Protein AF-A0A1Y4DYJ0-F1 (afdb_monomer_lite)

Secondary structure (DSSP, 8-state):
-----GGGS-HHHHHHHHHHHSTT-EEEEEEE---HHHHTT--TT-EEE-SS-EEEBS---B-SSSEEEEEEES-PEE-TTSTTPPTT-EEE--BTTB--EEEEEEEEEETTEEEEEEEEPPSSGGGGGGGT---THHHHHHHHHHHHHHHHHTSPBPGGGGSHHHHHHT-S-SSB-TTSPBPPSS--HHHH-EEGGGS-GGGTBTSEEEES-HHHHHT--GGG--TTS-EEEEEEEEETTTEEEEEEEEEEEE-TT--EEEE-SSTT--EEEEHHHHTT-EEEEE--THHHHTHHHHHHHHTSS---HHHHHHHH-GGGGGGB-SS-TTEEEEEEEETT-SS-EEEEEEEEEE-TT--EEEEE-S--SS--S--TT-EEEEEEEE-SS-EEEEEEEPP--

Structure (mmCIF, N/CA/C/O backbone):
data_AF-A0A1Y4DYJ0-F1
#
_entry.id   AF-A0A1Y4DYJ0-F1
#
loop_
_atom_site.group_PDB
_atom_site.id
_atom_site.type_symbol
_atom_site.label_atom_id
_atom_site.label_alt_id
_atom_site.label_comp_id
_atom_site.label_asym_id
_atom_site.label_entity_id
_atom_site.label_seq_id
_atom_site.pdbx_PDB_ins_code
_atom_site.Cartn_x
_atom_site.Cartn_y
_atom_site.Cartn_z
_atom_site.occupancy
_atom_site.B_iso_or_equiv
_atom_site.auth_seq_id
_atom_site.auth_comp_id
_atom_site.auth_asym_id
_atom_site.auth_atom_id
_atom_site.pdbx_PDB_model_num
ATOM 1 N N . MET A 1 1 ? -17.009 -19.584 8.423 1.00 29.88 1 MET A N 1
ATOM 2 C CA . MET A 1 1 ? -16.063 -18.969 7.475 1.00 29.88 1 MET A CA 1
ATOM 3 C C . MET A 1 1 ? -14.788 -19.781 7.558 1.00 29.88 1 MET A C 1
ATOM 5 O O . MET A 1 1 ? -14.375 -20.014 8.690 1.00 29.88 1 MET A O 1
ATOM 9 N N . PRO A 1 2 ? -14.218 -20.278 6.451 1.00 31.70 2 PRO A N 1
ATOM 10 C CA . PRO A 1 2 ? -12.838 -20.741 6.479 1.00 31.70 2 PRO A CA 1
ATOM 11 C C . PRO A 1 2 ? -11.995 -19.528 6.876 1.00 31.70 2 PRO A C 1
ATOM 13 O O . PRO A 1 2 ? -12.016 -18.500 6.205 1.00 31.70 2 PRO A O 1
ATOM 16 N N . THR A 1 3 ? -11.393 -19.586 8.055 1.00 44.50 3 THR A N 1
ATOM 17 C CA . THR A 1 3 ? -10.440 -18.589 8.534 1.00 44.50 3 THR A CA 1
ATOM 18 C C . THR A 1 3 ? -9.181 -18.757 7.708 1.00 44.50 3 THR A C 1
ATOM 20 O O . THR A 1 3 ? -8.526 -19.789 7.820 1.00 44.50 3 THR A O 1
ATOM 23 N N . PHE A 1 4 ? -8.892 -17.772 6.862 1.00 54.84 4 PHE A N 1
ATOM 24 C CA . PHE A 1 4 ? -7.607 -17.659 6.193 1.00 54.84 4 PHE A CA 1
ATOM 25 C C . PHE A 1 4 ? -6.484 -17.774 7.232 1.00 54.84 4 PHE A C 1
ATOM 27 O O . PHE A 1 4 ? -6.484 -17.024 8.214 1.00 54.84 4 PHE A O 1
ATOM 34 N N . ASP A 1 5 ? -5.574 -18.732 7.055 1.00 61.62 5 ASP A N 1
ATOM 35 C CA . ASP A 1 5 ? -4.459 -18.931 7.973 1.00 61.62 5 ASP A CA 1
ATOM 36 C C . ASP A 1 5 ? -3.280 -18.048 7.561 1.00 61.62 5 ASP A C 1
ATOM 38 O O . ASP A 1 5 ? -2.408 -18.423 6.777 1.00 61.62 5 ASP A O 1
ATOM 42 N N . TYR A 1 6 ? -3.259 -16.843 8.128 1.00 66.06 6 TYR A N 1
ATOM 43 C CA . TYR A 1 6 ? -2.190 -15.868 7.930 1.00 66.06 6 TYR A CA 1
ATOM 44 C C . TYR A 1 6 ? -0.813 -16.383 8.383 1.00 66.06 6 TYR A C 1
ATOM 46 O O . TYR A 1 6 ? 0.191 -15.756 8.047 1.00 66.06 6 TYR A O 1
ATOM 54 N N . THR A 1 7 ? -0.741 -17.505 9.115 1.00 63.72 7 THR A N 1
ATOM 55 C CA . THR A 1 7 ? 0.537 -18.104 9.528 1.00 63.72 7 THR A CA 1
ATOM 56 C C . THR A 1 7 ? 1.299 -18.765 8.378 1.00 63.72 7 THR A C 1
ATOM 58 O O . THR A 1 7 ? 2.508 -18.953 8.497 1.00 63.72 7 THR A O 1
ATOM 61 N N . ASN A 1 8 ? 0.637 -19.043 7.250 1.00 83.25 8 ASN A N 1
ATOM 62 C CA . ASN A 1 8 ? 1.283 -19.599 6.061 1.00 83.25 8 ASN A CA 1
ATOM 63 C C . ASN A 1 8 ? 1.910 -18.532 5.153 1.00 83.25 8 ASN A C 1
ATOM 65 O O . ASN A 1 8 ? 2.546 -18.888 4.170 1.00 83.25 8 ASN A O 1
ATOM 69 N N . LEU A 1 9 ? 1.776 -17.233 5.440 1.00 90.62 9 LEU A N 1
ATOM 70 C CA . LEU A 1 9 ? 2.451 -16.211 4.635 1.00 90.62 9 LEU A CA 1
ATOM 71 C C . LEU A 1 9 ? 3.980 -16.266 4.831 1.00 90.62 9 LEU A C 1
ATOM 73 O O . LEU A 1 9 ? 4.439 -16.439 5.962 1.00 90.62 9 LEU A O 1
ATOM 77 N N . PRO A 1 10 ? 4.788 -16.061 3.771 1.00 92.44 10 PRO A N 1
ATOM 78 C CA . PRO A 1 10 ? 6.242 -16.052 3.902 1.00 92.44 10 PRO A CA 1
ATOM 79 C C . PRO A 1 10 ? 6.731 -14.945 4.839 1.00 92.44 10 PRO A C 1
ATOM 81 O O . PRO A 1 10 ? 6.225 -13.818 4.799 1.00 92.44 10 PRO A O 1
ATOM 84 N N . THR A 1 11 ? 7.772 -15.229 5.627 1.00 90.62 11 THR A N 1
ATOM 85 C CA . THR A 1 11 ? 8.352 -14.269 6.580 1.00 90.62 11 THR A CA 1
ATOM 86 C C . THR A 1 11 ? 8.733 -12.952 5.909 1.00 90.62 11 THR A C 1
ATOM 88 O O . THR A 1 11 ? 8.352 -11.895 6.404 1.00 90.62 11 THR A O 1
ATOM 91 N N . TRP A 1 12 ? 9.387 -12.997 4.743 1.00 90.94 12 TRP A N 1
ATOM 92 C CA . TRP A 1 12 ? 9.795 -11.796 4.005 1.00 90.94 12 TRP A CA 1
ATOM 93 C C . TRP A 1 12 ? 8.601 -10.909 3.613 1.00 90.94 12 TRP A C 1
ATOM 95 O O . TRP A 1 12 ? 8.718 -9.685 3.578 1.00 90.94 12 TRP A O 1
ATOM 105 N N . TYR A 1 13 ? 7.428 -11.498 3.361 1.00 93.19 13 TYR A N 1
ATOM 106 C CA . TYR A 1 13 ? 6.222 -10.761 2.984 1.00 93.19 13 TYR A CA 1
ATOM 107 C C . TYR A 1 13 ? 5.622 -10.025 4.187 1.00 93.19 13 TYR A C 1
ATOM 109 O O . TYR A 1 13 ? 5.229 -8.857 4.096 1.00 93.19 13 TYR A O 1
ATOM 117 N N . ILE A 1 14 ? 5.611 -10.697 5.342 1.00 92.19 14 ILE A N 1
ATOM 118 C CA . ILE A 1 14 ? 5.199 -10.115 6.623 1.00 92.19 14 ILE A CA 1
ATOM 119 C C . ILE A 1 14 ? 6.178 -9.007 7.035 1.00 92.19 14 ILE A C 1
ATOM 121 O O . ILE A 1 14 ? 5.748 -7.915 7.411 1.00 92.19 14 ILE A O 1
ATOM 125 N N . GLU A 1 15 ? 7.484 -9.251 6.917 1.00 91.38 15 GLU A N 1
ATOM 126 C CA . GLU A 1 15 ? 8.537 -8.276 7.209 1.00 91.38 15 GLU A CA 1
ATOM 127 C C . GLU A 1 15 ? 8.430 -7.047 6.308 1.00 91.38 15 GLU A C 1
ATOM 129 O O . GLU A 1 15 ? 8.499 -5.925 6.804 1.00 91.38 15 GLU A O 1
ATOM 134 N N . GLN A 1 16 ? 8.173 -7.216 5.009 1.00 90.00 16 GLN A N 1
ATOM 135 C CA . GLN A 1 16 ? 7.959 -6.092 4.098 1.00 90.00 16 GLN A CA 1
ATOM 136 C C . GLN A 1 16 ? 6.758 -5.235 4.530 1.00 90.00 16 GLN A C 1
ATOM 138 O O . GLN A 1 16 ? 6.840 -4.003 4.527 1.00 90.00 16 GLN A O 1
ATOM 143 N N . ALA A 1 17 ? 5.646 -5.859 4.930 1.00 93.06 17 ALA A N 1
ATOM 144 C CA . ALA A 1 17 ? 4.481 -5.137 5.434 1.00 93.06 17 ALA A CA 1
ATOM 145 C C . ALA A 1 17 ? 4.792 -4.405 6.757 1.00 93.06 17 ALA A C 1
ATOM 147 O O . ALA A 1 17 ? 4.424 -3.236 6.930 1.00 93.06 17 ALA A O 1
ATOM 148 N N . ALA A 1 18 ? 5.510 -5.056 7.675 1.00 93.75 18 ALA A N 1
ATOM 149 C CA . ALA A 1 18 ? 5.919 -4.487 8.957 1.00 93.75 18 ALA A CA 1
ATOM 150 C C . ALA A 1 18 ? 6.903 -3.316 8.788 1.00 93.75 18 ALA A C 1
ATOM 152 O O . ALA A 1 18 ? 6.696 -2.253 9.376 1.00 93.75 18 ALA A O 1
ATOM 153 N N . ASN A 1 19 ? 7.904 -3.455 7.917 1.00 92.38 19 ASN A N 1
ATOM 154 C CA . ASN A 1 19 ? 8.880 -2.415 7.574 1.00 92.38 19 ASN A CA 1
ATOM 155 C C . ASN A 1 19 ? 8.238 -1.212 6.885 1.00 92.38 19 ASN A C 1
ATOM 157 O O . ASN A 1 19 ? 8.750 -0.099 6.957 1.00 92.38 19 ASN A O 1
ATOM 161 N N . GLN A 1 20 ? 7.086 -1.403 6.246 1.00 91.62 20 GLN A N 1
ATOM 162 C CA . GLN A 1 20 ? 6.297 -0.282 5.763 1.00 91.62 20 GLN A CA 1
ATOM 163 C C . GLN A 1 20 ? 5.479 0.364 6.884 1.00 91.62 20 GLN A C 1
ATOM 165 O O . GLN A 1 20 ? 5.243 1.563 6.806 1.00 91.62 20 GLN A O 1
ATOM 170 N N . THR A 1 21 ? 5.059 -0.365 7.917 1.00 94.50 21 THR A N 1
ATOM 171 C CA . THR A 1 21 ? 4.102 0.110 8.937 1.00 94.50 21 THR A CA 1
ATOM 172 C C . THR A 1 21 ? 4.764 0.758 10.159 1.00 94.50 21 THR A C 1
ATOM 174 O O . THR A 1 21 ? 4.286 1.788 10.627 1.00 94.50 21 THR A O 1
ATOM 177 N N . TYR A 1 22 ? 5.859 0.188 10.673 1.00 95.38 22 TYR A N 1
ATOM 178 C CA . TYR A 1 22 ? 6.444 0.568 11.970 1.00 95.38 22 TYR A CA 1
ATOM 179 C C . TYR A 1 22 ? 7.583 1.606 11.931 1.00 95.38 22 TYR A C 1
ATOM 181 O O . TYR A 1 22 ? 7.630 2.472 12.811 1.00 95.38 22 TYR A O 1
ATOM 189 N N . PRO A 1 23 ? 8.528 1.573 10.977 1.00 94.25 23 PRO A N 1
ATOM 190 C CA . PRO A 1 23 ? 9.600 2.564 10.929 1.00 94.25 23 PRO A CA 1
ATOM 191 C C . PRO A 1 23 ? 9.067 3.993 10.758 1.00 94.25 23 PRO A C 1
ATOM 193 O O . PRO A 1 23 ? 8.199 4.253 9.925 1.00 94.25 23 PRO A O 1
ATOM 196 N N . GLY A 1 24 ? 9.592 4.935 11.547 1.00 93.06 24 GLY A N 1
ATOM 197 C CA . GLY A 1 24 ? 9.218 6.352 11.462 1.00 93.06 24 GLY A CA 1
ATOM 198 C C . GLY A 1 24 ? 7.836 6.701 12.029 1.00 93.06 24 GLY A C 1
ATOM 199 O O . GLY A 1 24 ? 7.328 7.784 11.735 1.00 93.06 24 GLY A O 1
ATOM 200 N N . LEU A 1 25 ? 7.214 5.817 12.821 1.00 94.88 25 LEU A N 1
ATOM 201 C CA . LEU A 1 25 ? 5.946 6.113 13.493 1.00 94.88 25 LEU A CA 1
ATOM 202 C C . LEU A 1 25 ? 6.044 7.385 14.346 1.00 94.88 25 LEU A C 1
ATOM 204 O O . LEU A 1 25 ? 6.921 7.531 15.196 1.00 94.88 25 LEU A O 1
ATOM 208 N N . GLN A 1 26 ? 5.074 8.273 14.161 1.00 94.12 26 GLN A N 1
ATOM 209 C CA . GLN A 1 26 ? 4.840 9.436 15.007 1.00 94.12 26 GLN A CA 1
ATOM 210 C C . GLN A 1 26 ? 3.478 9.308 15.690 1.00 94.12 26 GLN A C 1
ATOM 212 O O . GLN A 1 26 ? 2.578 8.621 15.201 1.00 94.12 26 GLN A O 1
ATOM 217 N N . THR A 1 27 ? 3.322 9.967 16.841 1.00 95.06 27 THR A N 1
ATOM 218 C CA . THR A 1 27 ? 2.045 10.008 17.564 1.00 95.06 27 THR A CA 1
ATOM 219 C C . THR A 1 27 ? 1.256 11.249 17.175 1.00 95.06 27 THR A C 1
ATOM 221 O O . THR A 1 27 ? 1.705 12.373 17.390 1.00 95.06 27 THR A O 1
ATOM 224 N N . PHE A 1 28 ? 0.040 11.028 16.696 1.00 94.69 28 PHE A N 1
ATOM 225 C CA . PHE A 1 28 ? -0.960 12.053 16.445 1.00 94.69 28 PHE A CA 1
ATOM 226 C C . PHE A 1 28 ? -2.106 11.882 17.429 1.00 94.69 28 PHE A C 1
ATOM 228 O O . PHE A 1 28 ? -2.477 10.762 17.774 1.00 94.69 28 PHE A O 1
ATOM 235 N N . VAL A 1 29 ? -2.686 12.982 17.893 1.00 94.25 29 VAL A N 1
ATOM 236 C CA . VAL A 1 29 ? -3.804 12.942 18.835 1.00 94.25 29 VAL A CA 1
ATOM 237 C C . VAL A 1 29 ? -5.052 13.581 18.259 1.00 94.25 29 VAL A C 1
ATOM 239 O O . VAL A 1 29 ? -4.999 14.616 17.594 1.00 94.25 29 VAL A O 1
ATOM 242 N N . ARG A 1 30 ? -6.188 12.951 18.548 1.00 93.31 30 ARG A N 1
ATOM 243 C CA . ARG A 1 30 ? -7.529 13.469 18.293 1.00 93.31 30 ARG A CA 1
ATOM 244 C C . ARG A 1 30 ? -8.327 13.387 19.585 1.00 93.31 30 ARG A C 1
ATOM 246 O O . ARG A 1 30 ? -8.700 12.299 20.022 1.00 93.31 30 ARG A O 1
ATOM 253 N N . ASP A 1 31 ? -8.583 14.545 20.175 1.00 94.44 31 ASP A N 1
ATOM 254 C CA . ASP A 1 31 ? -9.368 14.679 21.399 1.00 94.44 31 ASP A CA 1
ATOM 255 C C . ASP A 1 31 ? -10.852 14.795 21.049 1.00 94.44 31 ASP A C 1
ATOM 257 O O . ASP A 1 31 ? -11.241 15.589 20.195 1.00 94.44 31 ASP A O 1
ATOM 261 N N . THR A 1 32 ? -11.684 13.980 21.692 1.00 95.06 32 THR A N 1
ATOM 262 C CA . THR A 1 32 ? -13.134 13.949 21.475 1.00 95.06 32 THR A CA 1
ATOM 263 C C . THR A 1 32 ? -13.886 13.546 22.746 1.00 95.06 32 THR A C 1
ATOM 265 O O . THR A 1 32 ? -13.281 13.176 23.755 1.00 95.06 32 THR A O 1
ATOM 268 N N . ASN A 1 33 ? -15.214 13.622 22.726 1.00 95.31 33 ASN A N 1
ATOM 269 C CA . ASN A 1 33 ? -16.061 13.085 23.787 1.00 95.31 33 ASN A CA 1
ATOM 270 C C . ASN A 1 33 ? -16.864 11.916 23.229 1.00 95.31 33 ASN A C 1
ATOM 272 O O . ASN A 1 33 ? -17.679 12.110 22.335 1.00 95.31 33 ASN A O 1
ATOM 276 N N . LEU A 1 34 ? -16.628 10.724 23.771 1.00 96.00 34 LEU A N 1
ATOM 277 C CA . LEU A 1 34 ? -17.420 9.539 23.475 1.00 96.00 34 LEU A CA 1
ATOM 278 C C . LEU A 1 34 ? -18.363 9.254 24.642 1.00 96.00 34 LEU A C 1
ATOM 280 O O . LEU A 1 34 ? -18.009 9.439 25.811 1.00 96.00 34 LEU A O 1
ATOM 284 N N . THR A 1 35 ? -19.551 8.766 24.317 1.00 94.81 35 THR A N 1
ATOM 285 C CA . THR A 1 35 ? -20.438 8.104 25.276 1.00 94.81 35 THR A CA 1
ATOM 286 C C . THR A 1 35 ? -19.810 6.803 25.779 1.00 94.81 35 THR A C 1
ATOM 288 O O . THR A 1 35 ? -18.869 6.264 25.186 1.00 94.81 35 THR A O 1
ATOM 291 N N . VAL A 1 36 ? -20.336 6.270 26.884 1.00 92.62 36 VAL A N 1
ATOM 292 C CA . VAL A 1 36 ? -19.884 4.978 27.426 1.00 92.62 36 VAL A CA 1
ATOM 293 C C . VAL A 1 36 ? -20.101 3.871 26.392 1.00 92.62 36 VAL A C 1
ATOM 295 O O . VAL A 1 36 ? -19.232 3.019 26.204 1.00 92.62 36 VAL A O 1
ATOM 298 N N . GLU A 1 37 ? -21.224 3.927 25.679 1.00 93.44 37 GLU A N 1
ATOM 299 C CA . GLU A 1 37 ? -21.612 2.984 24.638 1.00 93.44 37 GLU A CA 1
ATOM 300 C C . GLU A 1 37 ? -20.692 3.063 23.420 1.00 93.44 37 GLU A C 1
ATOM 302 O O . GLU A 1 37 ? -20.357 2.029 22.854 1.00 93.44 37 GLU A O 1
ATOM 307 N N . GLU A 1 38 ? -20.262 4.258 23.008 1.00 95.50 38 GLU A N 1
ATOM 308 C CA . GLU A 1 38 ? -19.304 4.428 21.909 1.00 95.50 38 GLU A CA 1
ATOM 309 C C . GLU A 1 38 ? -17.906 3.944 22.288 1.00 95.50 38 GLU A C 1
ATOM 311 O O . GLU A 1 38 ? -17.275 3.225 21.513 1.00 95.50 38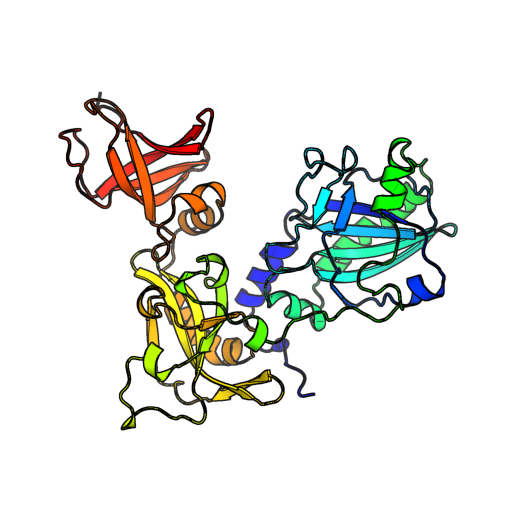 GLU A O 1
ATOM 316 N N . ALA A 1 39 ? -17.427 4.296 23.483 1.00 95.25 39 ALA A N 1
ATOM 317 C CA . ALA A 1 39 ? -16.112 3.882 23.959 1.00 95.25 39 ALA A CA 1
ATOM 318 C C . ALA A 1 39 ? -16.011 2.357 24.143 1.00 95.25 39 ALA A C 1
ATOM 320 O O . ALA A 1 39 ? -14.944 1.782 23.937 1.00 95.25 39 ALA A O 1
ATOM 321 N N . ALA A 1 40 ? -17.116 1.693 24.497 1.00 95.00 40 ALA A N 1
ATOM 322 C CA . ALA A 1 40 ? -17.170 0.244 24.681 1.00 95.00 40 ALA A CA 1
ATOM 323 C C . ALA A 1 40 ? -17.041 -0.565 23.376 1.00 95.00 40 ALA A C 1
ATOM 325 O O . ALA A 1 40 ? -16.793 -1.766 23.447 1.00 95.00 40 ALA A O 1
ATOM 326 N N . ARG A 1 41 ? -17.186 0.065 22.199 1.00 95.75 41 ARG A N 1
ATOM 327 C CA . ARG A 1 41 ? -17.085 -0.614 20.890 1.00 95.75 41 ARG A CA 1
ATOM 328 C C . ARG A 1 41 ? -15.650 -0.919 20.468 1.00 95.75 41 ARG A C 1
ATOM 330 O O . ARG A 1 41 ? -15.436 -1.690 19.537 1.00 95.75 41 ARG A O 1
ATOM 337 N N . TYR A 1 42 ? -14.668 -0.289 21.108 1.00 97.31 42 TYR A N 1
ATOM 338 C CA . TYR A 1 42 ? -13.262 -0.510 20.798 1.00 97.31 42 TYR A CA 1
ATOM 339 C C . TYR A 1 42 ? -12.743 -1.697 21.603 1.00 97.31 42 TYR A C 1
ATOM 341 O O . TYR A 1 42 ? -12.807 -1.709 22.833 1.00 97.31 42 TYR A O 1
ATOM 349 N N . HIS A 1 43 ? -12.183 -2.678 20.901 1.00 95.25 43 HIS A N 1
ATOM 350 C CA . HIS A 1 43 ? -11.595 -3.873 21.497 1.00 95.25 43 HIS A CA 1
ATOM 351 C C . HIS A 1 43 ? -10.136 -3.989 21.071 1.00 95.25 43 HIS A C 1
ATOM 353 O O . HIS A 1 43 ? -9.825 -3.828 19.893 1.00 95.25 43 HIS A O 1
ATOM 359 N N . VAL A 1 44 ? -9.234 -4.262 22.014 1.00 95.69 44 VAL A N 1
ATOM 360 C CA . VAL A 1 44 ? -7.815 -4.481 21.696 1.00 95.69 44 VAL A CA 1
ATOM 361 C C . VAL A 1 44 ? -7.682 -5.641 20.706 1.00 95.69 44 VAL A C 1
ATOM 363 O O . VAL A 1 44 ? -8.385 -6.640 20.832 1.00 95.69 44 VAL A O 1
ATOM 366 N N . GLY A 1 45 ? -6.831 -5.470 19.697 1.00 93.19 45 GLY A N 1
ATOM 367 C CA . GLY A 1 45 ? -6.640 -6.411 18.594 1.00 93.19 45 GLY A CA 1
ATOM 368 C C . GLY A 1 45 ? -7.617 -6.230 17.429 1.00 93.19 45 GLY A C 1
ATOM 369 O O . GLY A 1 45 ? -7.321 -6.674 16.326 1.00 93.19 45 GLY A O 1
ATOM 370 N N . SER A 1 46 ? -8.746 -5.534 17.621 1.00 93.81 46 SER A N 1
ATOM 371 C CA . SER A 1 46 ? -9.697 -5.302 16.527 1.00 93.81 46 SER A CA 1
ATOM 372 C C . SER A 1 46 ? -9.146 -4.335 15.477 1.00 93.81 46 SER A C 1
ATOM 374 O O . SER A 1 46 ? -8.423 -3.387 15.797 1.00 93.81 46 SER A O 1
ATOM 376 N N . VAL A 1 47 ? -9.526 -4.565 14.219 1.00 94.81 47 VAL A N 1
ATOM 377 C CA . VAL A 1 47 ? -9.273 -3.643 13.109 1.00 94.81 47 VAL A CA 1
ATOM 378 C C . VAL A 1 47 ? -10.547 -2.861 12.812 1.00 94.81 47 VAL A C 1
ATOM 380 O O . VAL A 1 47 ? -11.633 -3.432 12.733 1.00 94.81 47 VAL A O 1
ATOM 383 N N . ILE A 1 48 ? -10.410 -1.553 12.622 1.00 95.12 48 ILE A N 1
ATOM 384 C CA . ILE A 1 48 ? -11.488 -0.637 12.247 1.00 95.12 48 ILE A CA 1
ATOM 385 C C . ILE A 1 48 ? -11.105 0.124 10.975 1.00 95.12 48 ILE A C 1
ATOM 387 O O . ILE A 1 48 ? -9.926 0.371 10.727 1.00 95.12 48 ILE A O 1
ATOM 391 N N . ARG A 1 49 ? -12.094 0.528 10.174 1.00 93.25 49 ARG A N 1
ATOM 392 C CA . ARG A 1 49 ? -11.893 1.387 8.996 1.00 93.25 49 ARG A CA 1
ATOM 393 C C . ARG A 1 49 ? -12.656 2.687 9.179 1.00 93.25 49 ARG A C 1
ATOM 395 O O . ARG A 1 49 ? -13.860 2.639 9.398 1.00 93.25 49 ARG A O 1
ATOM 402 N N . ALA A 1 50 ? -11.986 3.829 9.063 1.00 90.56 50 ALA A N 1
ATOM 403 C CA . ALA A 1 50 ? -12.667 5.121 9.078 1.00 90.56 50 ALA A CA 1
ATOM 404 C C . ALA A 1 50 ? -13.581 5.287 7.850 1.00 90.56 50 ALA A C 1
ATOM 406 O O . ALA A 1 50 ? -13.350 4.682 6.803 1.00 90.56 50 ALA A O 1
ATOM 407 N N . ASP A 1 51 ? -14.625 6.107 7.974 1.00 83.19 51 ASP A N 1
ATOM 408 C CA . ASP A 1 51 ? -15.522 6.397 6.845 1.00 83.19 51 ASP A CA 1
ATOM 409 C C . ASP A 1 51 ? -14.856 7.312 5.808 1.00 83.19 51 ASP A C 1
ATOM 411 O O . ASP A 1 51 ? -15.026 7.147 4.602 1.00 83.19 51 ASP A O 1
ATOM 415 N N . ASP A 1 52 ? -14.030 8.235 6.297 1.00 80.88 52 ASP A N 1
ATOM 416 C CA . ASP A 1 52 ? -13.303 9.215 5.501 1.00 80.88 52 ASP A CA 1
ATOM 417 C C . ASP A 1 52 ? -11.905 9.469 6.095 1.00 80.88 52 ASP A C 1
ATOM 419 O O . ASP A 1 52 ? -11.434 8.711 6.952 1.00 80.88 52 ASP A O 1
ATOM 423 N N . TYR A 1 53 ? -11.232 10.530 5.650 1.00 81.25 53 TYR A N 1
ATOM 424 C CA . TYR A 1 53 ? -9.974 10.988 6.239 1.00 81.25 53 TYR A CA 1
ATOM 425 C C . TYR A 1 53 ? -10.098 11.234 7.755 1.00 81.25 53 TYR A C 1
ATOM 427 O O . TYR A 1 53 ? -11.123 11.678 8.276 1.00 81.25 53 TYR A O 1
ATOM 435 N N . VAL A 1 54 ? -9.018 10.951 8.489 1.00 87.56 54 VAL A N 1
ATOM 436 C CA . VAL A 1 54 ? -8.956 11.167 9.942 1.00 87.56 54 VAL A CA 1
ATOM 437 C C . VAL A 1 54 ? -8.076 12.369 10.237 1.00 87.56 54 VAL A C 1
ATOM 439 O O . VAL A 1 54 ? -6.866 12.320 10.027 1.00 87.56 54 VAL A O 1
ATOM 442 N N . VAL A 1 55 ? -8.693 13.425 10.767 1.00 88.12 55 VAL A N 1
ATOM 443 C CA . VAL A 1 55 ? -8.001 14.622 11.259 1.00 88.12 55 VAL A CA 1
ATOM 444 C C . VAL A 1 55 ? -7.451 14.372 12.665 1.00 88.12 55 VAL A C 1
ATOM 446 O O . VAL A 1 55 ? -8.180 13.919 13.555 1.00 88.12 55 VAL A O 1
ATOM 449 N N . ALA A 1 56 ? -6.176 14.693 12.868 1.00 91.75 56 ALA A N 1
ATOM 450 C CA . ALA A 1 56 ? -5.478 14.658 14.152 1.00 91.75 56 ALA A CA 1
ATOM 451 C C . ALA A 1 56 ? -4.347 15.704 14.171 1.00 91.75 56 ALA A C 1
ATOM 453 O O . ALA A 1 56 ? -4.169 16.443 13.211 1.00 91.75 56 ALA A O 1
ATOM 454 N N . THR A 1 57 ? -3.591 15.820 15.263 1.00 90.88 57 THR A N 1
ATOM 455 C CA . THR A 1 57 ? -2.456 16.761 15.377 1.00 90.88 57 THR A CA 1
ATOM 456 C C . THR A 1 57 ? -1.238 16.077 15.995 1.00 90.88 57 THR A C 1
ATOM 458 O O . THR A 1 57 ? -1.409 15.309 16.943 1.00 90.88 57 THR A O 1
ATOM 461 N N . PRO A 1 58 ? -0.004 16.367 15.543 1.00 91.12 58 PRO A N 1
ATOM 462 C CA . PRO A 1 58 ? 1.213 15.889 16.203 1.00 91.12 58 PRO A CA 1
ATOM 463 C C . PRO A 1 58 ? 1.497 16.644 17.516 1.00 91.12 58 PRO A C 1
ATOM 465 O O . PRO A 1 58 ? 2.385 16.279 18.285 1.00 91.12 58 PRO A O 1
ATOM 468 N N . ARG A 1 59 ? 0.751 17.722 17.809 1.00 90.62 59 ARG A N 1
ATOM 469 C CA . ARG A 1 59 ? 0.922 18.537 19.020 1.00 90.62 59 ARG A CA 1
ATOM 470 C C . ARG A 1 59 ? 0.252 17.871 20.223 1.00 90.62 59 ARG A C 1
ATOM 472 O O . ARG A 1 59 ? -0.910 18.135 20.531 1.00 90.62 59 ARG A O 1
ATOM 479 N N . VAL A 1 60 ? 1.000 17.021 20.924 1.00 91.31 60 VAL A N 1
ATOM 480 C CA . VAL A 1 60 ? 0.500 16.263 22.082 1.00 91.31 60 VAL A CA 1
ATOM 481 C C . VAL A 1 60 ? 0.584 17.080 23.381 1.00 91.31 60 VAL A C 1
ATOM 483 O O . VAL A 1 60 ? 1.636 17.176 24.013 1.00 91.31 60 VAL A O 1
ATOM 486 N N . GLY A 1 61 ? -0.549 17.646 23.809 1.00 91.94 61 GLY A N 1
ATOM 487 C CA . GLY A 1 61 ? -0.709 18.331 25.101 1.00 91.94 61 GLY A CA 1
ATOM 488 C C . GLY A 1 61 ? -1.706 17.644 26.038 1.00 91.94 61 GLY A C 1
ATOM 489 O O . GLY A 1 61 ? -2.101 16.496 25.810 1.00 91.94 61 GLY A O 1
ATOM 490 N N . GLY A 1 62 ? -2.145 18.359 27.080 1.00 93.19 62 GLY A N 1
ATOM 491 C CA . GLY A 1 62 ? -3.239 17.898 27.941 1.00 93.19 62 GLY A CA 1
ATOM 492 C C . GLY A 1 62 ? -4.562 17.744 27.193 1.00 93.19 62 GLY A C 1
ATOM 493 O O . GLY A 1 62 ? -4.751 18.344 26.135 1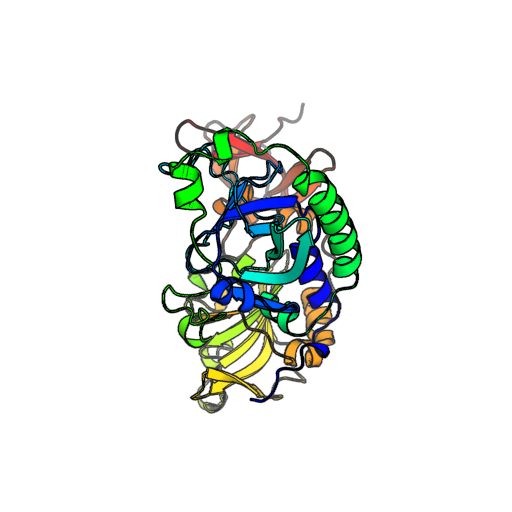.00 93.19 62 GLY A O 1
ATOM 494 N N . MET A 1 63 ? -5.473 16.933 27.730 1.00 92.69 63 MET A N 1
ATOM 495 C CA . MET A 1 63 ? -6.767 16.657 27.097 1.00 92.69 63 MET A CA 1
ATOM 496 C C . MET A 1 63 ? -7.815 17.690 27.499 1.00 92.69 63 MET A C 1
ATOM 498 O O . MET A 1 63 ? -8.062 17.911 28.683 1.00 92.69 63 MET A O 1
ATOM 502 N N . ALA A 1 64 ? -8.449 18.316 26.508 1.00 86.75 64 ALA A N 1
ATOM 503 C CA . ALA A 1 64 ? -9.605 19.187 26.739 1.00 86.75 64 ALA A CA 1
ATOM 504 C C . ALA A 1 64 ? -10.925 18.406 26.888 1.00 86.75 64 ALA A C 1
ATOM 506 O O . ALA A 1 64 ? -11.930 18.967 27.325 1.00 86.75 64 ALA A O 1
ATOM 507 N N . THR A 1 65 ? -10.923 17.128 26.510 1.00 93.19 65 THR A N 1
ATOM 508 C CA . THR A 1 65 ? -12.086 16.238 26.455 1.00 93.19 65 THR A CA 1
ATOM 509 C C . THR A 1 65 ? -11.868 14.976 27.286 1.00 93.19 65 THR A C 1
ATOM 511 O O . THR A 1 65 ? -10.809 14.772 27.873 1.00 93.19 65 THR A O 1
ATOM 514 N N . THR A 1 66 ? -12.880 14.109 27.334 1.00 95.00 66 THR A N 1
ATOM 515 C CA . THR A 1 66 ? -12.836 12.847 28.089 1.00 95.00 66 THR A CA 1
ATOM 516 C C . THR A 1 66 ? -12.082 11.724 27.370 1.00 95.00 66 THR A C 1
ATOM 518 O O . THR A 1 66 ? -11.539 10.837 28.033 1.00 95.00 66 THR A O 1
ATOM 521 N N . HIS A 1 67 ? -12.037 11.745 26.034 1.00 97.50 67 HIS A N 1
ATOM 522 C CA . HIS A 1 67 ? -11.454 10.684 25.213 1.00 97.50 67 HIS A CA 1
ATOM 523 C C . HIS A 1 67 ? -10.402 11.224 24.241 1.00 97.50 67 HIS A C 1
ATOM 525 O O . HIS A 1 67 ? -10.534 12.326 23.711 1.00 97.50 67 HIS A O 1
ATOM 531 N N . ARG A 1 68 ? -9.366 10.425 23.984 1.00 96.75 68 ARG A N 1
ATOM 532 C CA . ARG A 1 68 ? -8.313 10.697 23.001 1.00 96.75 68 ARG A CA 1
ATOM 533 C C . ARG A 1 68 ? -8.097 9.472 22.129 1.00 96.75 68 ARG A C 1
ATOM 535 O O . ARG A 1 68 ? -7.896 8.381 22.655 1.00 96.75 68 ARG A O 1
ATOM 542 N N . PHE A 1 69 ? -8.051 9.653 20.818 1.00 97.62 69 PHE A N 1
ATOM 543 C CA . PHE A 1 69 ? -7.403 8.693 19.932 1.00 97.62 69 PHE A CA 1
ATOM 544 C C . PHE A 1 69 ? -5.930 9.073 19.809 1.00 97.62 69 PHE A C 1
ATOM 546 O O . PHE A 1 69 ? -5.622 10.170 19.347 1.00 97.62 69 PHE A O 1
ATOM 553 N N . ALA A 1 70 ? -5.035 8.191 20.249 1.00 97.38 70 ALA A N 1
ATOM 554 C CA . ALA A 1 70 ? -3.607 8.286 19.971 1.00 97.38 70 ALA A CA 1
ATOM 555 C C . ALA A 1 70 ? -3.314 7.430 18.737 1.00 97.38 70 ALA A C 1
ATOM 557 O O . ALA A 1 70 ? -3.332 6.205 18.811 1.00 97.38 70 ALA A O 1
ATOM 558 N N . ILE A 1 71 ? -3.110 8.086 17.601 1.00 97.38 71 ILE A N 1
ATOM 559 C CA . ILE A 1 71 ? -2.917 7.472 16.292 1.00 97.38 71 ILE A CA 1
ATOM 560 C C . ILE A 1 71 ? -1.420 7.421 16.007 1.00 97.38 71 ILE A C 1
ATOM 562 O O . ILE A 1 71 ? -0.766 8.454 15.881 1.00 97.38 71 ILE A O 1
ATOM 566 N N . LEU A 1 72 ? -0.887 6.215 15.902 1.00 97.31 72 LEU A N 1
ATOM 567 C CA . LEU A 1 72 ? 0.485 5.941 15.514 1.00 97.31 72 LEU A CA 1
ATOM 568 C C . LEU A 1 72 ? 0.527 5.791 13.998 1.00 97.31 72 LEU A C 1
ATOM 570 O O . LEU A 1 72 ? -0.131 4.910 13.447 1.00 97.31 72 LEU A O 1
ATOM 574 N N . SER A 1 73 ? 1.267 6.664 13.321 1.00 95.12 73 SER A N 1
ATOM 575 C CA . SER A 1 73 ? 1.343 6.660 11.861 1.00 95.12 73 SER A CA 1
ATOM 576 C C . SER A 1 73 ? 2.664 7.242 11.369 1.00 95.12 73 SER A C 1
ATOM 578 O O . SER A 1 73 ? 3.186 8.191 11.947 1.00 95.12 73 SER A O 1
ATOM 580 N N . ASN A 1 74 ? 3.177 6.693 10.272 1.00 92.62 74 ASN A N 1
ATOM 581 C CA . ASN A 1 74 ? 4.290 7.233 9.486 1.00 92.62 74 ASN A CA 1
ATOM 582 C C . ASN A 1 74 ? 3.811 7.772 8.117 1.00 92.62 74 ASN A C 1
ATOM 584 O O . ASN A 1 74 ? 4.622 8.019 7.230 1.00 92.62 74 ASN A O 1
ATOM 588 N N . ARG A 1 75 ? 2.488 7.927 7.930 1.00 88.06 75 ARG A N 1
ATOM 589 C CA . ARG A 1 75 ? 1.848 8.333 6.657 1.00 88.06 75 ARG A CA 1
ATOM 590 C C . ARG A 1 75 ? 0.878 9.506 6.774 1.00 88.06 75 ARG A C 1
ATOM 592 O O . ARG A 1 75 ? 0.156 9.791 5.823 1.00 88.06 75 ARG A O 1
ATOM 599 N N . MET A 1 76 ? 0.791 10.149 7.937 1.00 86.38 76 MET A N 1
ATOM 600 C CA . MET A 1 76 ? -0.004 11.374 8.045 1.00 86.38 76 MET A CA 1
ATOM 601 C C . MET A 1 76 ? 0.700 12.472 7.252 1.00 86.38 76 MET A C 1
ATOM 603 O O . MET A 1 76 ? 1.903 12.660 7.424 1.00 86.38 76 MET A O 1
ATOM 607 N N . TYR A 1 77 ? -0.037 13.201 6.422 1.00 82.62 77 TYR A N 1
ATOM 608 C CA . TYR A 1 77 ? 0.492 14.392 5.760 1.00 82.62 77 TYR A CA 1
ATOM 609 C C . TYR A 1 77 ? 0.038 15.648 6.506 1.00 82.62 77 TYR A C 1
ATOM 611 O O . TYR A 1 77 ? -1.007 15.648 7.170 1.00 82.62 77 TYR A O 1
ATOM 619 N N . ASP A 1 78 ? 0.843 16.707 6.420 1.00 81.19 78 ASP A N 1
ATOM 620 C CA . ASP A 1 78 ? 0.462 18.017 6.934 1.00 81.19 78 ASP A CA 1
ATOM 621 C C . ASP A 1 78 ? -0.687 18.563 6.087 1.00 81.19 78 ASP A C 1
ATOM 623 O O . ASP A 1 78 ? -0.574 18.716 4.873 1.00 81.19 78 ASP A O 1
ATOM 627 N N . ALA A 1 79 ? -1.818 18.797 6.739 1.00 76.62 79 ALA A N 1
ATOM 628 C CA . ALA A 1 79 ? -3.029 19.264 6.099 1.00 76.62 79 ALA A CA 1
ATOM 629 C C . ALA A 1 79 ? -3.261 20.753 6.362 1.00 76.62 79 ALA A C 1
ATOM 631 O O . ALA A 1 79 ? -4.338 21.234 6.038 1.00 76.62 79 ALA A O 1
ATOM 632 N N . THR A 1 80 ? -2.304 21.477 6.952 1.00 69.50 80 THR A N 1
ATOM 633 C CA . THR A 1 80 ? -2.459 22.883 7.364 1.00 69.50 80 THR A CA 1
ATOM 634 C C . THR A 1 80 ? -2.826 23.818 6.208 1.00 69.50 80 THR A C 1
ATOM 636 O O . THR A 1 80 ? -3.549 24.785 6.434 1.00 69.50 80 THR A O 1
ATOM 639 N N . ASP A 1 81 ? -2.395 23.502 4.984 1.00 59.44 81 ASP A N 1
ATOM 640 C CA . ASP A 1 81 ? -2.638 24.327 3.793 1.00 59.44 81 ASP A CA 1
ATOM 641 C C . ASP A 1 81 ? -3.906 23.938 3.010 1.00 59.44 81 ASP A C 1
ATOM 643 O O . ASP A 1 81 ? -4.240 24.569 2.005 1.00 59.44 81 ASP A O 1
ATOM 647 N N . LEU A 1 82 ? -4.640 22.906 3.445 1.00 60.72 82 LEU A N 1
ATOM 648 C CA . LEU A 1 82 ? -5.905 22.540 2.812 1.00 60.72 82 LEU A CA 1
ATOM 649 C C . LEU A 1 82 ? -7.011 23.524 3.216 1.00 60.72 82 LEU A C 1
ATOM 651 O O . LEU A 1 82 ? -7.192 23.853 4.386 1.00 60.72 82 LEU A O 1
ATOM 655 N N . ALA A 1 83 ? -7.795 23.983 2.237 1.00 46.16 83 ALA A N 1
ATOM 656 C CA . ALA A 1 83 ? -8.999 24.752 2.523 1.00 46.16 83 ALA A CA 1
ATOM 657 C C . ALA A 1 83 ? -9.918 23.921 3.442 1.00 46.16 83 ALA A C 1
ATOM 659 O O . ALA A 1 83 ? -10.128 22.736 3.198 1.00 46.16 83 ALA A O 1
ATOM 660 N N . ASP A 1 84 ? -10.430 24.541 4.507 1.00 56.94 84 ASP A N 1
ATOM 661 C CA . ASP A 1 84 ? -11.310 23.955 5.533 1.00 56.94 84 ASP A CA 1
ATOM 662 C C . ASP A 1 84 ? -10.658 23.089 6.633 1.00 56.94 84 ASP A C 1
ATOM 664 O O . ASP A 1 84 ? -11.366 22.611 7.527 1.00 56.94 84 ASP A O 1
ATOM 668 N N . THR A 1 85 ? -9.330 22.933 6.668 1.00 57.00 85 THR A N 1
ATOM 669 C CA . THR A 1 85 ? -8.640 22.293 7.804 1.00 57.00 85 THR A CA 1
ATOM 670 C C . THR A 1 85 ? -8.150 23.319 8.827 1.00 57.00 85 THR A C 1
ATOM 672 O O . THR A 1 85 ? -7.834 24.473 8.541 1.00 57.00 85 THR A O 1
ATOM 675 N N . VAL A 1 86 ? -8.133 22.912 10.095 1.00 61.75 86 VAL A N 1
ATOM 676 C CA . VAL A 1 86 ? -7.660 23.768 11.189 1.00 61.75 86 VAL A CA 1
ATOM 677 C C . VAL A 1 86 ? -6.132 23.785 11.200 1.00 61.75 86 VAL A C 1
ATOM 679 O O . VAL A 1 86 ? -5.498 22.746 11.041 1.00 61.75 86 VAL A O 1
ATOM 682 N N . GLN A 1 87 ? -5.536 24.947 11.467 1.00 58.75 87 GLN A N 1
ATOM 683 C CA . GLN A 1 87 ? -4.084 25.113 11.542 1.00 58.75 87 GLN A CA 1
ATOM 684 C C . GLN A 1 87 ? -3.409 24.079 12.468 1.00 58.75 87 GLN A C 1
ATOM 686 O O . GLN A 1 87 ? -3.754 23.958 13.653 1.00 58.75 87 GLN A O 1
ATOM 691 N N . GLY A 1 88 ? -2.410 23.363 11.940 1.00 57.75 88 GLY A N 1
ATOM 692 C CA . GLY A 1 88 ? -1.703 22.287 12.639 1.00 57.75 88 GLY A CA 1
ATOM 693 C C . GLY A 1 88 ? -2.435 20.941 12.629 1.00 57.75 88 GLY A C 1
ATOM 694 O O . GLY A 1 88 ? -2.174 20.112 13.505 1.00 57.75 88 GLY A O 1
ATOM 695 N N . ALA A 1 89 ? -3.373 20.747 11.699 1.00 67.00 89 ALA A N 1
ATOM 696 C CA . ALA A 1 89 ? -3.986 19.461 11.404 1.00 67.00 89 ALA A CA 1
ATOM 697 C C . ALA A 1 89 ? -3.055 18.601 10.544 1.00 67.00 89 ALA A C 1
ATOM 699 O O . ALA A 1 89 ? -2.477 19.056 9.563 1.00 67.00 89 ALA A O 1
ATOM 700 N N . SER A 1 90 ? -2.995 17.319 10.864 1.00 72.06 90 SER A N 1
ATOM 701 C CA . SER A 1 90 ? -2.500 16.279 9.975 1.00 72.06 90 SER A CA 1
ATOM 702 C C . SER A 1 90 ? -3.645 15.336 9.649 1.00 72.06 90 SER A C 1
ATOM 704 O O . SER A 1 90 ? -4.508 15.079 10.496 1.00 72.06 90 SER A O 1
ATOM 706 N N . CYS A 1 91 ? -3.649 14.808 8.431 1.00 70.38 91 CYS A N 1
ATOM 707 C CA . CYS A 1 91 ? -4.691 13.897 7.982 1.00 70.38 91 CYS A CA 1
ATOM 708 C C . CYS A 1 91 ? -4.101 12.548 7.589 1.00 70.38 91 CYS A C 1
ATOM 710 O O . CYS A 1 91 ? -3.067 12.475 6.925 1.00 70.38 91 CYS A O 1
ATOM 712 N N . ALA A 1 92 ? -4.786 11.475 7.981 1.00 66.00 92 ALA A N 1
ATOM 713 C CA . ALA A 1 92 ? -4.603 10.188 7.328 1.00 66.00 92 ALA A CA 1
ATOM 714 C C . ALA A 1 92 ? -5.265 10.313 5.949 1.00 66.00 92 ALA A C 1
ATOM 716 O O . ALA A 1 92 ? -6.483 10.535 5.906 1.00 66.00 92 ALA A O 1
ATOM 717 N N . PRO A 1 93 ? -4.498 10.261 4.844 1.00 58.66 93 PRO A N 1
ATOM 718 C CA . PRO A 1 93 ? -5.057 10.489 3.526 1.00 58.66 93 PRO A CA 1
ATOM 719 C C . PRO A 1 93 ? -6.065 9.402 3.212 1.00 58.66 93 PRO A C 1
ATOM 721 O O . PRO A 1 93 ? -5.791 8.212 3.336 1.00 58.66 93 PRO A O 1
ATOM 724 N N . ARG A 1 94 ? -7.227 9.827 2.729 1.00 52.19 94 ARG A N 1
ATOM 725 C CA . ARG A 1 94 ? -8.008 8.973 1.856 1.00 52.19 94 ARG A CA 1
ATOM 726 C C . ARG A 1 94 ? -7.269 8.949 0.525 1.00 52.19 94 ARG A C 1
ATOM 728 O O . ARG A 1 94 ? -7.239 9.953 -0.184 1.00 52.19 94 ARG A O 1
ATOM 735 N N . THR A 1 95 ? -6.647 7.824 0.184 1.00 57.19 95 THR A N 1
ATOM 736 C CA . THR A 1 95 ? -6.232 7.629 -1.211 1.00 57.19 95 THR A CA 1
ATOM 737 C C . THR A 1 95 ? -7.496 7.607 -2.070 1.00 57.19 95 THR A C 1
ATOM 739 O O . THR A 1 95 ? -8.580 7.307 -1.564 1.00 57.19 95 THR A O 1
ATOM 742 N N . THR A 1 96 ? -7.393 7.919 -3.364 1.00 47.06 96 THR A N 1
ATOM 743 C CA . THR A 1 96 ? -8.542 8.077 -4.285 1.00 47.06 96 THR A CA 1
ATOM 744 C C . THR A 1 96 ? -9.564 6.931 -4.249 1.00 47.06 96 THR A C 1
ATOM 746 O O . THR A 1 96 ? -10.687 7.110 -4.719 1.00 47.06 96 THR A O 1
ATOM 749 N N . ARG A 1 97 ? -9.219 5.768 -3.674 1.00 53.00 97 ARG A N 1
ATOM 750 C CA . ARG A 1 97 ? -10.114 4.617 -3.522 1.00 53.00 97 ARG A CA 1
ATOM 751 C C . ARG A 1 97 ? -10.185 3.977 -2.130 1.00 53.00 97 ARG A C 1
ATOM 753 O O . ARG A 1 97 ? -10.968 3.049 -1.991 1.00 53.00 97 ARG A O 1
ATOM 760 N N . ARG A 1 98 ? -9.410 4.385 -1.111 1.00 69.31 98 ARG A N 1
ATOM 761 C CA . ARG A 1 98 ? -9.352 3.627 0.162 1.00 69.31 98 ARG A CA 1
ATOM 762 C C . ARG A 1 98 ? -9.303 4.522 1.398 1.00 69.31 98 ARG A C 1
ATOM 764 O O . ARG A 1 98 ? -8.493 5.441 1.479 1.00 69.31 98 ARG A O 1
ATOM 771 N N . ALA A 1 99 ? -10.193 4.237 2.348 1.00 81.38 99 ALA A N 1
ATOM 772 C CA . ALA A 1 99 ? -10.252 4.914 3.639 1.00 81.38 99 ALA A CA 1
ATOM 773 C C . ALA A 1 99 ? -9.281 4.263 4.645 1.00 81.38 99 ALA A C 1
ATOM 775 O O . ALA A 1 99 ? -9.075 3.044 4.575 1.00 81.38 99 ALA A O 1
ATOM 776 N N . PRO A 1 100 ? -8.717 5.036 5.589 1.00 89.94 100 PRO A N 1
ATOM 777 C CA . PRO A 1 100 ? -7.662 4.549 6.466 1.00 89.94 100 PRO A CA 1
ATOM 778 C C . PRO A 1 100 ? -8.172 3.481 7.437 1.00 89.94 100 PRO A C 1
ATOM 780 O O . PRO A 1 100 ? -9.304 3.533 7.939 1.00 89.94 100 PRO A O 1
ATOM 783 N N . ARG A 1 101 ? -7.305 2.506 7.716 1.00 93.50 101 ARG A N 1
ATOM 784 C CA . ARG A 1 101 ? -7.564 1.396 8.639 1.00 93.50 101 ARG A CA 1
ATOM 785 C C . ARG A 1 101 ? -6.668 1.486 9.854 1.00 93.50 101 ARG A C 1
ATOM 787 O O . ARG A 1 101 ? -5.515 1.898 9.756 1.00 93.50 101 ARG A O 1
ATOM 794 N N . PHE A 1 102 ? -7.192 1.051 10.990 1.00 95.88 102 PHE A N 1
ATOM 795 C CA . PHE A 1 102 ? -6.470 1.088 12.248 1.00 95.88 102 PHE A CA 1
ATOM 796 C C . PHE A 1 102 ? -6.623 -0.216 13.017 1.00 95.88 102 PHE A C 1
ATOM 798 O O . PHE A 1 102 ? -7.741 -0.710 13.155 1.00 95.88 102 PHE A O 1
ATOM 805 N N . LYS A 1 103 ? -5.526 -0.735 13.577 1.00 96.75 103 LYS A N 1
ATOM 806 C CA . LYS A 1 103 ? -5.576 -1.754 14.636 1.00 96.75 103 LYS A CA 1
ATOM 807 C C . LYS A 1 103 ? -5.659 -1.055 15.989 1.00 96.75 103 LYS A C 1
ATOM 809 O O . LYS A 1 103 ? -4.870 -0.153 16.271 1.00 96.75 103 LYS A O 1
ATOM 814 N N . VAL A 1 104 ? -6.587 -1.471 16.842 1.00 97.31 104 VAL A N 1
ATOM 815 C CA . VAL A 1 104 ? -6.662 -1.001 18.230 1.00 97.31 104 VAL A CA 1
ATOM 816 C C . VAL A 1 104 ? -5.583 -1.720 19.041 1.00 97.31 104 VAL A C 1
ATOM 818 O O . VAL A 1 104 ? -5.743 -2.889 19.387 1.00 97.31 104 VAL A O 1
ATOM 821 N N . LEU A 1 105 ? -4.481 -1.037 19.357 1.00 97.00 105 LEU A N 1
ATOM 822 C CA . LEU A 1 105 ? -3.378 -1.623 20.133 1.00 97.00 105 LEU A CA 1
ATOM 823 C C . LEU A 1 105 ? -3.647 -1.630 21.638 1.00 97.00 105 LEU A C 1
ATOM 825 O O . LEU A 1 105 ? -3.159 -2.491 22.364 1.00 97.00 105 LEU A O 1
ATOM 829 N N . GLY A 1 106 ? -4.417 -0.664 22.137 1.00 96.81 106 GLY A N 1
ATOM 830 C CA . GLY A 1 106 ? -4.621 -0.540 23.571 1.00 96.81 106 GLY A CA 1
ATOM 831 C C . GLY A 1 106 ? -5.661 0.489 23.965 1.00 96.81 106 GLY A C 1
ATOM 832 O O . GLY A 1 106 ? -5.982 1.407 23.213 1.00 96.81 106 GLY A O 1
ATOM 833 N N . ILE A 1 107 ? -6.172 0.340 25.184 1.00 97.88 107 ILE A N 1
ATOM 834 C CA . ILE A 1 107 ? -7.087 1.292 25.814 1.00 97.88 107 ILE A CA 1
ATOM 835 C C . ILE A 1 107 ? -6.523 1.622 27.193 1.00 97.88 107 ILE A C 1
ATOM 837 O O . ILE A 1 107 ? -6.375 0.750 28.049 1.00 97.88 107 ILE A O 1
ATOM 841 N N . LEU A 1 108 ? -6.178 2.888 27.398 1.00 97.19 108 LEU A N 1
ATOM 842 C CA . LEU A 1 108 ? -5.555 3.405 28.611 1.00 97.19 108 LEU A CA 1
ATOM 843 C C . LEU A 1 108 ? -6.539 4.302 29.357 1.00 97.19 108 LEU A C 1
ATOM 845 O O . LEU A 1 108 ? -7.336 5.008 28.740 1.00 97.19 108 LEU A O 1
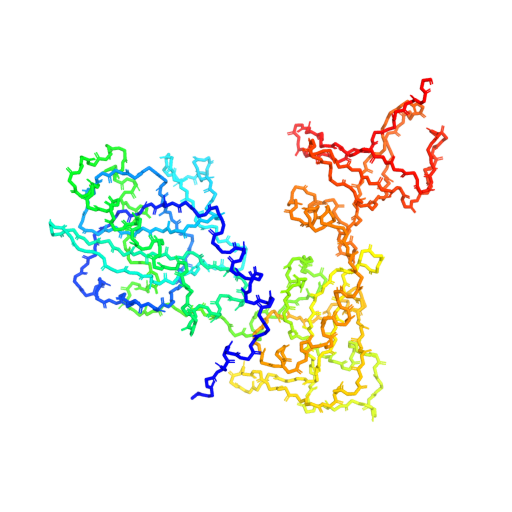ATOM 849 N N . ARG A 1 109 ? -6.486 4.292 30.691 1.00 95.19 109 ARG A N 1
ATOM 850 C CA . ARG A 1 109 ? -7.358 5.109 31.543 1.00 95.19 109 ARG A CA 1
ATOM 851 C C . ARG A 1 109 ? -6.561 5.740 32.677 1.00 95.19 109 ARG A C 1
ATOM 853 O O . ARG A 1 109 ? -5.800 5.048 33.347 1.00 95.19 109 ARG A O 1
ATOM 860 N N . ALA A 1 110 ? -6.746 7.039 32.897 1.00 91.38 110 ALA A N 1
ATOM 861 C CA . ALA A 1 110 ? -6.116 7.780 33.990 1.00 91.38 110 ALA A CA 1
ATOM 862 C C . ALA A 1 110 ? -6.951 9.018 34.342 1.00 91.38 110 ALA A C 1
ATOM 864 O O . ALA A 1 110 ? -7.321 9.780 33.457 1.00 91.38 110 ALA A O 1
ATOM 865 N N . GLY A 1 111 ? -7.263 9.226 35.626 1.00 86.12 111 GLY A N 1
ATOM 866 C CA . GLY A 1 111 ? -7.925 10.456 36.089 1.00 86.12 111 GLY A CA 1
ATOM 867 C C . GLY A 1 111 ? -9.283 10.760 35.436 1.00 86.12 111 GLY A C 1
ATOM 868 O O . GLY A 1 111 ? -9.611 11.923 35.240 1.00 86.12 111 GLY A O 1
ATOM 869 N N . GLY A 1 112 ? -10.055 9.735 35.056 1.00 90.31 112 GLY A N 1
ATOM 870 C CA . GLY A 1 112 ? -11.328 9.899 34.334 1.00 90.31 112 GLY A CA 1
ATOM 871 C C . GLY A 1 112 ? -11.188 10.127 32.822 1.00 90.31 112 GLY A C 1
ATOM 872 O O . GLY A 1 112 ? -12.197 10.181 32.125 1.00 90.31 112 GLY A O 1
ATOM 873 N N . LEU A 1 113 ? -9.959 10.205 32.307 1.00 95.75 113 LEU A N 1
ATOM 874 C CA . LEU A 1 113 ? -9.651 10.293 30.883 1.00 95.75 113 LEU A CA 1
ATOM 875 C C . LEU A 1 113 ? -9.418 8.899 30.297 1.00 95.75 113 LEU A C 1
ATOM 877 O O . LEU A 1 113 ? -8.895 8.008 30.976 1.00 95.75 113 LEU A O 1
ATOM 881 N N . THR A 1 114 ? -9.770 8.724 29.024 1.00 97.44 114 THR A N 1
ATOM 882 C CA . THR A 1 114 ? -9.553 7.481 28.272 1.00 97.44 114 THR A CA 1
ATOM 883 C C . THR A 1 114 ? -8.763 7.761 26.996 1.00 97.44 114 THR A C 1
ATOM 885 O O . THR A 1 114 ? -9.137 8.635 26.221 1.00 97.44 114 THR A O 1
ATOM 888 N N . GLN A 1 115 ? -7.699 7.000 26.743 1.00 97.94 115 GLN A N 1
ATOM 889 C CA . GLN A 1 115 ? -6.955 7.038 25.484 1.00 97.94 115 GLN A CA 1
ATOM 890 C C . GLN A 1 115 ? -7.080 5.700 24.752 1.00 97.94 115 GLN A C 1
ATOM 892 O O . GLN A 1 115 ? -6.719 4.660 25.295 1.00 97.94 115 GLN A O 1
ATOM 897 N N . ILE A 1 116 ? -7.570 5.735 23.516 1.00 98.44 116 ILE A N 1
ATOM 898 C CA . ILE A 1 116 ? -7.643 4.596 22.597 1.00 98.44 116 ILE A CA 1
ATOM 899 C C . ILE A 1 116 ? -6.450 4.707 21.646 1.00 98.44 116 ILE A C 1
ATOM 901 O O . ILE A 1 116 ? -6.303 5.710 20.948 1.00 98.44 116 ILE A O 1
ATOM 905 N N . VAL A 1 117 ? -5.576 3.706 21.650 1.00 98.44 117 VAL A N 1
ATOM 906 C CA . VAL A 1 117 ? -4.348 3.680 20.849 1.00 98.44 117 VAL A CA 1
ATOM 907 C C . VAL A 1 117 ? -4.614 2.938 19.546 1.00 98.44 117 VAL A C 1
ATOM 909 O O . VAL A 1 117 ? -5.043 1.783 19.564 1.00 98.44 117 VAL A O 1
ATOM 912 N N . LEU A 1 118 ? -4.365 3.609 18.427 1.00 98.12 118 LEU A N 1
ATOM 913 C CA . LEU A 1 118 ? -4.630 3.141 17.074 1.00 98.12 118 LEU A CA 1
ATOM 914 C C . LEU A 1 118 ? -3.317 3.064 16.291 1.00 98.12 118 LEU A C 1
ATOM 916 O O . LEU A 1 118 ? -2.607 4.059 16.205 1.00 98.12 118 LEU A O 1
ATOM 920 N N . LEU A 1 119 ? -3.012 1.919 15.687 1.00 97.62 119 LEU A N 1
ATOM 921 C CA . LEU A 1 119 ? -1.932 1.774 14.708 1.00 97.62 119 LEU A CA 1
ATOM 922 C C . LEU A 1 119 ? -2.502 1.942 13.304 1.00 97.62 119 LEU A C 1
ATOM 924 O O . LEU A 1 119 ? -3.373 1.165 12.919 1.00 97.62 119 LEU A O 1
ATOM 928 N N . HIS A 1 120 ? -2.028 2.934 12.554 1.00 95.88 120 HIS A N 1
ATOM 929 C CA . HIS A 1 120 ? -2.414 3.143 11.161 1.00 95.88 120 HIS A CA 1
ATOM 930 C C . HIS A 1 120 ? -1.829 2.036 10.274 1.00 95.88 120 HIS A C 1
ATOM 932 O O . HIS A 1 120 ? -0.616 1.837 10.254 1.00 95.88 120 HIS A O 1
ATOM 938 N N . LEU A 1 121 ? -2.698 1.306 9.574 1.00 94.44 121 LEU A N 1
ATOM 939 C CA . LEU A 1 121 ? -2.336 0.153 8.747 1.00 94.44 121 LEU A CA 1
ATOM 940 C C . LEU A 1 121 ? -2.127 0.543 7.278 1.00 94.44 121 LEU A C 1
ATOM 942 O O . LEU A 1 121 ? -2.446 1.653 6.861 1.00 94.44 121 LEU A O 1
ATOM 946 N N . LEU A 1 122 ? -1.608 -0.402 6.492 1.00 91.25 122 LEU A N 1
ATOM 947 C CA . LEU A 1 122 ? -1.425 -0.255 5.048 1.00 91.25 122 LEU A CA 1
ATOM 948 C C . LEU A 1 122 ? -2.762 -0.060 4.312 1.00 91.25 122 LEU A C 1
ATOM 950 O O . LEU A 1 122 ? -3.799 -0.604 4.696 1.00 91.25 122 LEU A O 1
ATOM 954 N N . ASP A 1 123 ? -2.723 0.688 3.210 1.00 87.00 123 ASP A N 1
ATOM 955 C CA . ASP A 1 123 ? -3.915 0.945 2.395 1.00 87.00 123 ASP A CA 1
ATOM 956 C C . ASP A 1 123 ? -4.294 -0.261 1.516 1.00 87.00 123 ASP A C 1
ATOM 958 O O . ASP A 1 123 ? -5.468 -0.456 1.192 1.00 87.00 123 ASP A O 1
ATOM 962 N N . ASP A 1 124 ? -3.327 -1.101 1.146 1.00 89.50 124 ASP A N 1
ATOM 963 C CA . ASP A 1 124 ? -3.538 -2.333 0.376 1.00 89.50 124 ASP A CA 1
ATOM 964 C C . ASP A 1 124 ? -3.936 -3.532 1.253 1.00 89.50 124 ASP A C 1
ATOM 966 O O . ASP A 1 124 ? -3.919 -3.447 2.477 1.00 89.50 124 ASP A O 1
ATOM 970 N N . GLU A 1 125 ? -4.301 -4.660 0.633 1.00 90.50 125 GLU A N 1
ATOM 971 C CA . GLU A 1 125 ? -4.855 -5.830 1.336 1.00 90.50 125 GLU A CA 1
ATOM 972 C C . GLU A 1 125 ? -3.943 -6.442 2.410 1.00 90.50 125 GLU A C 1
ATOM 974 O O . GLU A 1 125 ? -4.442 -7.169 3.266 1.00 90.50 125 GLU A O 1
ATOM 979 N N . ARG A 1 126 ? -2.648 -6.101 2.458 1.00 92.38 126 ARG A N 1
ATOM 980 C CA . ARG A 1 126 ? -1.742 -6.556 3.525 1.00 92.38 126 ARG A CA 1
ATOM 981 C C . ARG A 1 126 ? -2.153 -6.053 4.908 1.00 92.38 126 ARG A C 1
ATOM 983 O O . ARG A 1 126 ? -1.701 -6.616 5.901 1.00 92.38 126 ARG A O 1
ATOM 990 N N . TRP A 1 127 ? -3.060 -5.073 5.013 1.00 91.81 127 TRP A N 1
ATOM 991 C CA . TRP A 1 127 ? -3.702 -4.710 6.286 1.00 91.81 127 TRP A CA 1
ATOM 992 C C . TRP A 1 127 ? -4.297 -5.929 7.013 1.00 91.81 127 TRP A C 1
ATOM 994 O O . TRP A 1 127 ? -4.327 -5.952 8.244 1.00 91.81 127 TRP A O 1
ATOM 1004 N N . GLN A 1 128 ? -4.739 -6.949 6.265 1.00 91.31 128 GLN A N 1
ATOM 1005 C CA . GLN A 1 128 ? -5.357 -8.161 6.803 1.00 91.31 128 GLN A CA 1
ATOM 1006 C C . GLN A 1 128 ? -4.403 -8.974 7.694 1.00 91.31 128 GLN A C 1
ATOM 1008 O O . GLN A 1 128 ? -4.865 -9.631 8.624 1.00 91.31 128 GLN A O 1
ATOM 1013 N N . ILE A 1 129 ? -3.081 -8.843 7.508 1.00 91.62 129 ILE A N 1
ATOM 1014 C CA . ILE A 1 129 ? -2.056 -9.473 8.362 1.00 91.62 129 ILE A CA 1
ATOM 1015 C C . ILE A 1 129 ? -2.272 -9.095 9.840 1.00 91.62 129 ILE A C 1
ATOM 1017 O O . ILE A 1 129 ? -2.169 -9.931 10.734 1.00 91.62 129 ILE A O 1
ATOM 1021 N N . TRP A 1 130 ? -2.665 -7.850 10.119 1.00 91.56 130 TRP A N 1
ATOM 1022 C CA . TRP A 1 130 ? -2.880 -7.361 11.486 1.00 91.56 130 TRP A CA 1
ATOM 1023 C C . TRP A 1 130 ? -4.170 -7.858 12.146 1.00 91.56 130 TRP A C 1
ATOM 1025 O O . TRP A 1 130 ? -4.354 -7.599 13.337 1.00 91.56 130 TRP A O 1
ATOM 1035 N N . GLN A 1 131 ? -5.053 -8.562 11.424 1.00 86.69 131 GLN A N 1
ATOM 1036 C CA . GLN A 1 131 ? -6.243 -9.166 12.031 1.00 86.69 131 GLN A CA 1
ATOM 1037 C C . GLN A 1 131 ? -5.900 -10.354 12.934 1.00 86.69 131 GLN A C 1
ATOM 1039 O O . GLN A 1 131 ? -6.624 -10.596 13.896 1.00 86.69 131 GLN A O 1
ATOM 1044 N N . ASN A 1 132 ? -4.825 -11.087 12.627 1.00 76.19 132 ASN A N 1
ATOM 1045 C CA . ASN A 1 132 ? -4.495 -12.346 13.304 1.00 76.19 132 ASN A CA 1
ATOM 1046 C C . ASN A 1 132 ? -3.034 -12.433 13.769 1.00 76.19 132 ASN A C 1
ATOM 1048 O O . ASN A 1 132 ? -2.654 -13.432 14.374 1.00 76.19 132 ASN A O 1
ATOM 1052 N N . THR A 1 133 ? -2.236 -11.386 13.538 1.00 81.12 133 THR A N 1
ATOM 1053 C CA . THR A 1 133 ? -0.829 -11.329 13.948 1.00 81.12 133 THR A CA 1
ATOM 1054 C C . THR A 1 133 ? -0.609 -10.280 15.036 1.00 81.12 133 THR A C 1
ATOM 1056 O O . THR A 1 133 ? -1.031 -9.120 14.925 1.00 81.12 133 THR A O 1
ATOM 1059 N N . GLU A 1 134 ? 0.088 -10.685 16.094 1.00 81.88 134 GLU A N 1
ATOM 1060 C CA . GLU A 1 134 ? 0.673 -9.794 17.095 1.00 81.88 134 GLU A CA 1
ATOM 1061 C C . GLU A 1 134 ? 2.162 -9.628 16.802 1.00 81.88 134 GLU A C 1
ATOM 1063 O O . GLU A 1 134 ? 2.876 -10.612 16.608 1.00 81.88 134 GLU A O 1
ATOM 1068 N N . PHE A 1 135 ? 2.628 -8.382 16.756 1.00 87.50 135 PHE A N 1
ATOM 1069 C CA . PHE A 1 135 ? 4.036 -8.089 16.528 1.00 87.50 135 PHE A CA 1
ATOM 1070 C C . PHE A 1 135 ? 4.691 -7.754 17.861 1.00 87.50 135 PHE A C 1
ATOM 1072 O O . PHE A 1 135 ? 4.139 -6.990 18.649 1.00 87.50 135 PHE A O 1
ATOM 1079 N N . SER A 1 136 ? 5.891 -8.280 18.109 1.00 87.69 136 SER A N 1
ATOM 1080 C CA . SER A 1 136 ? 6.629 -8.008 19.351 1.00 87.69 136 SER A CA 1
ATOM 1081 C C . SER A 1 136 ? 6.852 -6.511 19.584 1.00 87.69 136 SER A C 1
ATOM 1083 O O . SER A 1 136 ? 6.747 -6.047 20.710 1.00 87.69 136 SER A O 1
ATOM 1085 N N . VAL A 1 137 ? 7.060 -5.733 18.519 1.00 89.81 137 VAL A N 1
ATOM 1086 C CA . VAL A 1 137 ? 7.217 -4.271 18.595 1.00 89.81 137 VAL A CA 1
ATOM 1087 C C . VAL A 1 137 ? 5.983 -3.553 19.173 1.00 89.81 137 VAL A C 1
ATOM 1089 O O . VAL A 1 137 ? 6.109 -2.446 19.699 1.00 89.81 137 VAL A O 1
ATOM 1092 N N . ASP A 1 138 ? 4.795 -4.175 19.137 1.00 92.00 138 ASP A N 1
ATOM 1093 C CA . ASP A 1 138 ? 3.573 -3.594 19.700 1.00 92.00 138 ASP A CA 1
ATOM 1094 C C . ASP A 1 138 ? 3.720 -3.358 21.219 1.00 92.00 138 ASP A C 1
ATOM 1096 O O . ASP A 1 138 ? 3.203 -2.361 21.730 1.00 92.00 138 ASP A O 1
ATOM 1100 N N . SER A 1 139 ? 4.453 -4.214 21.953 1.00 90.19 139 SER A N 1
ATOM 1101 C CA . SER A 1 139 ? 4.645 -4.042 23.403 1.00 90.19 139 SER A CA 1
ATOM 1102 C C . SER A 1 139 ? 5.486 -2.816 23.742 1.00 90.19 139 SER A C 1
ATOM 1104 O O . SER A 1 139 ? 5.105 -2.032 24.614 1.00 90.19 139 SER A O 1
ATOM 1106 N N . ASP A 1 140 ? 6.584 -2.621 23.017 1.00 91.88 140 ASP A N 1
ATOM 1107 C CA . ASP A 1 140 ? 7.553 -1.548 23.265 1.00 91.88 140 ASP A CA 1
ATOM 1108 C C . ASP A 1 140 ? 6.936 -0.179 22.936 1.00 91.88 140 ASP A C 1
ATOM 1110 O O . ASP A 1 140 ? 7.060 0.806 23.678 1.00 91.88 140 ASP A O 1
ATOM 1114 N N . ILE A 1 141 ? 6.168 -0.140 21.845 1.00 93.69 141 ILE A N 1
ATOM 1115 C CA . ILE A 1 141 ? 5.336 1.002 21.468 1.00 93.69 141 ILE A CA 1
ATOM 1116 C C . ILE A 1 141 ? 4.324 1.311 22.577 1.00 93.69 141 ILE A C 1
ATOM 1118 O O . ILE A 1 141 ? 4.183 2.466 22.995 1.00 93.69 141 ILE A O 1
ATOM 1122 N N . MET A 1 142 ? 3.619 0.296 23.081 1.00 95.44 142 MET A N 1
ATOM 1123 C CA . MET A 1 142 ? 2.585 0.484 24.097 1.00 95.44 142 MET A CA 1
ATOM 1124 C C . MET A 1 142 ? 3.136 0.955 25.446 1.00 95.44 142 MET A C 1
ATOM 1126 O O . MET A 1 142 ? 2.448 1.706 26.144 1.00 95.44 142 MET A O 1
ATOM 1130 N N . GLU A 1 143 ? 4.356 0.568 25.819 1.00 93.94 143 GLU A N 1
ATOM 1131 C CA . GLU A 1 143 ? 5.030 1.087 27.013 1.00 93.94 143 GLU A CA 1
ATOM 1132 C C . GLU A 1 143 ? 5.305 2.591 26.877 1.00 93.94 143 GLU A C 1
ATOM 1134 O O . GLU A 1 143 ? 4.909 3.386 27.739 1.00 93.94 143 GLU A O 1
ATOM 1139 N N . SER A 1 144 ? 5.868 2.995 25.737 1.00 92.94 144 SER A N 1
ATOM 1140 C CA . SER A 1 144 ? 6.182 4.394 25.428 1.00 92.94 144 SER A CA 1
ATOM 1141 C C . SER A 1 144 ? 4.926 5.277 25.403 1.00 92.94 144 SER A C 1
ATOM 1143 O O . SER A 1 144 ? 4.880 6.348 26.018 1.00 92.94 144 SER A O 1
ATOM 1145 N N . VAL A 1 145 ? 3.860 4.809 24.745 1.00 95.19 145 VAL A N 1
ATOM 1146 C CA . VAL A 1 145 ? 2.576 5.524 24.656 1.00 95.19 145 VAL A CA 1
ATOM 1147 C C . VAL A 1 145 ? 1.904 5.646 26.025 1.00 95.19 145 VAL A C 1
ATOM 1149 O O . VAL A 1 145 ? 1.306 6.683 26.329 1.00 95.19 145 VAL A O 1
ATOM 1152 N N . ARG A 1 146 ? 2.013 4.620 26.878 1.00 95.75 146 ARG A N 1
ATOM 1153 C CA . ARG A 1 146 ? 1.455 4.639 28.236 1.00 95.75 146 ARG A CA 1
ATOM 1154 C C . ARG A 1 146 ? 2.144 5.666 29.124 1.00 95.75 146 ARG A C 1
ATOM 1156 O O . ARG A 1 146 ? 1.449 6.420 29.807 1.00 95.75 146 ARG A O 1
ATOM 1163 N N . ALA A 1 147 ? 3.475 5.716 29.102 1.00 92.88 147 ALA A N 1
ATOM 1164 C CA . ALA A 1 147 ? 4.237 6.706 29.859 1.00 92.88 147 ALA A CA 1
ATOM 1165 C C . ALA A 1 147 ? 3.851 8.137 29.442 1.00 92.88 147 ALA A C 1
ATOM 1167 O O . ALA A 1 147 ? 3.515 8.963 30.293 1.00 92.88 147 ALA A O 1
ATOM 1168 N N . ASN A 1 148 ? 3.784 8.389 28.129 1.00 93.12 148 ASN A N 1
ATOM 1169 C CA . ASN A 1 148 ? 3.376 9.682 27.579 1.00 93.12 148 ASN A CA 1
ATOM 1170 C C . ASN A 1 148 ? 1.936 10.048 27.991 1.00 93.12 148 ASN A C 1
ATOM 1172 O O . ASN A 1 148 ? 1.689 11.153 28.468 1.00 93.12 148 ASN A O 1
ATOM 1176 N N . PHE A 1 149 ? 0.985 9.110 27.910 1.00 95.38 149 PHE A N 1
ATOM 1177 C CA . PHE A 1 149 ? -0.398 9.364 28.323 1.00 95.38 149 PHE A CA 1
ATOM 1178 C C . PHE A 1 149 ? -0.509 9.808 29.786 1.00 95.38 149 PHE A C 1
ATOM 1180 O O . PHE A 1 149 ? -1.204 10.783 30.070 1.00 95.38 149 PHE A O 1
ATOM 1187 N N . HIS A 1 150 ? 0.192 9.146 30.711 1.00 91.19 150 HIS A N 1
ATOM 1188 C CA . HIS A 1 150 ? 0.163 9.528 32.125 1.00 91.19 150 HIS A CA 1
ATOM 1189 C C . HIS A 1 150 ? 0.736 10.927 32.371 1.00 91.19 150 HIS A C 1
ATOM 1191 O O . HIS A 1 150 ? 0.154 11.692 33.140 1.00 91.19 150 HIS A O 1
ATOM 1197 N N . GLU A 1 151 ? 1.832 11.282 31.697 1.00 92.06 151 GLU A N 1
ATOM 1198 C CA . GLU A 1 151 ? 2.412 12.624 31.779 1.00 92.06 151 GLU A CA 1
ATOM 1199 C C . GLU A 1 151 ? 1.437 13.683 31.236 1.00 92.06 151 GLU A C 1
ATOM 1201 O O . GLU A 1 151 ? 1.168 14.697 31.887 1.00 92.06 151 GLU A O 1
ATOM 1206 N N . LYS A 1 152 ? 0.858 13.443 30.053 1.00 92.62 152 LYS A N 1
ATOM 1207 C CA . LYS A 1 152 ? -0.006 14.419 29.374 1.00 92.62 152 LYS A CA 1
ATOM 1208 C C . LYS A 1 152 ? -1.393 14.529 29.988 1.00 92.62 152 LYS A C 1
ATOM 1210 O O . LYS A 1 152 ? -1.958 15.617 29.959 1.00 92.62 152 LYS A O 1
ATOM 1215 N N . ALA A 1 153 ? -1.918 13.477 30.609 1.00 88.69 153 ALA A N 1
ATOM 1216 C CA . ALA A 1 153 ? -3.175 13.530 31.358 1.00 88.69 153 ALA A CA 1
ATOM 1217 C C . ALA A 1 153 ? -3.145 14.570 32.497 1.00 88.69 153 ALA A C 1
ATOM 1219 O O . ALA A 1 153 ? -4.186 15.117 32.852 1.00 88.69 153 ALA A O 1
ATOM 1220 N N . ALA A 1 154 ? -1.962 14.875 33.045 1.00 87.06 154 ALA A N 1
ATOM 1221 C CA . ALA A 1 154 ? -1.773 15.897 34.077 1.00 87.06 154 ALA A CA 1
ATOM 1222 C C . ALA A 1 154 ? -1.439 17.298 33.519 1.00 87.06 154 ALA A C 1
ATOM 1224 O O . ALA A 1 154 ? -1.408 18.276 34.270 1.00 87.06 154 ALA A O 1
ATOM 1225 N N . ALA A 1 155 ? -1.167 17.417 32.217 1.00 92.06 155 ALA A N 1
ATOM 1226 C CA . ALA A 1 155 ? -0.777 18.669 31.583 1.00 92.06 155 ALA A CA 1
ATOM 1227 C C . ALA A 1 155 ? -1.989 19.549 31.235 1.00 92.06 155 ALA A C 1
ATOM 1229 O O . ALA A 1 155 ? -3.130 19.096 31.141 1.00 92.06 155 ALA A O 1
ATOM 1230 N N . LYS A 1 156 ? -1.742 20.841 30.989 1.00 92.44 156 LYS A N 1
ATOM 1231 C CA . LYS A 1 156 ? -2.786 21.752 30.499 1.00 92.44 156 LYS A CA 1
ATOM 1232 C C . LYS A 1 156 ? -3.083 21.490 29.014 1.00 92.44 156 LYS A C 1
ATOM 1234 O O . LYS A 1 156 ? -2.143 21.254 28.250 1.00 92.44 156 LYS A O 1
ATOM 1239 N N . PRO A 1 157 ? -4.353 21.583 28.579 1.00 91.00 157 PRO A N 1
ATOM 1240 C CA . PRO A 1 157 ? -4.687 21.493 27.164 1.00 91.00 157 PRO A CA 1
ATOM 1241 C C . PRO A 1 157 ? -4.137 22.667 26.359 1.00 91.00 157 PRO A C 1
ATOM 1243 O O . PRO A 1 157 ? -4.116 23.806 26.837 1.00 91.00 157 PRO A O 1
ATOM 1246 N N . ILE A 1 158 ? -3.752 22.386 25.116 1.00 89.50 158 ILE A N 1
ATOM 1247 C CA . ILE A 1 158 ? -3.280 23.391 24.159 1.00 89.50 158 ILE A CA 1
ATOM 1248 C C . ILE A 1 158 ? -4.464 24.301 23.769 1.00 89.50 158 ILE A C 1
ATOM 1250 O O . ILE A 1 158 ? -5.516 23.778 23.392 1.00 89.50 158 ILE A O 1
ATOM 1254 N N . PRO A 1 159 ? -4.351 25.642 23.884 1.00 88.50 159 PRO A N 1
ATOM 1255 C CA . PRO A 1 159 ? -5.453 26.574 23.629 1.00 88.50 159 PRO A CA 1
ATOM 1256 C C . PRO A 1 159 ? -6.151 26.407 22.276 1.00 88.50 159 PRO A C 1
ATOM 1258 O O . PRO A 1 159 ? -7.380 26.383 22.229 1.00 88.50 159 PRO A O 1
ATOM 1261 N N . GLU A 1 160 ? -5.383 26.241 21.204 1.00 84.94 160 GLU A N 1
ATOM 1262 C CA . GLU A 1 160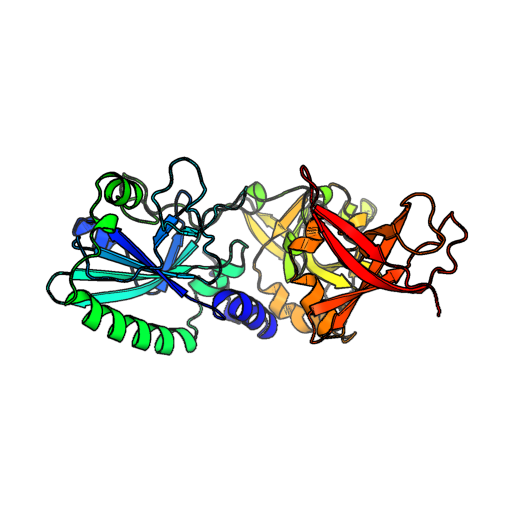 ? -5.858 26.128 19.823 1.00 84.94 160 GLU A CA 1
ATOM 1263 C C . GLU A 1 160 ? -6.687 24.855 19.603 1.00 84.94 160 GLU A C 1
ATOM 1265 O O . GLU A 1 160 ? -7.640 24.856 18.828 1.00 84.94 160 GLU A O 1
ATOM 1270 N N . LEU A 1 161 ? -6.393 23.789 20.355 1.00 84.75 161 LEU A N 1
ATOM 1271 C CA . LEU A 1 161 ? -7.117 22.515 20.293 1.00 84.75 161 LEU A CA 1
ATOM 1272 C C . LEU A 1 161 ? -8.438 22.535 21.082 1.00 84.75 161 LEU A C 1
ATOM 1274 O O . LEU A 1 161 ? -9.116 21.520 21.191 1.00 84.75 161 LEU A O 1
ATOM 1278 N N . LYS A 1 162 ? -8.820 23.687 21.646 1.00 86.69 162 LYS A N 1
ATOM 1279 C CA . LYS A 1 162 ? -10.130 23.904 22.284 1.00 86.69 162 LYS A CA 1
ATOM 1280 C C . LYS A 1 162 ? -11.086 24.713 21.415 1.00 86.69 162 LYS A C 1
ATOM 1282 O O . LYS A 1 162 ? -12.225 24.951 21.818 1.00 86.69 162 LYS A O 1
ATOM 1287 N N . LEU A 1 163 ? -10.627 25.194 20.261 1.00 87.50 163 LEU A N 1
ATOM 1288 C CA . LEU A 1 163 ? -11.454 25.989 19.364 1.00 87.50 163 LEU A CA 1
ATOM 1289 C C . LEU A 1 163 ? -12.614 25.144 18.828 1.00 87.50 163 LEU A C 1
ATOM 1291 O O . LEU A 1 163 ? -12.450 23.962 18.531 1.00 87.50 163 LEU A O 1
ATOM 1295 N N . HIS A 1 164 ? -13.787 25.760 18.666 1.00 87.06 164 HIS A N 1
ATOM 1296 C CA . HIS A 1 164 ? -14.992 25.055 18.216 1.00 87.06 164 HIS A CA 1
ATOM 1297 C C . HIS A 1 164 ? -14.789 24.343 16.870 1.00 87.06 164 HIS A C 1
ATOM 1299 O O . HIS A 1 164 ? -15.217 23.204 16.715 1.00 87.06 164 HIS A O 1
ATOM 1305 N N . ALA A 1 165 ? -14.085 24.979 15.928 1.00 85.19 165 ALA A N 1
ATOM 1306 C CA . ALA A 1 165 ? -13.766 24.383 14.631 1.00 85.19 165 ALA A CA 1
ATOM 1307 C C . ALA A 1 165 ? -12.942 23.088 14.766 1.00 85.19 165 ALA A C 1
ATOM 1309 O O . ALA A 1 165 ? -13.263 22.096 14.119 1.00 85.19 165 ALA A O 1
ATOM 1310 N N . TRP A 1 166 ? -11.942 23.070 15.658 1.00 86.44 166 TRP A N 1
ATOM 1311 C CA . TRP A 1 166 ? -11.140 21.875 15.943 1.00 86.44 166 TRP A CA 1
ATOM 1312 C C . TRP A 1 166 ? -11.988 20.767 16.564 1.00 86.44 166 TRP A C 1
ATOM 1314 O O . TRP A 1 166 ? -12.015 19.642 16.076 1.00 86.44 166 TRP A O 1
ATOM 1324 N N . MET A 1 167 ? -12.738 21.113 17.609 1.00 87.81 167 MET A N 1
ATOM 1325 C CA . MET A 1 167 ? -13.601 20.169 18.315 1.00 87.81 167 MET A CA 1
ATOM 1326 C C . MET A 1 167 ? -14.631 19.524 17.384 1.00 87.81 167 MET A C 1
ATOM 1328 O O . MET A 1 167 ? -14.874 18.326 17.482 1.00 87.81 167 MET A O 1
ATOM 1332 N N . LYS A 1 168 ? -15.189 20.306 16.454 1.00 88.56 168 LYS A N 1
ATOM 1333 C CA . LYS A 1 168 ? -16.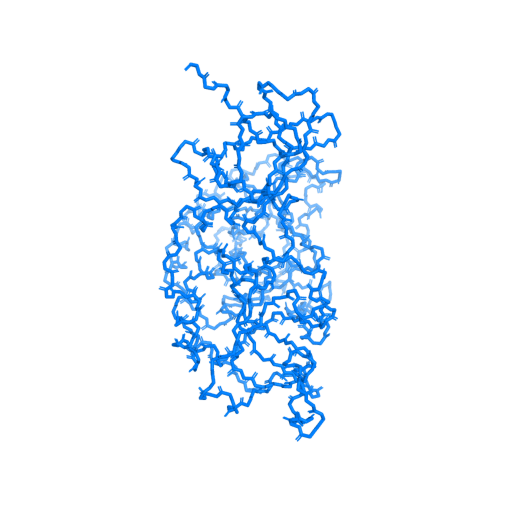117 19.824 15.431 1.00 88.56 168 LYS A CA 1
ATOM 1334 C C . LYS A 1 168 ? -15.433 18.892 14.424 1.00 88.56 168 LYS A C 1
ATOM 1336 O O . LYS A 1 168 ? -15.992 17.857 14.091 1.00 88.56 168 LYS A O 1
ATOM 1341 N N . ALA A 1 169 ? -14.220 19.215 13.971 1.00 84.62 169 ALA A N 1
ATOM 1342 C CA . ALA A 1 169 ? -13.456 18.352 13.061 1.00 84.62 169 ALA A CA 1
ATOM 1343 C C . ALA A 1 169 ? -13.059 17.004 13.703 1.00 84.62 169 ALA A C 1
ATOM 1345 O O . ALA A 1 169 ? -12.914 15.995 13.014 1.00 84.62 169 ALA A O 1
ATOM 1346 N N . CYS A 1 170 ? -12.901 16.976 15.029 1.00 88.44 170 CYS A N 1
ATOM 1347 C CA . CYS A 1 170 ? -12.537 15.785 15.798 1.00 88.44 170 CYS A CA 1
ATOM 1348 C C . CYS A 1 170 ? -13.739 15.028 16.400 1.00 88.44 170 CYS A C 1
ATOM 1350 O O . CYS A 1 170 ? -13.547 14.024 17.097 1.00 88.44 170 CYS A O 1
ATOM 1352 N N . GLU A 1 171 ? -14.969 15.467 16.140 1.00 89.06 171 GLU A N 1
ATOM 1353 C CA . GLU A 1 171 ? -16.179 14.913 16.751 1.00 89.06 171 GLU A CA 1
ATOM 1354 C C . GLU A 1 171 ? -16.455 13.464 16.314 1.00 89.06 171 GLU A C 1
ATOM 1356 O O . GLU A 1 171 ? -16.206 13.079 15.173 1.00 89.06 171 GLU A O 1
ATOM 1361 N N . GLY A 1 172 ? -16.974 12.652 17.237 1.00 89.12 172 GLY A N 1
ATOM 1362 C CA . GLY A 1 172 ? -17.467 11.307 16.944 1.00 89.12 172 GLY A CA 1
ATOM 1363 C C . GLY A 1 172 ? -16.427 10.186 17.009 1.00 89.12 172 GLY A C 1
ATOM 1364 O O . GLY A 1 172 ? -15.217 10.395 17.144 1.00 89.12 172 GLY A O 1
ATOM 1365 N N . ALA A 1 173 ? -16.951 8.963 16.942 1.00 94.00 173 ALA A N 1
ATOM 1366 C CA . ALA A 1 173 ? -16.193 7.720 16.930 1.00 94.00 173 ALA A CA 1
ATOM 1367 C C . ALA A 1 173 ? -15.523 7.470 15.564 1.00 94.00 173 ALA A C 1
ATOM 1369 O O . ALA A 1 173 ? -16.105 7.740 14.517 1.00 94.00 173 ALA A O 1
ATOM 1370 N N . ILE A 1 174 ? -14.318 6.892 15.569 1.00 94.38 174 ILE A N 1
ATOM 1371 C CA . ILE A 1 174 ? -13.650 6.399 14.359 1.00 94.38 174 ILE A CA 1
ATOM 1372 C C . ILE A 1 174 ? -14.085 4.953 14.124 1.00 94.38 174 ILE A C 1
ATOM 1374 O O . ILE A 1 174 ? -14.003 4.124 15.025 1.00 94.38 174 ILE A O 1
ATOM 1378 N N . GLY A 1 175 ? -14.501 4.626 12.901 1.00 93.69 175 GLY A N 1
ATOM 1379 C CA . GLY A 1 175 ? -14.774 3.240 12.511 1.00 93.69 175 GLY A CA 1
ATOM 1380 C C . GLY A 1 175 ? -16.222 2.777 12.639 1.00 93.69 175 GLY A C 1
ATOM 1381 O O . GLY A 1 175 ? -16.519 1.621 12.342 1.00 93.69 175 GLY A O 1
ATOM 1382 N N . PHE A 1 176 ? -17.124 3.668 13.050 1.00 94.00 176 PHE A N 1
ATOM 1383 C CA . PHE A 1 176 ? -18.529 3.351 13.285 1.00 94.00 176 PHE A CA 1
ATOM 1384 C C . PHE A 1 176 ? -19.430 4.371 12.594 1.00 94.00 176 PHE A C 1
ATOM 1386 O O . PHE A 1 176 ? -19.149 5.567 12.606 1.00 94.00 176 PHE A O 1
ATOM 1393 N N . ALA A 1 177 ? -20.536 3.897 12.023 1.00 91.19 177 ALA A N 1
ATOM 1394 C CA . ALA A 1 177 ? -21.597 4.757 11.519 1.00 91.19 177 ALA A CA 1
ATOM 1395 C C . ALA A 1 177 ? -22.273 5.523 12.671 1.00 91.19 177 ALA A C 1
ATOM 1397 O O . ALA A 1 177 ? -22.187 5.123 13.834 1.00 91.19 177 ALA A O 1
ATOM 1398 N N . ALA A 1 178 ? -23.044 6.568 12.352 1.00 86.62 178 ALA A N 1
ATOM 1399 C CA . ALA A 1 178 ? -23.817 7.326 13.346 1.00 86.62 178 ALA A CA 1
ATOM 1400 C C . ALA A 1 178 ? -24.812 6.454 14.145 1.00 86.62 178 ALA A C 1
ATOM 1402 O O . ALA A 1 178 ? -25.129 6.753 15.292 1.00 86.62 178 ALA A O 1
ATOM 1403 N N . THR A 1 179 ? -25.276 5.342 13.564 1.00 88.56 179 THR A N 1
ATOM 1404 C CA . THR A 1 179 ? -26.121 4.339 14.240 1.00 88.56 179 THR A CA 1
ATOM 1405 C C . THR A 1 179 ? -25.357 3.478 15.250 1.00 88.56 179 THR A C 1
ATOM 1407 O O . THR A 1 179 ? -25.964 2.753 16.033 1.00 88.56 179 THR A O 1
ATOM 1410 N N . GLY A 1 180 ? -24.027 3.530 15.217 1.00 87.94 180 GLY A N 1
ATOM 1411 C CA . GLY A 1 180 ? -23.114 2.728 16.016 1.00 87.94 180 GLY A CA 1
ATOM 1412 C C . GLY A 1 180 ? -22.714 1.384 15.418 1.00 87.94 180 GLY A C 1
ATOM 1413 O O . GLY A 1 180 ? -21.916 0.676 16.029 1.00 87.94 180 GLY A O 1
ATOM 1414 N N . ALA A 1 181 ? -23.215 1.045 14.230 1.00 92.50 181 ALA A N 1
ATOM 1415 C CA . ALA A 1 181 ? -22.764 -0.133 13.497 1.00 92.50 181 ALA A CA 1
ATOM 1416 C C . ALA A 1 181 ? -21.299 0.031 13.036 1.00 92.50 181 ALA A C 1
ATOM 1418 O O . ALA A 1 181 ? -20.922 1.134 12.624 1.00 92.50 181 ALA A O 1
ATOM 1419 N N . PRO A 1 182 ? -20.470 -1.030 13.081 1.00 92.31 182 PRO A N 1
ATOM 1420 C CA . PRO A 1 182 ? -19.117 -0.983 12.536 1.00 92.31 182 PRO A CA 1
ATOM 1421 C C . PRO A 1 182 ? -19.157 -0.761 11.023 1.00 92.31 182 PRO A C 1
ATOM 1423 O O . PRO A 1 182 ? -20.013 -1.308 10.323 1.00 92.31 182 PRO A O 1
ATOM 1426 N N . LEU A 1 183 ? -18.221 0.035 10.513 1.00 91.56 183 LEU A N 1
ATOM 1427 C CA . LEU A 1 183 ? -18.065 0.230 9.076 1.00 91.56 183 LEU A CA 1
ATOM 1428 C C . LEU A 1 183 ? -17.423 -1.018 8.440 1.00 91.56 183 LEU A C 1
ATOM 1430 O O . LEU A 1 183 ? -16.541 -1.623 9.057 1.00 91.56 183 LEU A O 1
ATOM 1434 N N . PRO A 1 184 ? -17.817 -1.412 7.211 1.00 89.31 184 PRO A N 1
ATOM 1435 C CA . PRO A 1 184 ? -17.193 -2.538 6.514 1.00 89.31 184 PRO A CA 1
ATOM 1436 C C . PRO A 1 184 ? -15.684 -2.323 6.392 1.00 89.31 184 PRO A C 1
ATOM 1438 O O . PRO A 1 184 ? -15.278 -1.289 5.879 1.00 89.31 184 PRO A O 1
ATOM 1441 N N . ILE A 1 185 ? -14.849 -3.250 6.870 1.00 88.00 185 ILE A N 1
ATOM 1442 C CA . ILE A 1 185 ? -13.389 -3.038 6.939 1.00 88.00 185 ILE A CA 1
ATOM 1443 C C . ILE A 1 185 ? -12.735 -3.185 5.556 1.00 88.00 185 ILE A C 1
ATOM 1445 O O . ILE A 1 185 ? -11.839 -2.419 5.194 1.00 88.00 185 ILE A O 1
ATOM 1449 N N . GLY A 1 186 ? -13.187 -4.162 4.776 1.00 82.88 186 GLY A N 1
ATOM 1450 C CA . GLY A 1 186 ? -12.728 -4.435 3.418 1.00 82.88 186 GLY A CA 1
ATOM 1451 C C . GLY A 1 186 ? -13.849 -4.266 2.401 1.00 82.88 186 GLY A C 1
ATOM 1452 O O . GLY A 1 186 ? -15.023 -4.171 2.759 1.00 82.88 186 GLY A O 1
ATOM 1453 N N . GLU A 1 187 ? -13.461 -4.253 1.133 1.00 82.38 187 GLU A N 1
ATOM 1454 C CA . GLU A 1 187 ? -14.380 -4.351 0.004 1.00 82.38 187 GLU A CA 1
ATOM 1455 C C . GLU A 1 187 ? -14.157 -5.679 -0.711 1.00 82.38 187 GLU A C 1
ATOM 1457 O O . GLU A 1 187 ? -13.041 -6.211 -0.743 1.00 82.38 187 GLU A O 1
ATOM 1462 N N . ASP A 1 188 ? -15.219 -6.174 -1.335 1.00 87.62 188 ASP A N 1
ATOM 1463 C CA . ASP A 1 188 ? -15.166 -7.366 -2.161 1.00 87.62 188 ASP A CA 1
ATOM 1464 C C . ASP A 1 188 ? -14.117 -7.232 -3.274 1.00 87.62 188 ASP A C 1
ATOM 1466 O O . ASP A 1 188 ? -14.063 -6.231 -3.987 1.00 87.62 188 ASP A O 1
ATOM 1470 N N . THR A 1 189 ? -13.298 -8.267 -3.466 1.00 90.12 189 THR A N 1
ATOM 1471 C CA . THR A 1 189 ? -12.335 -8.390 -4.571 1.00 90.12 189 THR A CA 1
ATOM 1472 C C . THR A 1 189 ? -12.960 -8.017 -5.914 1.00 90.12 189 THR A C 1
ATOM 1474 O O . THR A 1 189 ? -12.383 -7.199 -6.627 1.00 90.12 189 THR A O 1
ATOM 1477 N N . LYS A 1 190 ? -14.174 -8.502 -6.224 1.00 90.50 190 LYS A N 1
ATOM 1478 C CA . LYS A 1 190 ? -14.914 -8.123 -7.444 1.00 90.50 190 LYS A CA 1
ATOM 1479 C C . LYS A 1 190 ? -15.150 -6.614 -7.579 1.00 90.50 190 LYS A C 1
ATOM 1481 O O . LYS A 1 190 ? -15.060 -6.088 -8.688 1.00 90.50 190 LYS A O 1
ATOM 1486 N N . ALA A 1 191 ? -15.435 -5.919 -6.477 1.00 89.50 191 ALA A N 1
ATOM 1487 C CA . ALA A 1 191 ? -15.640 -4.469 -6.465 1.00 89.50 191 ALA A CA 1
ATOM 1488 C C . ALA A 1 191 ? -14.323 -3.693 -6.640 1.00 89.50 191 ALA A C 1
ATOM 1490 O O . ALA A 1 191 ? -14.317 -2.602 -7.204 1.00 89.50 191 ALA A O 1
ATOM 1491 N N . ARG A 1 192 ? -13.200 -4.283 -6.212 1.00 90.38 192 ARG A N 1
ATOM 1492 C CA . ARG A 1 192 ? -11.858 -3.683 -6.280 1.00 90.38 192 ARG A CA 1
ATOM 1493 C C . ARG A 1 192 ? -11.136 -3.904 -7.612 1.00 90.38 192 ARG A C 1
ATOM 1495 O O . ARG A 1 192 ? -10.099 -3.283 -7.835 1.00 90.38 192 ARG A O 1
ATOM 1502 N N . LEU A 1 193 ? -11.660 -4.768 -8.481 1.00 93.00 193 LEU A N 1
ATOM 1503 C CA . LEU A 1 193 ? -11.094 -5.061 -9.797 1.00 93.00 193 LEU A CA 1
ATOM 1504 C C . LEU A 1 193 ? -10.992 -3.806 -10.672 1.00 93.00 193 LEU A C 1
ATOM 1506 O O . LEU A 1 193 ? -12.007 -3.239 -11.096 1.00 93.00 193 LEU A O 1
ATOM 1510 N N . ALA A 1 194 ? -9.762 -3.440 -11.016 1.00 93.94 194 ALA A N 1
ATOM 1511 C CA . ALA A 1 194 ? -9.430 -2.314 -11.878 1.00 93.94 194 ALA A CA 1
ATOM 1512 C C . ALA A 1 194 ? -8.623 -2.781 -13.092 1.00 93.94 194 ALA A C 1
ATOM 1514 O O . ALA A 1 194 ? -7.961 -3.812 -13.036 1.00 93.94 194 ALA A O 1
ATOM 1515 N N . SER A 1 195 ? -8.674 -2.018 -14.186 1.00 94.56 195 SER A N 1
ATOM 1516 C CA . SER A 1 195 ? -7.849 -2.300 -15.365 1.00 94.56 195 SER A CA 1
ATOM 1517 C C . SER A 1 195 ? -6.365 -2.220 -15.009 1.00 94.56 195 SER A C 1
ATOM 1519 O O . SER A 1 195 ? -5.944 -1.218 -14.422 1.00 94.56 195 SER A O 1
ATOM 1521 N N . THR A 1 196 ? -5.569 -3.210 -15.416 1.00 92.38 196 THR A N 1
ATOM 1522 C CA . THR A 1 196 ? -4.109 -3.228 -15.250 1.00 92.38 196 THR A CA 1
ATOM 1523 C C . THR A 1 196 ? -3.463 -1.986 -15.853 1.00 92.38 196 THR A C 1
ATOM 1525 O O . THR A 1 196 ? -2.567 -1.409 -15.248 1.00 92.38 196 THR A O 1
ATOM 1528 N N . SER A 1 197 ? -3.985 -1.491 -16.979 1.00 89.56 197 SER A N 1
ATOM 1529 C CA . SER A 1 197 ? -3.511 -0.269 -17.644 1.00 89.56 197 SER A CA 1
ATOM 1530 C C . SER A 1 197 ? -3.748 1.027 -16.855 1.00 89.56 197 SER A C 1
ATOM 1532 O O . SER A 1 197 ? -3.144 2.050 -17.182 1.00 89.56 197 SER A O 1
ATOM 1534 N N . SER A 1 198 ? -4.617 0.992 -15.836 1.00 89.69 198 SER A N 1
ATOM 1535 C CA . SER A 1 198 ? -4.964 2.134 -14.975 1.00 89.69 198 SER A CA 1
ATOM 1536 C C . SER A 1 198 ? -4.269 2.124 -13.611 1.00 89.69 198 SER A C 1
ATOM 1538 O O . SER A 1 198 ? -4.436 3.069 -12.840 1.00 89.69 198 SER A O 1
ATOM 1540 N N . LEU A 1 199 ? -3.547 1.049 -13.290 1.00 89.88 199 LEU A N 1
ATOM 1541 C CA . LEU A 1 199 ? -2.836 0.903 -12.027 1.00 89.88 199 LEU A CA 1
ATOM 1542 C C . LEU A 1 199 ? -1.410 1.438 -12.151 1.00 89.88 199 LEU A C 1
ATOM 1544 O O . LEU A 1 199 ? -0.770 1.307 -13.194 1.00 89.88 199 LEU A O 1
ATOM 1548 N N . ASP A 1 200 ? -0.909 2.021 -11.065 1.00 90.56 200 ASP A N 1
ATOM 1549 C CA . ASP A 1 200 ? 0.519 2.283 -10.932 1.00 90.56 200 ASP A CA 1
ATOM 1550 C C . ASP A 1 200 ? 1.274 0.990 -10.587 1.00 90.56 200 ASP A C 1
ATOM 1552 O O . ASP A 1 200 ? 0.699 -0.009 -10.142 1.00 90.56 200 ASP A O 1
ATOM 1556 N N . PHE A 1 201 ? 2.596 1.007 -10.764 1.00 94.06 201 PHE A N 1
ATOM 1557 C CA . PHE A 1 201 ? 3.415 -0.163 -10.459 1.00 94.06 201 PHE A CA 1
ATOM 1558 C C . PHE A 1 201 ? 3.380 -0.537 -8.971 1.00 94.06 201 PHE A C 1
ATOM 1560 O O . PHE A 1 201 ? 3.588 -1.699 -8.637 1.00 94.06 201 PHE A O 1
ATOM 1567 N N . ARG A 1 202 ? 3.102 0.420 -8.073 1.00 91.44 202 ARG A N 1
ATOM 1568 C CA . ARG A 1 202 ? 3.036 0.209 -6.616 1.00 91.44 202 ARG A CA 1
ATOM 1569 C C . ARG A 1 202 ? 1.782 -0.549 -6.194 1.00 91.44 202 ARG A C 1
ATOM 1571 O O . ARG A 1 202 ? 1.746 -1.060 -5.087 1.00 91.44 202 ARG A O 1
ATOM 1578 N N . SER A 1 203 ? 0.770 -0.602 -7.052 1.00 90.75 203 SER A N 1
ATOM 1579 C CA . SER A 1 203 ? -0.457 -1.372 -6.846 1.00 90.75 203 SER A CA 1
ATOM 1580 C C . SER A 1 203 ? -0.299 -2.848 -7.233 1.00 90.75 203 SER A C 1
ATOM 1582 O O . SER A 1 203 ? -1.205 -3.641 -6.980 1.00 90.75 203 SER A O 1
ATOM 1584 N N . ILE A 1 204 ? 0.816 -3.198 -7.884 1.00 93.94 204 ILE A N 1
ATOM 1585 C CA . ILE A 1 204 ? 1.113 -4.539 -8.401 1.00 93.94 204 ILE A CA 1
ATOM 1586 C C . ILE A 1 204 ? 2.381 -5.097 -7.740 1.00 93.94 204 ILE A C 1
ATOM 1588 O O . ILE A 1 204 ? 2.381 -6.218 -7.241 1.00 93.94 204 ILE A O 1
ATOM 1592 N N . SER A 1 205 ? 3.472 -4.332 -7.747 1.00 94.31 205 SER A N 1
ATOM 1593 C CA . SER A 1 205 ? 4.774 -4.764 -7.244 1.00 94.31 205 SER A CA 1
ATOM 1594 C C . SER A 1 205 ? 4.776 -4.926 -5.728 1.00 94.31 205 SER A C 1
ATOM 1596 O O . SER A 1 205 ? 4.566 -3.961 -4.995 1.00 94.31 205 SER A O 1
ATOM 1598 N N . GLY A 1 206 ? 5.153 -6.115 -5.261 1.00 93.12 206 GLY A N 1
ATOM 1599 C CA . GLY A 1 206 ? 5.124 -6.465 -3.844 1.00 93.12 206 GLY A CA 1
ATOM 1600 C C . GLY A 1 206 ? 3.751 -6.938 -3.367 1.00 93.12 206 GLY A C 1
ATOM 1601 O O . GLY A 1 206 ? 3.527 -7.033 -2.160 1.00 93.12 206 GLY A O 1
ATOM 1602 N N . HIS A 1 207 ? 2.821 -7.214 -4.286 1.00 94.94 207 HIS A N 1
ATOM 1603 C CA . HIS A 1 207 ? 1.463 -7.636 -3.961 1.00 94.94 207 HIS A CA 1
ATOM 1604 C C . HIS A 1 207 ? 1.117 -8.959 -4.626 1.00 94.94 207 HIS A C 1
ATOM 1606 O O . HIS A 1 207 ? 1.465 -9.224 -5.777 1.00 94.94 207 HIS A O 1
ATOM 1612 N N . LEU A 1 208 ? 0.358 -9.767 -3.890 1.00 96.12 208 LEU A N 1
ATOM 1613 C CA . LEU A 1 208 ? -0.403 -10.855 -4.471 1.00 96.12 208 LEU A CA 1
ATOM 1614 C C . LEU A 1 208 ? -1.635 -10.255 -5.157 1.00 96.12 208 LEU A C 1
ATOM 1616 O O . LEU A 1 208 ? -2.362 -9.461 -4.553 1.00 96.12 208 LEU A O 1
ATOM 1620 N N . ILE A 1 209 ? -1.863 -10.605 -6.416 1.00 96.56 209 ILE A N 1
ATOM 1621 C CA . ILE A 1 209 ? -2.957 -10.082 -7.231 1.00 96.56 209 ILE A CA 1
ATOM 1622 C C . ILE A 1 209 ? -3.765 -11.220 -7.848 1.00 96.56 209 ILE A C 1
ATOM 1624 O O . ILE A 1 209 ? -3.219 -12.209 -8.332 1.00 96.56 209 ILE A O 1
ATOM 1628 N N . TYR A 1 210 ? -5.082 -11.047 -7.863 1.00 97.38 210 TYR A N 1
ATOM 1629 C CA . TYR A 1 210 ? -5.990 -11.825 -8.695 1.00 97.38 210 TYR A CA 1
ATOM 1630 C C . TYR A 1 210 ? -6.147 -11.127 -10.046 1.00 97.38 210 TYR A C 1
ATOM 1632 O O . TYR A 1 210 ? -6.411 -9.924 -10.074 1.00 97.38 210 TYR A O 1
ATOM 1640 N N . ILE A 1 211 ? -6.007 -11.867 -11.144 1.00 97.19 211 ILE A N 1
ATOM 1641 C CA . ILE A 1 211 ? -6.145 -11.387 -12.525 1.00 97.19 211 ILE A CA 1
ATOM 1642 C C . ILE A 1 211 ? -7.335 -12.107 -13.171 1.00 97.19 211 ILE A C 1
ATOM 1644 O O . ILE A 1 211 ? -7.394 -13.336 -13.165 1.00 97.19 211 ILE A O 1
ATOM 1648 N N . GLU A 1 212 ? -8.283 -11.354 -13.731 1.00 95.19 212 GLU A N 1
ATOM 1649 C CA . GLU A 1 212 ? -9.388 -11.912 -14.520 1.00 95.19 212 GLU A CA 1
ATOM 1650 C C . GLU A 1 212 ? -8.905 -12.417 -15.885 1.00 95.19 212 GLU A C 1
ATOM 1652 O O . GLU A 1 212 ? -7.995 -11.841 -16.479 1.00 95.19 212 GLU A O 1
ATOM 1657 N N . ASP A 1 213 ? -9.585 -13.440 -16.412 1.00 93.69 213 ASP A N 1
ATOM 1658 C CA . ASP A 1 213 ? -9.362 -13.987 -17.757 1.00 93.69 213 ASP A CA 1
ATOM 1659 C C . ASP A 1 213 ? -7.920 -14.489 -17.963 1.00 93.69 213 ASP A C 1
ATOM 1661 O O . ASP A 1 213 ? -7.129 -13.983 -18.765 1.00 93.69 213 ASP A O 1
ATOM 1665 N N . GLY A 1 214 ? -7.585 -15.536 -17.207 1.00 92.94 214 GLY A N 1
ATOM 1666 C CA . GLY A 1 214 ? -6.302 -16.224 -17.273 1.00 92.94 214 GLY A CA 1
ATOM 1667 C C . GLY A 1 214 ? -5.997 -16.799 -18.657 1.00 92.94 214 GLY A C 1
ATOM 1668 O O . GLY A 1 214 ? -4.837 -16.786 -19.070 1.00 92.94 214 GLY A O 1
ATOM 1669 N N . LYS A 1 215 ? -7.027 -17.186 -19.426 1.00 92.12 215 LYS A N 1
ATOM 1670 C CA . LYS A 1 215 ? -6.885 -17.605 -20.829 1.00 92.12 215 LYS A CA 1
ATOM 1671 C C . LYS A 1 215 ? -6.232 -16.513 -21.658 1.00 92.12 215 LYS A C 1
ATOM 1673 O O . LYS A 1 215 ? -5.241 -16.755 -22.348 1.00 92.12 215 LYS A O 1
ATOM 1678 N N . LYS A 1 216 ? -6.785 -15.300 -21.585 1.00 92.94 216 LYS A N 1
ATOM 1679 C CA . LYS A 1 216 ? -6.264 -14.143 -22.308 1.00 92.94 216 LYS A CA 1
ATOM 1680 C C . LYS A 1 216 ? -4.910 -13.703 -21.762 1.00 92.94 216 LYS A C 1
ATOM 1682 O O . LYS A 1 216 ? -4.039 -13.370 -22.563 1.00 92.94 216 LYS A O 1
ATOM 1687 N N . ALA A 1 217 ? -4.711 -13.750 -20.443 1.00 92.75 217 ALA A N 1
ATOM 1688 C CA . ALA A 1 217 ? -3.428 -13.428 -19.818 1.00 92.75 217 ALA A CA 1
ATOM 1689 C C . ALA A 1 217 ? -2.298 -14.337 -20.334 1.00 92.75 217 ALA A C 1
ATOM 1691 O O . ALA A 1 217 ? -1.240 -13.849 -20.725 1.00 92.75 217 ALA A O 1
ATOM 1692 N N . LEU A 1 218 ? -2.547 -15.648 -20.408 1.00 90.94 218 LEU A N 1
ATOM 1693 C CA . LEU A 1 218 ? -1.582 -16.651 -20.872 1.00 90.94 218 LEU A CA 1
ATOM 1694 C C . LEU A 1 218 ? -1.571 -16.853 -22.393 1.00 90.94 218 LEU A C 1
ATOM 1696 O O . LEU A 1 218 ? -0.742 -17.606 -22.899 1.00 90.94 218 LEU A O 1
ATOM 1700 N N . ARG A 1 219 ? -2.458 -16.170 -23.131 1.00 87.94 219 ARG A N 1
ATOM 1701 C CA . ARG A 1 219 ? -2.616 -16.284 -24.594 1.00 87.94 219 ARG A CA 1
ATOM 1702 C C . ARG A 1 219 ? -2.867 -17.728 -25.060 1.00 87.94 219 ARG A C 1
ATOM 1704 O O . ARG A 1 219 ? -2.341 -18.148 -26.089 1.00 87.94 219 ARG A O 1
ATOM 1711 N N . LEU A 1 220 ? -3.668 -18.471 -24.297 1.00 83.25 220 LEU A N 1
ATOM 1712 C CA . LEU A 1 220 ? -4.029 -19.865 -24.577 1.00 83.25 220 LEU A CA 1
ATOM 1713 C C . LEU A 1 220 ? -5.239 -19.961 -25.519 1.00 83.25 220 LEU A C 1
ATOM 1715 O O . LEU A 1 220 ? -6.077 -19.056 -25.567 1.00 83.25 220 LEU A O 1
ATOM 1719 N N . ASN A 1 221 ? -5.354 -21.071 -26.255 1.00 76.44 221 ASN A N 1
ATOM 1720 C CA . ASN A 1 221 ? -6.529 -21.342 -27.090 1.00 76.44 221 ASN A CA 1
ATOM 1721 C C . ASN A 1 221 ? -7.694 -21.915 -26.258 1.00 76.44 221 ASN A C 1
ATOM 1723 O O . ASN A 1 221 ? -7.498 -22.415 -25.153 1.00 76.44 221 ASN A O 1
ATOM 1727 N N . GLU A 1 222 ? -8.920 -21.902 -26.801 1.00 66.12 222 GLU A N 1
ATOM 1728 C CA . GLU A 1 222 ? -10.126 -22.380 -26.089 1.00 66.12 222 GLU A CA 1
ATOM 1729 C C . GLU A 1 222 ? -10.045 -23.841 -25.623 1.00 66.12 222 GLU A C 1
ATOM 1731 O O . GLU A 1 222 ? -10.606 -24.180 -24.589 1.00 66.12 222 GLU A O 1
ATOM 1736 N N . SER A 1 223 ? -9.335 -24.707 -26.348 1.00 70.25 223 SER A N 1
ATOM 1737 C CA . SER A 1 223 ? -9.186 -26.121 -25.980 1.00 70.25 223 SER A CA 1
ATOM 1738 C C . SER A 1 223 ? -8.205 -26.373 -24.830 1.00 70.25 223 SER A C 1
ATOM 1740 O O . SER A 1 223 ? -8.096 -27.507 -24.374 1.00 70.25 223 SER A O 1
ATOM 1742 N N . GLU A 1 224 ? -7.458 -25.353 -24.405 1.00 73.12 224 GLU A N 1
ATOM 1743 C CA . GLU A 1 224 ? -6.340 -25.459 -23.457 1.00 73.12 224 GLU A CA 1
ATOM 1744 C C . GLU A 1 224 ? -6.649 -24.792 -22.107 1.00 73.12 224 GLU A C 1
ATOM 1746 O O . GLU A 1 224 ? -5.820 -24.839 -21.201 1.00 73.12 224 GLU A O 1
ATOM 1751 N N . TRP A 1 225 ? -7.830 -24.176 -21.958 1.00 83.50 225 TRP A N 1
ATOM 1752 C CA . TRP A 1 225 ? -8.204 -23.414 -20.769 1.00 83.50 225 TRP A CA 1
ATOM 1753 C C . TRP A 1 225 ? -9.359 -24.050 -19.999 1.00 83.50 225 TRP A C 1
ATOM 1755 O O . TRP A 1 225 ? -10.349 -24.488 -20.585 1.00 83.50 225 TRP A O 1
ATOM 1765 N N . ASP A 1 226 ? -9.252 -24.054 -18.671 1.00 79.75 226 ASP A N 1
ATOM 1766 C CA . ASP A 1 226 ? -10.348 -24.474 -17.808 1.00 79.75 226 ASP A CA 1
ATOM 1767 C C . ASP A 1 226 ? -11.221 -23.281 -17.405 1.00 79.75 226 ASP A C 1
ATOM 1769 O O . ASP A 1 226 ? -10.828 -22.421 -16.617 1.00 79.75 226 ASP A O 1
ATOM 1773 N N . GLU A 1 227 ? -12.453 -23.275 -17.900 1.00 85.94 227 GLU A N 1
ATOM 1774 C CA . GLU A 1 227 ? -13.453 -22.248 -17.600 1.00 85.94 227 GLU A CA 1
ATOM 1775 C C . GLU A 1 227 ? -13.957 -22.293 -16.136 1.00 85.94 227 GLU A C 1
ATOM 1777 O O . GLU A 1 227 ? -14.607 -21.354 -15.677 1.00 85.94 227 GLU A O 1
ATOM 1782 N N . VAL A 1 228 ? -13.655 -23.348 -15.363 1.00 90.75 228 VAL A N 1
ATOM 1783 C CA . VAL A 1 228 ? -13.999 -23.446 -13.930 1.00 90.75 228 VAL A CA 1
ATOM 1784 C C . VAL A 1 228 ? -13.161 -22.486 -13.083 1.00 90.75 228 VAL A C 1
ATOM 1786 O O . VAL A 1 228 ? -13.689 -21.926 -12.118 1.00 90.75 228 VAL A O 1
ATOM 1789 N N . TYR A 1 229 ? -11.891 -22.280 -13.444 1.00 93.50 229 TYR A N 1
ATOM 1790 C CA . TYR A 1 229 ? -10.958 -21.360 -12.784 1.00 93.50 229 TYR A CA 1
ATOM 1791 C C . TYR A 1 229 ? -10.496 -20.290 -13.782 1.00 93.50 229 TYR A C 1
ATOM 1793 O O . TYR A 1 229 ? -9.374 -20.349 -14.278 1.00 93.50 229 TYR A O 1
ATOM 1801 N N . PRO A 1 230 ? -11.365 -19.317 -14.116 1.00 93.50 230 PRO A N 1
ATOM 1802 C CA . PRO A 1 230 ? -11.145 -18.418 -15.242 1.00 93.50 230 PRO A CA 1
ATOM 1803 C C . PRO A 1 230 ? -10.106 -17.326 -14.975 1.00 93.50 230 PRO A C 1
ATOM 1805 O O . PRO A 1 230 ? -9.810 -16.557 -15.884 1.00 93.50 230 PRO A O 1
ATOM 1808 N N . GLY A 1 231 ? -9.584 -17.200 -13.756 1.00 95.62 231 GLY A N 1
ATOM 1809 C CA . GLY A 1 231 ? -8.584 -16.207 -13.381 1.00 95.62 231 GLY A CA 1
ATOM 1810 C C . GLY A 1 231 ? -7.255 -16.831 -12.971 1.00 95.62 231 GLY A C 1
ATOM 1811 O O . GLY A 1 231 ? -7.077 -18.047 -12.974 1.00 95.62 231 GLY A O 1
ATOM 1812 N N . LEU A 1 232 ? -6.320 -15.970 -12.589 1.00 96.50 232 LEU A N 1
ATOM 1813 C CA . LEU A 1 232 ? -5.001 -16.347 -12.088 1.00 96.50 232 LEU A CA 1
ATOM 1814 C C . LEU A 1 232 ? -4.732 -15.652 -10.761 1.00 96.50 232 LEU A C 1
ATOM 1816 O O . LEU A 1 232 ? -5.193 -14.532 -10.537 1.00 96.50 232 LEU A O 1
ATOM 1820 N N . ILE A 1 233 ? -3.921 -16.288 -9.925 1.00 96.56 233 ILE A N 1
ATOM 1821 C CA . ILE A 1 233 ? -3.222 -15.619 -8.833 1.00 96.56 233 ILE A CA 1
ATOM 1822 C C . ILE A 1 233 ? -1.761 -15.451 -9.218 1.00 96.56 233 ILE A C 1
ATOM 1824 O O . ILE A 1 233 ? -1.114 -16.389 -9.690 1.00 96.56 233 ILE A O 1
ATOM 1828 N N . ALA A 1 234 ? -1.249 -14.241 -9.023 1.00 96.81 234 ALA A N 1
ATOM 1829 C CA . ALA A 1 234 ? 0.114 -13.882 -9.360 1.00 96.81 234 ALA A CA 1
ATOM 1830 C C . ALA A 1 234 ? 0.749 -12.996 -8.291 1.00 96.81 234 ALA A C 1
ATOM 1832 O O . ALA A 1 234 ? 0.061 -12.233 -7.618 1.00 96.81 234 ALA A O 1
ATOM 1833 N N . TYR A 1 235 ? 2.071 -13.057 -8.176 1.00 97.31 235 TYR A N 1
ATOM 1834 C CA . TYR A 1 235 ? 2.855 -12.116 -7.386 1.00 97.31 235 TYR A CA 1
ATOM 1835 C C . TYR A 1 235 ? 3.510 -11.083 -8.306 1.00 97.31 235 TYR A C 1
ATOM 1837 O O . TYR A 1 235 ? 4.241 -11.443 -9.234 1.00 97.31 235 TYR A O 1
ATOM 1845 N N . GLY A 1 236 ? 3.222 -9.801 -8.084 1.00 96.31 236 GLY A N 1
ATOM 1846 C CA . GLY A 1 236 ? 3.799 -8.713 -8.867 1.00 96.31 236 GLY A CA 1
ATOM 1847 C C . GLY A 1 236 ? 5.177 -8.299 -8.354 1.00 96.31 236 GLY A C 1
ATOM 1848 O O . GLY A 1 236 ? 5.402 -8.204 -7.148 1.00 96.31 236 GLY A O 1
ATOM 1849 N N . TYR A 1 237 ? 6.103 -8.001 -9.261 1.00 95.31 237 TYR A N 1
ATOM 1850 C CA . TYR A 1 237 ? 7.457 -7.547 -8.930 1.00 95.31 237 TYR A CA 1
ATOM 1851 C C . TYR A 1 237 ? 8.063 -6.725 -10.076 1.00 95.31 237 TYR A C 1
ATOM 1853 O O . TYR A 1 237 ? 7.573 -6.771 -11.204 1.00 95.31 237 TYR A O 1
ATOM 1861 N N . VAL A 1 238 ? 9.130 -5.969 -9.809 1.00 94.25 238 VAL A N 1
ATOM 1862 C CA . VAL A 1 238 ? 9.850 -5.204 -10.843 1.00 94.25 238 VAL A CA 1
ATOM 1863 C C . VAL A 1 238 ? 11.186 -5.873 -11.150 1.00 94.25 238 VAL A C 1
ATOM 1865 O O . VAL A 1 238 ? 12.079 -5.909 -10.306 1.00 94.25 238 VAL A O 1
ATOM 1868 N N . ASP A 1 239 ? 11.330 -6.364 -12.380 1.00 93.50 239 ASP A N 1
ATOM 1869 C CA . ASP A 1 239 ? 12.616 -6.746 -12.966 1.00 93.50 239 ASP A CA 1
ATOM 1870 C C . ASP A 1 239 ? 13.261 -5.475 -13.534 1.00 93.50 239 ASP A C 1
ATOM 1872 O O . ASP A 1 239 ? 12.644 -4.760 -14.325 1.00 93.50 239 ASP A O 1
ATOM 1876 N N . HIS A 1 240 ? 14.500 -5.181 -13.140 1.00 92.31 240 HIS A N 1
ATOM 1877 C CA . HIS A 1 240 ? 15.162 -3.929 -13.513 1.00 92.31 240 HIS A CA 1
ATOM 1878 C C . HIS A 1 240 ? 15.315 -3.730 -15.032 1.00 92.31 240 HIS A C 1
ATOM 1880 O O . HIS A 1 240 ? 15.410 -2.608 -15.521 1.00 92.31 240 HIS A O 1
ATOM 1886 N N . VAL A 1 241 ? 15.324 -4.820 -15.807 1.00 89.69 241 VAL A N 1
ATOM 1887 C CA . VAL A 1 241 ? 15.464 -4.774 -17.267 1.00 89.69 241 VAL A CA 1
ATOM 1888 C C . VAL A 1 241 ? 14.128 -4.969 -17.971 1.00 89.69 241 VAL A C 1
ATOM 1890 O O . VAL A 1 241 ? 13.855 -4.288 -18.961 1.00 89.69 241 VAL A O 1
ATOM 1893 N N . ARG A 1 242 ? 13.309 -5.909 -17.489 1.00 92.06 242 ARG A N 1
ATOM 1894 C CA . ARG A 1 242 ? 12.027 -6.274 -18.115 1.00 92.06 242 ARG A CA 1
ATOM 1895 C C . ARG A 1 242 ? 10.853 -5.416 -17.653 1.00 92.06 242 ARG A C 1
ATOM 1897 O O . ARG A 1 242 ? 9.790 -5.501 -18.258 1.00 92.06 242 ARG A O 1
ATOM 1904 N N . GLY A 1 243 ? 11.046 -4.597 -16.626 1.00 94.69 243 GLY A N 1
ATOM 1905 C CA . GLY A 1 243 ? 10.007 -3.763 -16.049 1.00 94.69 243 GLY A CA 1
ATOM 1906 C C . GLY A 1 243 ? 9.082 -4.538 -15.115 1.00 94.69 243 GLY A C 1
ATOM 1907 O O . GLY A 1 243 ? 9.473 -5.503 -14.452 1.00 94.69 243 GLY A O 1
ATOM 1908 N N . LEU A 1 244 ? 7.837 -4.084 -15.034 1.00 95.94 244 LEU A N 1
ATOM 1909 C CA . LEU A 1 244 ? 6.834 -4.654 -14.145 1.00 95.94 244 LEU A CA 1
ATOM 1910 C C . LEU A 1 244 ? 6.401 -6.042 -14.641 1.00 95.94 244 LEU A C 1
ATOM 1912 O O . LEU A 1 244 ? 5.930 -6.196 -15.767 1.00 95.94 244 LEU A O 1
ATOM 1916 N N . CYS A 1 245 ? 6.539 -7.049 -13.787 1.00 95.69 245 CYS A N 1
ATOM 1917 C CA . CYS A 1 245 ? 6.288 -8.456 -14.077 1.00 95.69 245 CYS A CA 1
ATOM 1918 C C . CYS A 1 245 ? 5.318 -9.070 -13.059 1.00 95.69 245 CYS A C 1
ATOM 1920 O O . CYS A 1 245 ? 5.154 -8.575 -11.946 1.00 95.69 245 CYS A O 1
ATOM 1922 N N . CYS A 1 246 ? 4.691 -10.178 -13.444 1.00 96.56 246 CYS A N 1
ATOM 1923 C CA . CYS A 1 246 ? 3.841 -11.010 -12.599 1.00 96.56 246 CYS A CA 1
ATOM 1924 C C . CYS A 1 246 ? 4.327 -12.463 -12.674 1.00 96.56 246 CYS A C 1
ATOM 1926 O O . CYS A 1 246 ? 4.379 -13.039 -13.764 1.00 96.56 246 CYS A O 1
ATOM 1928 N N . ALA A 1 247 ? 4.684 -13.053 -11.534 1.00 96.44 247 ALA A N 1
ATOM 1929 C CA . ALA A 1 247 ? 4.942 -14.485 -11.402 1.00 96.44 247 ALA A CA 1
ATOM 1930 C C . ALA A 1 247 ? 3.613 -15.202 -11.142 1.00 96.44 247 ALA A C 1
ATOM 1932 O O . ALA A 1 247 ? 2.965 -14.941 -10.130 1.00 96.44 247 ALA A O 1
ATOM 1933 N N . ILE A 1 248 ? 3.179 -16.064 -12.061 1.00 96.56 248 ILE A N 1
ATOM 1934 C CA . ILE A 1 248 ? 1.901 -16.775 -11.933 1.00 96.56 248 ILE A CA 1
ATOM 1935 C C . ILE A 1 248 ? 2.074 -17.941 -10.970 1.00 96.56 248 ILE A C 1
ATOM 1937 O O . ILE A 1 248 ? 2.948 -18.786 -11.160 1.00 96.56 248 ILE A O 1
ATOM 1941 N N . LEU A 1 249 ? 1.230 -17.981 -9.943 1.00 95.38 249 LEU A N 1
ATOM 1942 C CA . LEU A 1 249 ? 1.322 -18.970 -8.876 1.00 95.38 249 LEU A CA 1
ATOM 1943 C C . LEU A 1 249 ? 0.354 -20.129 -9.094 1.00 95.38 249 LEU A C 1
ATOM 1945 O O . LEU A 1 249 ? 0.738 -21.269 -8.844 1.00 95.38 249 LEU A O 1
ATOM 1949 N N . ALA A 1 250 ? -0.863 -19.829 -9.558 1.00 94.94 250 ALA A N 1
ATOM 1950 C CA . ALA A 1 250 ? -1.959 -20.785 -9.678 1.00 94.94 250 ALA A CA 1
ATOM 1951 C C . ALA A 1 250 ? -3.126 -20.236 -10.518 1.00 94.94 250 ALA A C 1
ATOM 1953 O O . ALA A 1 250 ? -3.292 -19.015 -10.641 1.00 94.94 250 ALA A O 1
ATOM 1954 N N . SER A 1 251 ? -3.978 -21.127 -11.032 1.00 95.25 251 SER A N 1
ATOM 1955 C CA . SER A 1 251 ? -5.305 -20.747 -11.533 1.00 95.25 251 SER A CA 1
ATOM 1956 C C . SER A 1 251 ? -6.260 -20.473 -10.372 1.00 95.25 251 SER A C 1
ATOM 1958 O O . SER A 1 251 ? -6.154 -21.075 -9.302 1.00 95.25 251 SER A O 1
ATOM 1960 N N . ALA A 1 252 ? -7.209 -19.561 -10.566 1.00 95.50 252 ALA A N 1
ATOM 1961 C CA . ALA A 1 252 ? -8.080 -19.105 -9.493 1.00 95.50 252 ALA A CA 1
ATOM 1962 C C . ALA A 1 252 ? -9.479 -18.701 -9.969 1.00 95.50 252 ALA A C 1
ATOM 1964 O O . ALA A 1 252 ? -9.715 -18.415 -11.144 1.00 95.50 252 ALA A O 1
ATOM 1965 N N . ARG A 1 253 ? -10.423 -18.643 -9.030 1.00 94.62 253 ARG A N 1
ATOM 1966 C CA . ARG A 1 253 ? -11.759 -18.079 -9.243 1.00 94.62 253 ARG A CA 1
ATOM 1967 C C . ARG A 1 253 ? -12.244 -17.336 -8.014 1.00 94.62 253 ARG A C 1
ATOM 1969 O O . ARG A 1 253 ? -11.833 -17.623 -6.896 1.00 94.62 253 ARG A O 1
ATOM 1976 N N . LEU A 1 254 ? -13.179 -16.422 -8.239 1.00 92.50 254 LEU A N 1
ATOM 1977 C CA . LEU A 1 254 ? -13.962 -15.803 -7.177 1.00 92.50 254 LEU A CA 1
ATOM 1978 C C . LEU A 1 254 ? -15.350 -16.441 -7.151 1.00 92.50 254 LEU A C 1
ATOM 1980 O O . LEU A 1 254 ? -16.120 -16.282 -8.108 1.00 92.50 254 LEU A O 1
ATOM 1984 N N . ASP A 1 255 ? -15.677 -17.127 -6.060 1.00 86.56 255 ASP A N 1
ATOM 1985 C CA . ASP A 1 255 ? -16.960 -17.809 -5.891 1.00 86.56 255 ASP A CA 1
ATOM 1986 C C . ASP A 1 255 ? -18.152 -16.819 -5.806 1.00 86.56 255 ASP A C 1
ATOM 1988 O O . ASP A 1 255 ? -18.034 -15.594 -5.983 1.00 86.56 255 ASP A O 1
ATOM 1992 N N . THR A 1 256 ? -19.355 -17.343 -5.560 1.00 82.12 256 THR A N 1
ATOM 1993 C CA . THR A 1 256 ? -20.569 -16.521 -5.410 1.00 82.12 256 THR A CA 1
ATOM 1994 C C . THR A 1 256 ? -20.562 -15.641 -4.158 1.00 82.12 256 THR A C 1
ATOM 1996 O O . THR A 1 256 ? -21.276 -14.643 -4.130 1.00 82.12 256 THR A O 1
ATOM 1999 N N . ALA A 1 257 ? -19.766 -15.991 -3.146 1.00 82.12 257 ALA A N 1
ATOM 2000 C CA . ALA A 1 257 ? -19.538 -15.217 -1.928 1.00 82.12 257 ALA A CA 1
ATOM 2001 C C . ALA A 1 257 ? -18.283 -14.324 -2.023 1.00 82.12 257 ALA A C 1
ATOM 2003 O O . ALA A 1 257 ? -17.832 -13.778 -1.013 1.00 82.12 257 ALA A O 1
ATOM 2004 N N . ASN A 1 258 ? -17.723 -14.177 -3.231 1.00 82.69 258 ASN A N 1
ATOM 2005 C CA . ASN A 1 258 ? -16.519 -13.406 -3.514 1.00 82.69 258 ASN A CA 1
ATOM 2006 C C . ASN A 1 258 ? -15.270 -13.891 -2.732 1.00 82.69 258 ASN A C 1
ATOM 2008 O O . ASN A 1 258 ? -14.304 -13.151 -2.546 1.00 82.69 258 ASN A O 1
ATOM 2012 N N . GLN A 1 259 ? -15.272 -15.151 -2.303 1.00 84.88 259 GLN A N 1
ATOM 2013 C CA . GLN A 1 259 ? -14.102 -15.816 -1.748 1.00 84.88 259 GLN A CA 1
ATOM 2014 C C . GLN A 1 259 ? -13.204 -16.305 -2.879 1.00 84.88 259 GLN A C 1
ATOM 2016 O O . GLN A 1 259 ? -13.680 -16.745 -3.931 1.00 84.88 259 GLN A O 1
ATOM 2021 N N . LEU A 1 260 ? -11.899 -16.184 -2.660 1.00 90.06 260 LEU A N 1
ATOM 2022 C CA . LEU A 1 260 ? -10.895 -16.690 -3.574 1.00 90.06 260 LEU A CA 1
ATOM 2023 C C . LEU A 1 260 ? -10.785 -18.205 -3.404 1.00 90.06 260 LEU A C 1
ATOM 2025 O O . LEU A 1 260 ? -10.642 -18.707 -2.295 1.00 90.06 260 LEU A O 1
ATOM 2029 N N . GLU A 1 261 ? -10.860 -18.924 -4.516 1.00 92.38 261 GLU A N 1
ATOM 2030 C CA . GLU A 1 261 ? -10.544 -20.343 -4.579 1.00 92.38 261 GLU A CA 1
ATOM 2031 C C . GLU A 1 261 ? -9.409 -20.545 -5.577 1.00 92.38 261 GLU A C 1
ATOM 2033 O O . GLU A 1 261 ? -9.493 -20.103 -6.727 1.00 92.38 261 GLU A O 1
ATOM 2038 N N . VAL A 1 262 ? -8.364 -21.236 -5.134 1.00 92.06 262 VAL A N 1
ATOM 2039 C CA . VAL A 1 262 ? -7.129 -21.453 -5.888 1.00 92.06 262 VAL A CA 1
ATOM 2040 C C . VAL A 1 262 ? -6.989 -22.930 -6.252 1.00 92.06 262 VAL A C 1
ATOM 2042 O O . VAL A 1 262 ? -7.431 -23.813 -5.513 1.00 92.06 262 VAL A O 1
ATOM 2045 N N . ARG A 1 263 ? -6.386 -23.209 -7.410 1.00 91.12 263 ARG A N 1
ATOM 2046 C CA . ARG A 1 263 ? -6.095 -24.560 -7.888 1.00 91.12 263 ARG A CA 1
ATOM 2047 C C . ARG A 1 263 ? -4.594 -24.771 -8.082 1.00 91.12 263 ARG A C 1
ATOM 2049 O O . ARG A 1 263 ? -3.917 -23.945 -8.674 1.00 91.12 263 ARG A O 1
ATOM 2056 N N . ARG A 1 264 ? -4.103 -25.933 -7.649 1.00 84.38 264 ARG A N 1
ATOM 2057 C CA . ARG A 1 264 ? -2.704 -26.379 -7.780 1.00 84.38 264 ARG A CA 1
ATOM 2058 C C . ARG A 1 264 ? -2.422 -27.059 -9.124 1.00 84.38 264 ARG A C 1
ATOM 2060 O O . ARG A 1 264 ? -2.068 -28.231 -9.184 1.00 84.38 264 ARG A O 1
ATOM 2067 N N . ASP A 1 265 ? -2.704 -26.366 -10.222 1.00 85.75 265 ASP A N 1
ATOM 2068 C CA . ASP A 1 265 ? -2.537 -26.875 -11.594 1.00 85.75 265 ASP A CA 1
ATOM 2069 C C . ASP A 1 265 ? -1.271 -26.375 -12.296 1.00 85.75 265 ASP A C 1
ATOM 2071 O O . ASP A 1 265 ? -0.934 -26.872 -13.368 1.00 85.75 265 ASP A O 1
ATOM 2075 N N . LEU A 1 266 ? -0.569 -25.413 -11.696 1.00 86.44 266 LEU A N 1
ATOM 2076 C CA . LEU A 1 266 ? 0.624 -24.779 -12.265 1.00 86.44 266 LEU A CA 1
ATOM 2077 C C . LEU A 1 266 ? 1.886 -25.030 -11.426 1.00 86.44 266 LEU A C 1
ATOM 2079 O O . LEU A 1 266 ? 2.905 -24.377 -11.647 1.00 86.44 266 LEU A O 1
ATOM 2083 N N . ASP A 1 267 ? 1.836 -25.962 -10.470 1.00 83.25 267 ASP A N 1
ATOM 2084 C CA . ASP A 1 267 ? 2.893 -26.161 -9.471 1.00 83.25 267 ASP A CA 1
ATOM 2085 C C . ASP A 1 267 ? 4.258 -26.497 -10.101 1.00 83.25 267 ASP A C 1
ATOM 2087 O O . ASP A 1 267 ? 5.282 -25.967 -9.669 1.00 83.25 267 ASP A O 1
ATOM 2091 N N . ASP A 1 268 ? 4.261 -27.273 -11.189 1.00 85.56 268 ASP A N 1
ATOM 2092 C CA . ASP A 1 268 ? 5.466 -27.676 -11.932 1.00 85.56 268 ASP A CA 1
ATOM 2093 C C . ASP A 1 268 ? 5.929 -26.638 -12.975 1.00 85.56 268 ASP A C 1
ATOM 2095 O O . ASP A 1 268 ? 6.856 -26.883 -13.753 1.00 85.56 268 ASP A O 1
ATOM 2099 N N . MET A 1 269 ? 5.273 -25.476 -13.037 1.00 87.25 269 MET A N 1
ATOM 2100 C CA . MET A 1 269 ? 5.547 -24.428 -14.018 1.00 87.25 269 MET A CA 1
ATOM 2101 C C . MET A 1 269 ? 6.104 -23.163 -13.356 1.00 87.25 269 MET A C 1
ATOM 2103 O O . MET A 1 269 ? 5.708 -22.773 -12.260 1.00 87.25 269 MET A O 1
ATOM 2107 N N . SER A 1 270 ? 6.995 -22.480 -14.080 1.00 91.69 270 SER A N 1
ATOM 2108 C CA . SER A 1 270 ? 7.488 -21.137 -13.756 1.00 91.69 270 SER A CA 1
ATOM 2109 C C . SER A 1 270 ? 7.062 -20.186 -14.869 1.00 91.69 270 SER A C 1
ATOM 2111 O O . SER A 1 270 ? 7.736 -20.077 -15.897 1.00 91.69 270 SER A O 1
ATOM 2113 N N . ILE A 1 271 ? 5.929 -19.512 -14.679 1.00 94.12 271 ILE A N 1
ATOM 2114 C CA . ILE A 1 271 ? 5.333 -18.639 -15.694 1.00 94.12 271 ILE A CA 1
ATOM 2115 C C . ILE A 1 271 ? 5.468 -17.182 -15.260 1.00 94.12 271 ILE A C 1
ATOM 2117 O O . ILE A 1 271 ? 5.037 -16.795 -14.175 1.00 94.12 271 ILE A O 1
ATOM 2121 N N . ARG A 1 272 ? 6.037 -16.363 -16.145 1.00 94.69 272 ARG A N 1
ATOM 2122 C CA . ARG A 1 272 ? 6.141 -14.911 -15.997 1.00 94.69 272 ARG A CA 1
ATOM 2123 C C . ARG A 1 272 ? 5.308 -14.226 -17.067 1.00 94.69 272 ARG A C 1
ATOM 2125 O O . ARG A 1 272 ? 5.365 -14.629 -18.225 1.00 94.69 272 ARG A O 1
ATOM 2132 N N . ILE A 1 273 ? 4.616 -13.159 -16.686 1.00 95.12 273 ILE A N 1
ATOM 2133 C CA . ILE A 1 273 ? 3.949 -12.246 -17.617 1.00 95.12 273 ILE A CA 1
ATOM 2134 C C . ILE A 1 273 ? 4.454 -10.825 -17.355 1.00 95.12 273 ILE A C 1
ATOM 2136 O O . ILE A 1 273 ? 4.392 -10.357 -16.219 1.00 95.12 273 ILE A O 1
ATOM 2140 N N . GLU A 1 274 ? 4.943 -10.120 -18.376 1.00 94.69 274 GLU A N 1
ATOM 2141 C CA . GLU A 1 274 ? 5.174 -8.674 -18.282 1.00 94.69 274 GLU A CA 1
ATOM 2142 C C . GLU A 1 274 ? 3.828 -7.942 -18.180 1.00 94.69 274 GLU A C 1
ATOM 2144 O O . GLU A 1 274 ? 2.916 -8.197 -18.965 1.00 94.69 274 GLU A O 1
ATOM 2149 N N . ALA A 1 275 ? 3.683 -7.000 -17.247 1.00 91.06 275 ALA A N 1
ATOM 2150 C CA . ALA A 1 275 ? 2.404 -6.340 -16.975 1.00 91.06 275 ALA A CA 1
ATOM 2151 C C . ALA A 1 275 ? 1.817 -5.634 -18.211 1.00 91.06 275 ALA A C 1
ATOM 2153 O O . ALA A 1 275 ? 0.603 -5.649 -18.410 1.00 91.06 275 ALA A O 1
ATOM 2154 N N . GLY A 1 276 ? 2.666 -5.108 -19.102 1.00 90.50 276 GLY A N 1
ATOM 2155 C CA . GLY A 1 276 ? 2.232 -4.536 -20.380 1.00 90.50 276 GLY A CA 1
ATOM 2156 C C . GLY A 1 276 ? 1.498 -5.535 -21.292 1.00 90.50 276 GLY A C 1
ATOM 2157 O O . GLY A 1 276 ? 0.633 -5.138 -22.071 1.00 90.50 276 GLY A O 1
ATOM 2158 N N . ALA A 1 277 ? 1.774 -6.840 -21.170 1.00 92.06 277 ALA A N 1
ATOM 2159 C CA . ALA A 1 277 ? 1.086 -7.890 -21.922 1.00 92.06 277 ALA A CA 1
ATOM 2160 C C . ALA A 1 277 ? -0.339 -8.170 -21.413 1.00 92.06 277 ALA A C 1
ATOM 2162 O O . ALA A 1 277 ? -1.138 -8.727 -22.169 1.00 92.06 277 ALA A O 1
ATOM 2163 N N . LEU A 1 278 ? -0.666 -7.767 -20.178 1.00 92.75 278 LEU A N 1
ATOM 2164 C CA . LEU A 1 278 ? -2.010 -7.894 -19.604 1.00 92.75 278 LEU A CA 1
ATOM 2165 C C . LEU A 1 278 ? -2.993 -6.880 -20.215 1.00 92.75 278 LEU A C 1
ATOM 2167 O O . LEU A 1 278 ? -4.199 -7.120 -20.226 1.00 92.75 278 LEU A O 1
ATOM 2171 N N . GLY A 1 279 ? -2.503 -5.768 -20.776 1.00 91.12 279 GLY A N 1
ATOM 2172 C CA . GLY A 1 279 ? -3.333 -4.760 -21.438 1.00 91.12 279 GLY A CA 1
ATOM 2173 C C . GLY A 1 279 ? -4.397 -4.172 -20.505 1.00 91.12 279 GLY A C 1
ATOM 2174 O O . GLY A 1 279 ? -4.063 -3.581 -19.480 1.00 91.12 279 GLY A O 1
ATOM 2175 N N . ASP A 1 280 ? -5.672 -4.344 -20.869 1.00 93.81 280 ASP A N 1
ATOM 2176 C CA . ASP A 1 280 ? -6.839 -3.886 -20.094 1.00 93.81 280 ASP A CA 1
ATOM 2177 C C . ASP A 1 280 ? -7.519 -5.009 -19.293 1.00 93.81 280 ASP A C 1
ATOM 2179 O O . ASP A 1 280 ? -8.698 -4.911 -18.935 1.00 93.81 280 ASP A O 1
ATOM 2183 N N . LEU A 1 281 ? -6.813 -6.118 -19.046 1.00 96.69 281 LEU A N 1
ATOM 2184 C CA . LEU A 1 281 ? -7.293 -7.118 -18.097 1.00 96.69 281 LEU A CA 1
ATOM 2185 C C . LEU A 1 281 ? -7.502 -6.483 -16.725 1.00 96.69 281 LEU A C 1
ATOM 2187 O O . LEU A 1 281 ? -6.869 -5.494 -16.361 1.00 96.69 281 LEU A O 1
ATOM 2191 N N . ARG A 1 282 ? -8.429 -7.038 -15.953 1.00 96.88 282 ARG A N 1
ATOM 2192 C CA . ARG A 1 282 ? -8.758 -6.497 -14.638 1.00 96.88 282 ARG A CA 1
ATOM 2193 C C . ARG A 1 282 ? -8.049 -7.293 -13.564 1.00 96.88 282 ARG A C 1
ATOM 2195 O O . ARG A 1 282 ? -8.026 -8.520 -13.617 1.00 96.88 282 ARG A O 1
ATOM 2202 N N . CYS A 1 283 ? -7.507 -6.601 -12.574 1.00 96.44 283 CYS A N 1
ATOM 2203 C CA . CYS A 1 283 ? -6.894 -7.237 -11.423 1.00 96.44 283 CYS A CA 1
ATOM 2204 C C . CYS A 1 283 ? -7.205 -6.499 -10.120 1.00 96.44 283 CYS A C 1
ATOM 2206 O O . CYS A 1 283 ? -7.680 -5.359 -10.111 1.00 96.44 283 CYS A O 1
ATOM 2208 N N . ALA A 1 284 ? -6.978 -7.187 -9.005 1.00 94.69 284 ALA A N 1
ATOM 2209 C CA . ALA A 1 284 ? -7.096 -6.632 -7.666 1.00 94.69 284 ALA A CA 1
ATOM 2210 C C . ALA A 1 284 ? -6.092 -7.308 -6.729 1.00 94.69 284 ALA A C 1
ATOM 2212 O O . ALA A 1 284 ? -5.905 -8.521 -6.799 1.00 94.69 284 ALA A O 1
ATOM 2213 N N . GLY A 1 285 ? -5.504 -6.538 -5.810 1.00 93.88 285 GLY A N 1
ATOM 2214 C CA . GLY A 1 285 ? -4.708 -7.098 -4.717 1.00 93.88 285 GLY A CA 1
ATOM 2215 C C . GLY A 1 285 ? -5.534 -8.052 -3.852 1.00 93.88 285 GLY A C 1
ATOM 2216 O O . GLY A 1 285 ? -6.729 -7.830 -3.642 1.00 93.88 285 GLY A O 1
ATOM 2217 N N . VAL A 1 286 ? -4.919 -9.109 -3.349 1.00 93.81 286 VAL A N 1
ATOM 2218 C CA . VAL A 1 286 ? -5.534 -10.110 -2.469 1.00 93.81 286 VAL A CA 1
ATOM 2219 C C . VAL A 1 286 ? -4.511 -10.573 -1.432 1.00 93.81 286 VAL A C 1
ATOM 2221 O O . VAL A 1 286 ? -3.340 -10.214 -1.509 1.00 93.81 286 VAL A O 1
ATOM 2224 N N . ILE A 1 287 ? -4.962 -11.351 -0.453 1.00 90.44 287 ILE A N 1
ATOM 2225 C CA . ILE A 1 287 ? -4.109 -12.094 0.475 1.00 90.44 287 ILE A CA 1
ATOM 2226 C C . ILE A 1 287 ? -4.594 -13.537 0.433 1.00 90.44 287 ILE A C 1
ATOM 2228 O O . ILE A 1 287 ? -5.798 -13.766 0.532 1.00 90.44 287 ILE A O 1
ATOM 2232 N N . ASP A 1 288 ? -3.666 -14.465 0.216 1.00 91.19 288 ASP A N 1
ATOM 2233 C CA . ASP A 1 288 ? -3.946 -15.891 0.085 1.00 91.19 288 ASP A CA 1
ATOM 2234 C C . ASP A 1 288 ? -2.693 -16.721 0.445 1.00 91.19 288 ASP A C 1
ATOM 2236 O O . ASP A 1 288 ? -1.567 -16.215 0.382 1.00 91.19 288 ASP A O 1
ATOM 2240 N N . ASP A 1 289 ? -2.875 -17.970 0.867 1.00 89.62 289 ASP A N 1
ATOM 2241 C CA . ASP A 1 289 ? -1.860 -18.835 1.469 1.00 89.62 289 ASP A CA 1
ATOM 2242 C C . ASP A 1 289 ? -1.069 -19.556 0.386 1.00 89.62 289 ASP A C 1
ATOM 2244 O O . ASP A 1 289 ? 0.060 -19.977 0.639 1.00 89.62 289 ASP A O 1
ATOM 2248 N N . VAL A 1 290 ? -1.570 -19.540 -0.855 1.00 91.19 290 VAL A N 1
ATOM 2249 C CA . VAL A 1 290 ? -0.799 -19.895 -2.047 1.00 91.19 290 VAL A CA 1
ATOM 2250 C C . VAL A 1 290 ? 0.531 -19.141 -2.128 1.00 91.19 290 VAL A C 1
ATOM 2252 O O . VAL A 1 290 ? 1.501 -19.682 -2.650 1.00 91.19 290 VAL A O 1
ATOM 2255 N N . LEU A 1 291 ? 0.630 -17.916 -1.588 1.00 92.75 291 LEU A N 1
ATOM 2256 C CA . LEU A 1 291 ? 1.908 -17.199 -1.536 1.00 92.75 291 LEU A CA 1
ATOM 2257 C C . LEU A 1 291 ? 2.931 -17.923 -0.647 1.00 92.75 291 LEU A C 1
ATOM 2259 O O . LEU A 1 291 ? 4.111 -17.962 -0.979 1.00 92.75 291 LEU A O 1
ATOM 2263 N N . GLY A 1 292 ? 2.468 -18.512 0.453 1.00 91.94 292 GLY A N 1
ATOM 2264 C CA . GLY A 1 292 ? 3.242 -19.402 1.312 1.00 91.94 292 GLY A CA 1
ATOM 2265 C C . GLY A 1 292 ? 3.634 -20.694 0.627 1.00 91.94 292 GLY A C 1
ATOM 2266 O O . GLY A 1 292 ? 4.807 -21.057 0.586 1.00 91.94 292 GLY A O 1
ATOM 2267 N N . GLU A 1 293 ? 2.644 -21.365 0.038 1.00 91.62 293 GLU A N 1
ATOM 2268 C CA . GLU A 1 293 ? 2.837 -22.634 -0.673 1.00 91.62 293 GLU A CA 1
ATOM 2269 C C . GLU A 1 293 ? 3.819 -22.497 -1.846 1.00 91.62 293 GLU A C 1
ATOM 2271 O O . GLU A 1 293 ? 4.539 -23.438 -2.175 1.00 91.62 293 GLU A O 1
ATOM 2276 N N . ARG A 1 294 ? 3.862 -21.315 -2.471 1.00 92.69 294 ARG A N 1
ATOM 2277 C CA . ARG A 1 294 ? 4.666 -21.009 -3.663 1.00 92.69 294 ARG A CA 1
ATOM 2278 C C . ARG A 1 294 ? 5.807 -20.027 -3.372 1.00 92.69 294 ARG A C 1
ATOM 2280 O O . ARG A 1 294 ? 6.343 -19.428 -4.307 1.00 92.69 294 ARG A O 1
ATOM 2287 N N . ALA A 1 295 ? 6.202 -19.875 -2.106 1.00 92.94 295 ALA A N 1
ATOM 2288 C CA . ALA A 1 295 ? 7.234 -18.925 -1.684 1.00 92.94 295 ALA A CA 1
ATOM 2289 C C . ALA A 1 295 ? 8.566 -19.144 -2.417 1.00 92.94 295 ALA A C 1
ATOM 2291 O O . ALA A 1 295 ? 9.133 -18.197 -2.953 1.00 92.94 295 ALA A O 1
ATOM 2292 N N . GLU A 1 296 ? 9.011 -20.400 -2.530 1.00 92.12 296 GLU A N 1
ATOM 2293 C CA . GLU A 1 296 ? 10.270 -20.760 -3.199 1.00 92.12 296 GLU A CA 1
ATOM 2294 C C . GLU A 1 296 ? 10.275 -20.361 -4.684 1.00 92.12 296 GLU A C 1
ATOM 2296 O O . GLU A 1 296 ? 11.293 -19.894 -5.204 1.00 92.12 296 GLU A O 1
ATOM 2301 N N . LEU A 1 297 ? 9.131 -20.482 -5.372 1.00 92.56 297 LEU A N 1
ATOM 2302 C CA . LEU A 1 297 ? 9.003 -20.021 -6.753 1.00 92.56 297 LEU A CA 1
ATOM 2303 C C . LEU A 1 297 ? 9.136 -18.499 -6.831 1.00 92.56 297 LEU A C 1
ATOM 2305 O O . LEU A 1 297 ? 9.865 -17.996 -7.686 1.00 92.56 297 LEU A O 1
ATOM 2309 N N . VAL A 1 298 ? 8.439 -17.768 -5.955 1.00 93.81 298 VAL A N 1
ATOM 2310 C CA . VAL A 1 298 ? 8.517 -16.302 -5.907 1.00 93.81 298 VAL A CA 1
ATOM 2311 C C . VAL A 1 298 ? 9.950 -15.863 -5.642 1.00 93.81 298 VAL A C 1
ATOM 2313 O O . VAL A 1 298 ? 10.469 -15.030 -6.380 1.00 93.81 298 VAL A O 1
ATOM 2316 N N . GLU A 1 299 ? 10.622 -16.470 -4.669 1.00 92.00 299 GLU A N 1
ATOM 2317 C CA . GLU A 1 299 ? 12.012 -16.160 -4.342 1.00 92.00 299 GLU A CA 1
ATOM 2318 C C . GLU A 1 299 ? 12.950 -16.439 -5.519 1.00 92.00 299 GLU A C 1
ATOM 2320 O O . GLU A 1 299 ? 13.747 -15.582 -5.910 1.00 92.00 299 GLU A O 1
ATOM 2325 N N . THR A 1 300 ? 12.774 -17.592 -6.166 1.00 90.31 300 THR A N 1
ATOM 2326 C CA . THR A 1 300 ? 13.525 -17.982 -7.361 1.00 90.31 300 THR A CA 1
ATOM 2327 C C . THR A 1 300 ? 13.336 -16.990 -8.507 1.00 90.31 300 THR A C 1
ATOM 2329 O O . THR A 1 300 ? 14.297 -16.572 -9.149 1.00 90.31 300 THR A O 1
ATOM 2332 N N . MET A 1 301 ? 12.097 -16.592 -8.787 1.00 89.25 301 MET A N 1
ATOM 2333 C CA . MET A 1 301 ? 11.777 -15.763 -9.949 1.00 89.25 301 MET A CA 1
ATOM 2334 C C . MET A 1 301 ? 12.024 -14.270 -9.734 1.00 89.25 301 MET A C 1
ATOM 2336 O O . MET A 1 301 ? 12.307 -13.569 -10.712 1.00 89.25 301 MET A O 1
ATOM 2340 N N . CYS A 1 302 ? 11.857 -13.794 -8.499 1.00 86.00 302 CYS A N 1
ATOM 2341 C CA . CYS A 1 302 ? 11.768 -12.371 -8.179 1.00 86.00 302 CYS A CA 1
ATOM 2342 C C . CYS A 1 302 ? 13.005 -11.848 -7.444 1.00 86.00 302 CYS A C 1
ATOM 2344 O O . CYS A 1 302 ? 13.298 -10.665 -7.583 1.00 86.00 302 CYS A O 1
ATOM 2346 N N . PHE A 1 303 ? 13.727 -12.695 -6.696 1.00 79.75 303 PHE A N 1
ATOM 2347 C CA . PHE A 1 303 ? 14.839 -12.262 -5.835 1.00 79.75 303 PHE A CA 1
ATOM 2348 C C . PHE A 1 303 ? 16.204 -12.861 -6.206 1.00 79.75 303 PHE A C 1
ATOM 2350 O O . PHE A 1 303 ? 17.218 -12.406 -5.690 1.00 79.75 303 PHE A O 1
ATOM 2357 N N . GLN A 1 304 ? 16.287 -13.842 -7.118 1.00 68.31 304 GLN A N 1
ATOM 2358 C CA . GLN A 1 304 ? 17.583 -14.449 -7.488 1.00 68.31 304 GLN A CA 1
ATOM 2359 C C . GLN A 1 304 ? 18.587 -13.484 -8.122 1.00 68.31 304 GLN A C 1
ATOM 2361 O O . GLN A 1 304 ? 19.790 -13.743 -8.100 1.00 68.31 304 GLN A O 1
ATOM 2366 N N . LYS A 1 305 ? 18.109 -12.395 -8.720 1.00 68.00 305 LYS A N 1
ATOM 2367 C CA . LYS A 1 305 ? 18.975 -11.319 -9.181 1.00 68.00 305 LYS A CA 1
ATOM 2368 C C . LYS A 1 305 ? 19.003 -10.281 -8.068 1.00 68.00 305 LYS A C 1
ATOM 2370 O O . LYS A 1 305 ? 18.035 -9.542 -7.928 1.00 68.00 305 LYS A O 1
ATOM 2375 N N . GLU A 1 306 ? 20.080 -10.265 -7.282 1.00 64.19 306 GLU A N 1
ATOM 2376 C CA . GLU A 1 306 ? 20.324 -9.197 -6.309 1.00 64.19 306 GLU A CA 1
ATOM 2377 C C . GLU A 1 306 ? 20.355 -7.869 -7.070 1.00 64.19 306 GLU A C 1
ATOM 2379 O O . GLU A 1 306 ? 21.314 -7.553 -7.781 1.00 64.19 306 GLU A O 1
ATOM 2384 N N . GLU A 1 307 ? 19.256 -7.125 -6.988 1.00 75.44 307 GLU A N 1
ATOM 2385 C CA . GLU A 1 307 ? 19.247 -5.742 -7.427 1.00 75.44 307 GLU A CA 1
ATOM 2386 C C . GLU A 1 307 ? 19.983 -4.923 -6.358 1.00 75.44 307 GLU A C 1
ATOM 2388 O O . GLU A 1 307 ? 19.820 -5.183 -5.162 1.00 75.44 307 GLU A O 1
ATOM 2393 N N . PRO A 1 308 ? 20.814 -3.945 -6.747 1.00 79.12 308 PRO A N 1
ATOM 2394 C CA . PRO A 1 308 ? 21.492 -3.102 -5.775 1.00 79.12 308 PRO A CA 1
ATOM 2395 C C . PRO A 1 308 ? 20.483 -2.414 -4.846 1.00 79.12 308 PRO A C 1
ATOM 2397 O O . PRO A 1 308 ? 19.461 -1.912 -5.316 1.00 79.12 308 PRO A O 1
ATOM 2400 N N . GLU A 1 309 ? 20.798 -2.302 -3.551 1.00 79.81 309 GLU A N 1
ATOM 2401 C CA . GLU A 1 309 ? 19.971 -1.583 -2.559 1.00 79.81 309 GLU A CA 1
ATOM 2402 C C . GLU A 1 309 ? 19.606 -0.162 -3.039 1.00 79.81 309 GLU A C 1
ATOM 2404 O O . GLU A 1 309 ? 18.499 0.330 -2.811 1.00 79.81 309 GLU A O 1
ATOM 2409 N N . SER A 1 310 ? 20.499 0.474 -3.807 1.00 85.75 310 SER A N 1
ATOM 2410 C CA . SER A 1 310 ? 20.249 1.771 -4.438 1.00 85.75 310 SER A CA 1
ATOM 2411 C C . SER A 1 310 ? 19.046 1.766 -5.387 1.00 85.75 310 SER A C 1
ATOM 2413 O O . SER A 1 310 ? 18.302 2.743 -5.414 1.00 85.75 310 SER A O 1
ATOM 2415 N N . VAL A 1 311 ? 18.807 0.689 -6.141 1.00 89.06 311 VAL A N 1
ATOM 2416 C CA . VAL A 1 311 ? 17.660 0.563 -7.060 1.00 89.06 311 VAL A CA 1
ATOM 2417 C C . VAL A 1 311 ? 16.352 0.427 -6.279 1.00 89.06 311 VAL A C 1
ATOM 2419 O O . VAL A 1 311 ? 15.351 1.064 -6.616 1.00 89.06 311 VAL A O 1
ATOM 2422 N N . GLU A 1 312 ? 16.345 -0.339 -5.189 1.00 87.50 312 GLU A N 1
ATOM 2423 C CA . GLU A 1 312 ? 15.171 -0.442 -4.314 1.00 87.50 312 GLU A CA 1
ATOM 2424 C C . GLU A 1 312 ? 14.840 0.895 -3.635 1.00 87.50 312 GLU A C 1
ATOM 2426 O O . GLU A 1 312 ? 13.674 1.312 -3.586 1.00 87.50 312 GLU A O 1
ATOM 2431 N N . ALA A 1 313 ? 15.867 1.623 -3.187 1.00 90.69 313 ALA A N 1
ATOM 2432 C CA . ALA A 1 313 ? 15.717 2.969 -2.648 1.00 90.69 313 ALA A CA 1
ATOM 2433 C C . ALA A 1 313 ? 15.151 3.939 -3.701 1.00 90.69 313 ALA A C 1
ATOM 2435 O O . ALA A 1 313 ? 14.197 4.670 -3.421 1.00 90.69 313 ALA A O 1
ATOM 2436 N N . LEU A 1 314 ? 15.649 3.886 -4.943 1.00 94.94 314 LEU A N 1
ATOM 2437 C CA . LEU A 1 314 ? 15.140 4.685 -6.063 1.00 94.94 314 LEU A CA 1
ATOM 2438 C C . LEU A 1 314 ? 13.651 4.435 -6.316 1.00 94.94 314 LEU A C 1
ATOM 2440 O O . LEU A 1 314 ? 12.902 5.390 -6.531 1.00 94.94 314 LEU A O 1
ATOM 2444 N N . ARG A 1 315 ? 13.178 3.185 -6.246 1.00 93.00 315 ARG A N 1
ATOM 2445 C CA . ARG A 1 315 ? 11.746 2.839 -6.378 1.00 93.00 315 ARG A CA 1
ATOM 2446 C C . ARG A 1 315 ? 10.886 3.425 -5.256 1.00 93.00 315 ARG A C 1
ATOM 2448 O O . ARG A 1 315 ? 9.680 3.594 -5.440 1.00 93.00 315 ARG A O 1
ATOM 2455 N N . SER A 1 316 ? 11.465 3.787 -4.115 1.00 90.94 316 SER A N 1
ATOM 2456 C CA . SER A 1 316 ? 10.747 4.410 -2.994 1.00 90.94 316 SER A CA 1
ATOM 2457 C C . SER A 1 316 ? 10.550 5.925 -3.159 1.00 90.94 316 SER A C 1
ATOM 2459 O O . SER A 1 316 ? 9.672 6.502 -2.514 1.00 90.94 316 SER A O 1
ATOM 2461 N N . ILE A 1 317 ? 11.286 6.572 -4.072 1.00 92.88 317 ILE A N 1
ATOM 2462 C CA . ILE A 1 317 ? 11.173 8.012 -4.342 1.00 92.88 317 ILE A CA 1
ATOM 2463 C C . ILE A 1 317 ? 9.905 8.293 -5.159 1.00 92.88 317 ILE A C 1
ATOM 2465 O O . ILE A 1 317 ? 9.867 8.082 -6.374 1.00 92.88 317 ILE A O 1
ATOM 2469 N N . ARG A 1 318 ? 8.865 8.803 -4.487 1.00 90.94 318 ARG A N 1
ATOM 2470 C CA . ARG A 1 318 ? 7.569 9.149 -5.103 1.00 90.94 318 ARG A CA 1
ATOM 2471 C C . ARG A 1 318 ? 7.623 10.359 -6.034 1.00 90.94 318 ARG A C 1
ATOM 2473 O O . ARG A 1 318 ? 6.834 10.424 -6.967 1.00 90.94 318 ARG A O 1
ATOM 2480 N N . ALA A 1 319 ? 8.565 11.282 -5.828 1.00 91.94 319 ALA A N 1
ATOM 2481 C CA . ALA A 1 319 ? 8.748 12.444 -6.705 1.00 91.94 319 ALA A CA 1
ATOM 2482 C C . ALA A 1 319 ? 9.100 12.052 -8.155 1.00 91.94 319 ALA A C 1
ATOM 2484 O O . ALA A 1 319 ? 8.857 12.821 -9.077 1.00 91.94 319 ALA A O 1
ATOM 2485 N N . LEU A 1 320 ? 9.630 10.840 -8.368 1.00 95.81 320 LEU A N 1
ATOM 2486 C CA . LEU A 1 320 ? 9.916 10.312 -9.702 1.00 95.81 320 LEU A CA 1
ATOM 2487 C C . LEU A 1 320 ? 8.682 9.723 -10.397 1.00 95.81 320 LEU A C 1
ATOM 2489 O O . LEU A 1 320 ? 8.707 9.571 -11.613 1.00 95.81 320 LEU A O 1
ATOM 2493 N N . ASP A 1 321 ? 7.619 9.381 -9.661 1.00 94.19 321 ASP A N 1
ATOM 2494 C CA . ASP A 1 321 ? 6.469 8.634 -10.191 1.00 94.19 321 ASP A CA 1
ATOM 2495 C C . ASP A 1 321 ? 5.823 9.290 -11.435 1.00 94.19 321 ASP A C 1
ATOM 2497 O O . ASP A 1 321 ? 5.525 8.548 -12.372 1.00 94.19 321 ASP A O 1
ATOM 2501 N N . PRO A 1 322 ? 5.680 10.633 -11.539 1.00 94.38 322 PRO A N 1
ATOM 2502 C CA . PRO A 1 322 ? 5.166 11.284 -12.753 1.00 94.38 322 PRO A CA 1
ATOM 2503 C C . PRO A 1 322 ? 6.038 11.095 -14.003 1.00 94.38 322 PRO A C 1
ATOM 2505 O O . PRO A 1 322 ? 5.551 11.227 -15.126 1.00 94.38 322 PRO A O 1
ATOM 2508 N N . PHE A 1 323 ? 7.328 10.807 -13.821 1.00 96.75 323 PHE A N 1
ATOM 2509 C CA . PHE A 1 323 ? 8.302 10.668 -14.902 1.00 96.75 323 PHE A CA 1
ATOM 2510 C C . PHE A 1 323 ? 8.546 9.211 -15.292 1.00 96.75 323 PHE A C 1
ATOM 2512 O O . PHE A 1 323 ? 9.117 8.967 -16.355 1.00 96.75 323 PHE A O 1
ATOM 2519 N N . ARG A 1 324 ? 8.134 8.247 -14.458 1.00 96.69 324 ARG A N 1
ATOM 2520 C CA . ARG A 1 324 ? 8.351 6.818 -14.705 1.00 96.69 324 ARG A CA 1
ATOM 2521 C C . ARG A 1 324 ? 7.562 6.335 -15.916 1.00 96.69 324 ARG A C 1
ATOM 2523 O O . ARG A 1 324 ? 6.404 6.699 -16.124 1.00 96.69 324 ARG A O 1
ATOM 2530 N N . HIS A 1 325 ? 8.164 5.438 -16.685 1.00 95.81 325 HIS A N 1
ATOM 2531 C CA . HIS A 1 325 ? 7.430 4.650 -17.653 1.00 95.81 325 HIS A CA 1
ATOM 2532 C C . HIS A 1 325 ? 6.481 3.705 -16.907 1.00 95.81 325 HIS A C 1
ATOM 2534 O O . HIS A 1 325 ? 6.874 3.027 -15.958 1.00 95.81 325 HIS A O 1
ATOM 2540 N N . ARG A 1 326 ? 5.230 3.607 -17.367 1.00 92.88 326 ARG A N 1
ATOM 2541 C CA . ARG A 1 326 ? 4.199 2.777 -16.721 1.00 92.88 326 ARG A CA 1
ATOM 2542 C C . ARG A 1 326 ? 4.632 1.316 -16.571 1.00 92.88 326 ARG A C 1
ATOM 2544 O O . ARG A 1 326 ? 4.562 0.754 -15.484 1.00 92.88 326 ARG A O 1
ATOM 2551 N N . ASP A 1 327 ? 5.090 0.725 -17.672 1.00 94.12 327 ASP A N 1
ATOM 2552 C CA . ASP A 1 327 ? 5.433 -0.702 -17.732 1.00 94.12 327 ASP A CA 1
ATOM 2553 C C . ASP A 1 327 ? 6.897 -0.980 -17.326 1.00 94.12 327 ASP A C 1
ATOM 2555 O O . ASP A 1 327 ? 7.254 -2.127 -17.073 1.00 94.12 327 ASP A O 1
ATOM 2559 N N . TYR A 1 328 ? 7.728 0.065 -17.196 1.00 96.00 328 TYR A N 1
ATOM 2560 C CA . TYR A 1 328 ? 9.144 -0.022 -16.819 1.00 96.00 328 TYR A CA 1
ATOM 2561 C C . TYR A 1 328 ? 9.419 0.984 -15.694 1.00 96.00 328 TYR A C 1
ATOM 2563 O O . TYR A 1 328 ? 9.903 2.080 -15.957 1.00 96.00 328 TYR A O 1
ATOM 2571 N N . PRO A 1 329 ? 9.086 0.651 -14.434 1.00 96.00 329 PRO A N 1
ATOM 2572 C CA . PRO A 1 329 ? 9.125 1.617 -13.337 1.00 96.00 329 PRO A CA 1
ATOM 2573 C C . PRO A 1 329 ? 10.506 2.215 -13.077 1.00 96.00 329 PRO A C 1
ATOM 2575 O O . PRO A 1 329 ? 10.587 3.317 -12.549 1.00 96.00 329 PRO A O 1
ATOM 2578 N N . ASP A 1 330 ? 11.579 1.517 -13.441 1.00 96.81 330 ASP A N 1
ATOM 2579 C CA . ASP A 1 330 ? 12.947 2.019 -13.292 1.00 96.81 330 ASP A CA 1
ATOM 2580 C C . ASP A 1 330 ? 13.376 2.938 -14.448 1.00 96.81 330 ASP A C 1
ATOM 2582 O O . ASP A 1 330 ? 14.423 3.568 -14.356 1.00 96.81 330 ASP A O 1
ATOM 2586 N N . ASP A 1 331 ? 12.564 3.070 -15.498 1.00 97.88 331 ASP A N 1
ATOM 2587 C CA . ASP A 1 331 ? 12.824 3.956 -16.628 1.00 97.88 331 ASP A CA 1
ATOM 2588 C C . ASP A 1 331 ? 12.051 5.265 -16.432 1.00 97.88 331 ASP A C 1
ATOM 2590 O O . ASP A 1 331 ? 10.858 5.255 -16.139 1.00 97.88 331 ASP A O 1
ATOM 2594 N N . VAL A 1 332 ? 12.714 6.406 -16.598 1.00 98.12 332 VAL A N 1
ATOM 2595 C CA . VAL A 1 332 ? 12.143 7.747 -16.448 1.00 98.12 332 VAL A CA 1
ATOM 2596 C C . VAL A 1 332 ? 12.340 8.575 -17.709 1.00 98.12 332 VAL A C 1
ATOM 2598 O O . VAL A 1 332 ? 13.342 8.442 -18.413 1.00 98.12 332 VAL A O 1
ATOM 2601 N N . ARG A 1 333 ? 11.386 9.463 -17.984 1.00 97.69 333 ARG A N 1
ATOM 2602 C CA . ARG A 1 333 ? 11.495 10.467 -19.041 1.00 97.69 333 ARG A CA 1
ATOM 2603 C C . ARG A 1 333 ? 12.010 11.777 -18.457 1.00 97.69 333 ARG A C 1
ATOM 2605 O O . ARG A 1 333 ? 11.363 12.345 -17.580 1.00 97.69 333 ARG A O 1
ATOM 2612 N N . ALA A 1 334 ? 13.121 12.277 -18.985 1.00 97.19 334 ALA A N 1
ATOM 2613 C CA . ALA A 1 334 ? 13.723 13.544 -18.575 1.00 97.19 334 ALA A CA 1
ATOM 2614 C C . ALA A 1 334 ? 14.057 14.424 -19.787 1.00 97.19 334 ALA A C 1
ATOM 2616 O O . ALA A 1 334 ? 14.150 13.937 -20.914 1.00 97.19 334 ALA A O 1
ATOM 2617 N N . LEU A 1 335 ? 14.244 15.722 -19.551 1.00 95.62 335 LEU A N 1
ATOM 2618 C CA . LEU A 1 335 ? 14.764 16.660 -20.541 1.00 95.62 335 LEU A CA 1
ATOM 2619 C C . LEU A 1 335 ? 16.291 16.704 -20.460 1.00 95.62 335 LEU A C 1
ATOM 2621 O O . LEU A 1 335 ? 16.854 17.084 -19.436 1.00 95.62 335 LEU A O 1
ATOM 2625 N N . LEU A 1 336 ? 16.961 16.333 -21.543 1.00 94.81 336 LEU A N 1
ATOM 2626 C CA . LEU A 1 336 ? 18.401 16.464 -21.688 1.00 94.81 336 LEU A CA 1
ATOM 2627 C C . LEU A 1 336 ? 18.765 17.945 -21.850 1.00 94.81 336 LEU A C 1
ATOM 2629 O O . LEU A 1 336 ? 18.249 18.620 -22.745 1.00 94.81 336 LEU A O 1
ATOM 2633 N N . VAL A 1 337 ? 19.646 18.442 -20.983 1.00 92.25 337 VAL A N 1
ATOM 2634 C CA . VAL A 1 337 ? 20.104 19.840 -20.945 1.00 92.25 337 VAL A CA 1
ATOM 2635 C C . VAL A 1 337 ? 21.601 19.903 -20.651 1.00 92.25 337 VAL A C 1
ATOM 2637 O O . VAL A 1 337 ? 22.142 19.014 -19.999 1.00 92.25 337 VAL A O 1
ATOM 2640 N N . GLY A 1 338 ? 22.275 20.961 -21.101 1.00 86.12 338 GLY A N 1
ATOM 2641 C CA . GLY A 1 338 ? 23.698 21.173 -20.832 1.00 86.12 338 GLY A CA 1
ATOM 2642 C C . GLY A 1 338 ? 24.466 21.696 -22.041 1.00 86.12 338 GLY A C 1
ATOM 2643 O O . GLY A 1 338 ? 23.885 22.238 -22.985 1.00 86.12 338 GLY A O 1
ATOM 2644 N N . ASP A 1 339 ? 25.788 21.556 -21.994 1.00 77.44 339 ASP A N 1
ATOM 2645 C CA . ASP A 1 339 ? 26.678 22.094 -23.022 1.00 77.44 339 ASP A CA 1
ATOM 2646 C C . ASP A 1 339 ? 26.456 21.392 -24.370 1.00 77.44 339 ASP A C 1
ATOM 2648 O O . ASP A 1 339 ? 26.385 20.167 -24.458 1.00 77.44 339 ASP A O 1
ATOM 2652 N N . GLY A 1 340 ? 26.352 22.179 -25.444 1.00 74.94 340 GLY A N 1
ATOM 2653 C CA . GLY A 1 340 ? 26.104 21.658 -26.793 1.00 74.94 340 GLY A CA 1
ATOM 2654 C C . GLY A 1 340 ? 24.648 21.273 -27.077 1.00 74.94 340 GLY A C 1
ATOM 2655 O O . GLY A 1 340 ? 24.374 20.721 -28.141 1.00 74.94 340 GLY A O 1
ATOM 2656 N N . ILE A 1 341 ? 23.717 21.576 -26.165 1.00 83.75 341 ILE A N 1
ATOM 2657 C CA . ILE A 1 341 ? 22.277 21.377 -26.359 1.00 83.75 341 ILE A CA 1
ATOM 2658 C C . ILE A 1 341 ? 21.624 22.739 -26.585 1.00 83.75 341 ILE A C 1
ATOM 2660 O O . ILE A 1 341 ? 21.485 23.540 -25.664 1.00 83.75 341 ILE A O 1
ATOM 2664 N N . GLU A 1 342 ? 21.231 23.010 -27.831 1.00 82.00 342 GLU A N 1
ATOM 2665 C CA . GLU A 1 342 ? 20.569 24.269 -28.197 1.00 82.00 342 GLU A CA 1
ATOM 2666 C C . GLU A 1 342 ? 19.113 24.298 -27.722 1.00 82.00 342 GLU A C 1
ATOM 2668 O O . GLU A 1 342 ? 18.607 25.340 -27.303 1.00 82.00 342 GLU A O 1
ATOM 2673 N N . THR A 1 343 ? 18.442 23.145 -27.764 1.00 88.56 343 THR A N 1
ATOM 2674 C CA . THR A 1 343 ? 17.049 22.987 -27.330 1.00 88.56 343 THR A CA 1
ATOM 2675 C C . THR A 1 343 ? 16.893 21.729 -26.478 1.00 88.56 343 THR A C 1
ATOM 2677 O O . THR A 1 343 ? 17.391 20.684 -26.900 1.00 88.56 343 THR A O 1
ATOM 2680 N N . PRO A 1 344 ? 16.204 21.783 -25.320 1.00 91.44 344 PRO A N 1
ATOM 2681 C CA . PRO A 1 344 ? 15.986 20.601 -24.490 1.00 91.44 344 PRO A CA 1
ATOM 2682 C C . PRO A 1 344 ? 15.318 19.462 -25.264 1.00 91.44 344 PRO A C 1
ATOM 2684 O O . PRO A 1 344 ? 14.356 19.681 -26.002 1.00 91.44 344 PRO A O 1
ATOM 2687 N N . GLU A 1 345 ? 15.810 18.242 -25.068 1.00 92.12 345 GLU A N 1
ATOM 2688 C CA . GLU A 1 345 ? 15.330 17.045 -25.761 1.00 92.12 345 GLU A CA 1
ATOM 2689 C C . GLU A 1 345 ? 14.804 16.016 -24.761 1.00 92.12 345 GLU A C 1
ATOM 2691 O O . GLU A 1 345 ? 15.469 15.716 -23.775 1.00 92.12 345 GLU A O 1
ATOM 2696 N N . ALA A 1 346 ? 13.620 15.449 -25.000 1.00 94.88 346 ALA A N 1
ATOM 2697 C CA . ALA A 1 346 ? 13.093 14.391 -24.144 1.00 94.88 346 ALA A CA 1
ATOM 2698 C C . ALA A 1 346 ? 13.798 13.057 -24.428 1.00 94.88 346 ALA A C 1
ATOM 2700 O O . ALA A 1 346 ? 13.757 12.553 -25.550 1.00 94.88 346 ALA A O 1
ATOM 2701 N N . VAL A 1 347 ? 14.376 12.460 -23.391 1.00 96.25 347 VAL A N 1
ATOM 2702 C CA . VAL A 1 347 ? 15.089 11.180 -23.449 1.00 96.25 347 VAL A CA 1
ATOM 2703 C C . VAL A 1 347 ? 14.572 10.222 -22.377 1.00 96.25 347 VAL A C 1
ATOM 2705 O O . VAL A 1 347 ? 14.024 10.645 -21.355 1.00 96.25 347 VAL A O 1
ATOM 2708 N N . TRP A 1 348 ? 14.747 8.923 -22.610 1.00 97.81 348 TRP A N 1
ATOM 2709 C CA . TRP A 1 348 ? 14.487 7.879 -21.625 1.00 97.81 348 TRP A CA 1
ATOM 2710 C C . TRP A 1 348 ? 15.784 7.480 -20.932 1.00 97.81 348 TRP A C 1
ATOM 2712 O O . TRP A 1 348 ? 16.789 7.218 -21.595 1.00 97.81 348 TRP A O 1
ATOM 2722 N N . LEU A 1 349 ? 15.761 7.405 -19.602 1.00 98.19 349 LEU A N 1
ATOM 2723 C CA . LEU A 1 349 ? 16.888 6.934 -18.805 1.00 98.19 349 LEU A CA 1
ATOM 2724 C C . LEU A 1 349 ? 16.444 5.879 -17.796 1.00 98.19 349 LEU A C 1
ATOM 2726 O O . LEU A 1 349 ? 15.368 5.997 -17.224 1.00 98.19 349 LEU A O 1
ATOM 2730 N N . ARG A 1 350 ? 17.295 4.893 -17.525 1.00 97.94 350 ARG A N 1
ATOM 2731 C CA . ARG A 1 350 ? 17.100 3.898 -16.468 1.00 97.94 350 ARG A CA 1
ATOM 2732 C C . ARG A 1 350 ? 17.801 4.321 -15.190 1.00 97.94 350 ARG A C 1
ATOM 2734 O O . ARG A 1 350 ? 19.002 4.557 -15.205 1.00 97.94 350 ARG A O 1
ATOM 2741 N N . LEU A 1 351 ? 17.069 4.414 -14.090 1.00 97.31 351 LEU A N 1
ATOM 2742 C CA . LEU A 1 351 ? 17.588 4.768 -12.771 1.00 97.31 351 LEU A CA 1
ATOM 2743 C C . LEU A 1 351 ? 18.530 3.671 -12.262 1.00 97.31 351 LEU A C 1
ATOM 2745 O O . LEU A 1 351 ? 18.095 2.539 -12.106 1.00 97.31 351 LEU A O 1
ATOM 2749 N N . GLU A 1 352 ? 19.790 3.986 -11.966 1.00 95.06 352 GLU A N 1
ATOM 2750 C CA . GLU A 1 352 ? 20.780 2.955 -11.602 1.00 95.06 352 GLU A CA 1
ATOM 2751 C C . GLU A 1 352 ? 21.388 3.181 -10.217 1.00 95.06 352 GLU A C 1
ATOM 2753 O O . GLU A 1 352 ? 21.611 2.233 -9.463 1.00 95.06 352 GLU A O 1
ATOM 2758 N N . ILE A 1 353 ? 21.658 4.440 -9.862 1.00 94.94 353 ILE A N 1
ATOM 2759 C CA . ILE A 1 353 ? 22.406 4.770 -8.647 1.00 94.94 353 ILE A CA 1
ATOM 2760 C C . ILE A 1 353 ? 21.699 5.890 -7.892 1.00 94.94 353 ILE A C 1
ATOM 2762 O O . ILE A 1 353 ? 21.358 6.923 -8.465 1.00 94.94 353 ILE A O 1
ATOM 2766 N N . LEU A 1 354 ? 21.540 5.675 -6.589 1.00 94.75 354 LEU A N 1
ATOM 2767 C CA . LEU A 1 354 ? 21.294 6.709 -5.594 1.00 94.75 354 LEU A CA 1
ATOM 2768 C C . LEU A 1 354 ? 22.555 6.803 -4.738 1.00 94.75 354 LEU A C 1
ATOM 2770 O O . LEU A 1 354 ? 22.936 5.822 -4.099 1.00 94.75 354 LEU A O 1
ATOM 2774 N N . THR A 1 355 ? 23.241 7.941 -4.783 1.00 91.88 355 THR A N 1
ATOM 2775 C CA . THR A 1 355 ? 24.465 8.150 -3.999 1.00 91.88 355 THR A CA 1
ATOM 2776 C C . THR A 1 355 ? 24.128 8.445 -2.536 1.00 91.88 355 THR A C 1
ATOM 2778 O O . THR A 1 355 ? 23.009 8.842 -2.212 1.00 91.88 355 THR A O 1
ATOM 2781 N N . GLU A 1 356 ? 25.112 8.339 -1.638 1.00 87.50 356 GLU A N 1
ATOM 2782 C CA . GLU A 1 356 ? 24.964 8.780 -0.237 1.00 87.50 356 GLU A CA 1
ATOM 2783 C C . GLU A 1 356 ? 24.598 10.275 -0.119 1.00 87.50 356 GLU A C 1
ATOM 2785 O O . GLU A 1 356 ? 24.002 10.697 0.871 1.00 87.50 356 GLU A O 1
ATOM 2790 N N . GLY A 1 357 ? 24.931 11.079 -1.137 1.00 88.38 357 GLY A N 1
ATOM 2791 C CA . GLY A 1 357 ? 24.562 12.493 -1.245 1.00 88.38 357 GLY A CA 1
ATOM 2792 C C . GLY A 1 357 ? 23.131 12.743 -1.734 1.00 88.38 357 GLY A C 1
ATOM 2793 O O . GLY A 1 357 ? 22.740 13.901 -1.853 1.00 88.38 357 GLY A O 1
ATOM 2794 N N . ASN A 1 358 ? 22.348 11.686 -1.987 1.00 87.31 358 ASN A N 1
ATOM 2795 C CA . ASN A 1 358 ? 21.037 11.705 -2.646 1.00 87.31 358 ASN A CA 1
ATOM 2796 C C . ASN A 1 358 ? 21.057 12.137 -4.123 1.00 87.31 358 ASN A C 1
ATOM 2798 O O . ASN A 1 358 ? 20.011 12.493 -4.669 1.00 87.31 358 ASN A O 1
ATOM 2802 N N . ASP A 1 359 ? 22.212 12.075 -4.790 1.00 92.81 359 ASP A N 1
ATOM 2803 C CA . ASP A 1 359 ? 22.268 12.285 -6.237 1.00 92.81 359 ASP A CA 1
ATOM 2804 C C . ASP A 1 359 ? 21.732 11.048 -6.957 1.00 92.81 359 ASP A C 1
ATOM 2806 O O . ASP A 1 359 ? 22.067 9.910 -6.614 1.00 92.81 359 ASP A O 1
ATOM 2810 N N . ILE A 1 360 ? 20.920 11.278 -7.985 1.00 96.50 360 ILE A N 1
ATOM 2811 C CA . ILE A 1 360 ? 20.342 10.220 -8.810 1.00 96.50 360 ILE A CA 1
ATOM 2812 C C . ILE A 1 360 ? 21.120 10.164 -10.120 1.00 96.50 360 ILE A C 1
ATOM 2814 O O . ILE A 1 360 ? 21.150 11.148 -10.857 1.00 96.50 360 ILE A O 1
ATOM 2818 N N . LEU A 1 361 ? 21.710 9.011 -10.436 1.00 96.25 361 LEU A N 1
ATOM 2819 C CA . LEU A 1 361 ? 22.321 8.760 -11.740 1.00 96.25 361 LEU A CA 1
ATOM 2820 C C . LEU A 1 361 ? 21.480 7.758 -12.526 1.00 96.25 361 LEU A C 1
ATOM 2822 O O . LEU A 1 361 ? 21.084 6.707 -12.007 1.00 96.25 361 LEU A O 1
ATOM 2826 N N . ALA A 1 362 ? 21.239 8.078 -13.793 1.00 97.25 362 ALA A N 1
ATOM 2827 C CA . ALA A 1 362 ? 20.445 7.259 -14.690 1.00 97.25 362 ALA A CA 1
ATOM 2828 C C . ALA A 1 362 ? 21.166 7.025 -16.021 1.00 97.25 362 ALA A C 1
ATOM 2830 O O . ALA A 1 362 ? 21.837 7.908 -16.554 1.00 97.25 362 ALA A O 1
ATOM 2831 N N . ARG A 1 363 ? 21.035 5.813 -16.555 1.00 97.12 363 ARG A N 1
ATOM 2832 C CA . ARG A 1 363 ? 21.634 5.376 -17.813 1.00 97.12 363 ARG A CA 1
ATOM 2833 C C . ARG A 1 363 ? 20.752 5.754 -18.993 1.00 97.12 363 ARG A C 1
ATOM 2835 O O . ARG A 1 363 ? 19.597 5.346 -19.040 1.00 97.12 363 ARG A O 1
ATOM 2842 N N . LEU A 1 364 ? 21.299 6.456 -19.975 1.00 97.25 364 LEU A N 1
ATOM 2843 C CA . LEU A 1 364 ? 20.582 6.844 -21.186 1.00 97.25 364 LEU A CA 1
ATOM 2844 C C . LEU A 1 364 ? 20.190 5.615 -22.032 1.00 97.25 364 LEU A C 1
ATOM 2846 O O . LEU A 1 364 ? 21.044 4.791 -22.361 1.00 97.25 364 LEU A O 1
ATOM 2850 N N . LEU A 1 365 ? 18.908 5.488 -22.390 1.00 97.38 365 LEU A N 1
ATOM 2851 C CA . LEU A 1 365 ? 18.351 4.315 -23.087 1.00 97.38 365 LEU A CA 1
ATOM 2852 C C . LEU A 1 365 ? 18.197 4.496 -24.600 1.00 97.38 365 LEU A C 1
ATOM 2854 O O . LEU A 1 365 ? 18.072 3.508 -25.324 1.00 97.38 365 LEU A O 1
ATOM 2858 N N . ASN A 1 366 ? 18.194 5.736 -25.084 1.00 94.25 366 ASN A N 1
ATOM 2859 C CA . ASN A 1 366 ? 18.076 6.048 -26.502 1.00 94.25 366 ASN A CA 1
ATOM 2860 C C . ASN A 1 366 ? 19.078 7.121 -26.919 1.00 94.25 366 ASN A C 1
ATOM 2862 O O . ASN A 1 366 ? 19.409 8.012 -26.140 1.00 94.25 366 ASN A O 1
ATOM 2866 N N . GLU A 1 367 ? 19.510 7.052 -28.174 1.00 94.38 367 GLU A N 1
ATOM 2867 C CA . GLU A 1 367 ? 20.469 8.008 -28.713 1.00 94.38 367 GLU A CA 1
ATOM 2868 C C . GLU A 1 367 ? 19.825 9.398 -28.806 1.00 94.38 367 GLU A C 1
ATOM 2870 O O . GLU A 1 367 ? 18.704 9.491 -29.327 1.00 94.38 367 GLU A O 1
ATOM 2875 N N . PRO A 1 368 ? 20.496 10.465 -28.332 1.00 92.19 368 PRO A N 1
ATOM 2876 C CA . PRO A 1 368 ? 20.026 11.824 -28.552 1.00 92.19 368 PRO A CA 1
ATOM 2877 C C . PRO A 1 368 ? 20.000 12.157 -30.045 1.00 92.19 368 PRO A C 1
ATOM 2879 O O . PRO A 1 368 ? 20.897 11.790 -30.808 1.00 92.19 368 PRO A O 1
ATOM 2882 N N . ALA A 1 369 ? 18.984 12.895 -30.475 1.00 90.25 369 ALA A N 1
ATOM 2883 C CA . ALA A 1 369 ? 18.875 13.401 -31.835 1.00 90.25 369 ALA A CA 1
ATOM 2884 C C . ALA A 1 369 ? 19.914 14.498 -32.111 1.00 90.25 369 ALA A C 1
ATOM 2886 O O . ALA A 1 369 ? 20.409 14.631 -33.236 1.00 90.25 369 ALA A O 1
ATOM 2887 N N . GLN A 1 370 ? 20.246 15.292 -31.090 1.00 88.00 370 GLN A N 1
ATOM 2888 C CA . GLN A 1 370 ? 21.265 16.334 -31.170 1.00 88.00 370 GLN A CA 1
ATOM 2889 C C . GLN A 1 370 ? 22.673 15.781 -30.931 1.00 88.00 370 GLN A C 1
ATOM 2891 O O . GLN A 1 370 ? 22.896 14.858 -30.154 1.00 88.00 370 GLN A O 1
ATOM 2896 N N . ARG A 1 371 ? 23.671 16.396 -31.574 1.00 83.06 371 ARG A N 1
ATOM 2897 C CA . ARG A 1 371 ? 25.085 16.069 -31.345 1.00 83.06 371 ARG A CA 1
ATOM 2898 C C . ARG A 1 371 ? 25.596 16.780 -30.093 1.00 83.06 371 ARG A C 1
ATOM 2900 O O . ARG A 1 371 ? 26.301 17.776 -30.198 1.00 83.06 371 ARG A O 1
ATOM 2907 N N . CYS A 1 372 ? 25.242 16.249 -28.931 1.00 81.69 372 CYS A N 1
ATOM 2908 C CA . CYS A 1 372 ? 25.571 16.820 -27.622 1.00 81.69 372 CYS A CA 1
ATOM 2909 C C . CYS A 1 372 ? 26.692 16.075 -26.873 1.00 81.69 372 CYS A C 1
ATOM 2911 O O . CYS A 1 372 ? 26.960 16.368 -25.714 1.00 81.69 372 CYS A O 1
ATOM 2913 N N . GLY A 1 373 ? 27.368 15.125 -27.530 1.00 86.12 373 GLY A N 1
ATOM 2914 C CA . GLY A 1 373 ? 28.542 14.438 -26.976 1.00 86.12 373 GLY A CA 1
ATOM 2915 C C . GLY A 1 373 ? 28.243 13.376 -25.915 1.00 86.12 373 GLY A C 1
ATOM 2916 O O . GLY A 1 373 ? 29.186 12.851 -25.331 1.00 86.12 373 GLY A O 1
ATOM 2917 N N . VAL A 1 374 ? 26.967 13.058 -25.693 1.00 90.56 374 VAL A N 1
ATOM 2918 C CA . VAL A 1 374 ? 26.516 11.921 -24.882 1.00 90.56 374 VAL A CA 1
ATOM 2919 C C . VAL A 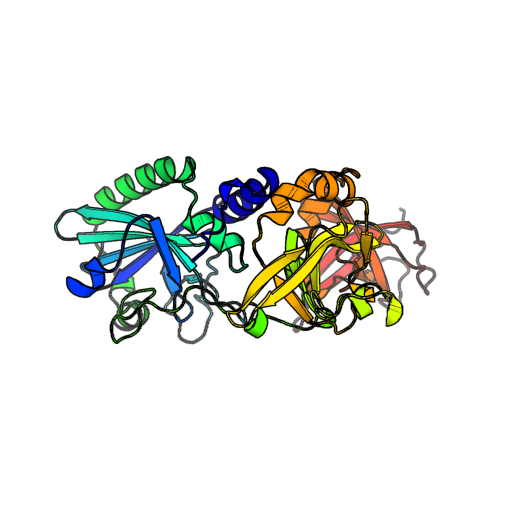1 374 ? 25.808 10.901 -25.770 1.00 90.56 374 VAL A C 1
ATOM 2921 O O . VAL A 1 374 ? 25.209 11.261 -26.786 1.00 90.56 374 VAL A O 1
ATOM 2924 N N . HIS A 1 375 ? 25.900 9.633 -25.390 1.00 93.12 375 HIS A N 1
ATOM 2925 C CA . HIS A 1 375 ? 25.477 8.481 -26.175 1.00 93.12 375 HIS A CA 1
ATOM 2926 C C . HIS A 1 375 ? 24.639 7.506 -25.348 1.00 93.12 375 HIS A C 1
ATOM 2928 O O . HIS A 1 375 ? 24.685 7.478 -24.116 1.00 93.12 375 HIS A O 1
ATOM 2934 N N . THR A 1 376 ? 23.878 6.662 -26.043 1.00 95.88 376 THR A N 1
ATOM 2935 C CA . THR A 1 376 ? 23.156 5.549 -25.420 1.00 95.88 376 THR A CA 1
ATOM 2936 C C . THR A 1 376 ? 24.098 4.730 -24.534 1.00 95.88 376 THR A C 1
ATOM 2938 O O . THR A 1 376 ? 25.148 4.272 -24.983 1.00 95.88 376 THR A O 1
ATOM 2941 N N . GLY A 1 377 ? 23.700 4.499 -23.284 1.00 95.38 377 GLY A N 1
ATOM 2942 C CA . GLY A 1 377 ? 24.483 3.773 -22.287 1.00 95.38 377 GLY A CA 1
ATOM 2943 C C . GLY A 1 377 ? 25.261 4.657 -21.308 1.00 95.38 377 GLY A C 1
ATOM 2944 O O . GLY A 1 377 ? 25.677 4.134 -20.267 1.00 95.38 377 GLY A O 1
ATOM 2945 N N . ASP A 1 378 ? 25.405 5.957 -21.583 1.00 95.44 378 ASP A N 1
ATOM 2946 C CA . ASP A 1 378 ? 26.057 6.903 -20.673 1.00 95.44 378 ASP A CA 1
ATOM 2947 C C . ASP A 1 378 ? 25.239 7.105 -19.390 1.00 95.44 378 ASP A C 1
ATOM 2949 O O . ASP A 1 378 ? 24.006 7.114 -19.416 1.00 95.44 378 ASP A O 1
ATOM 2953 N N . LEU A 1 379 ? 25.928 7.270 -18.256 1.00 95.88 379 LEU A N 1
ATOM 2954 C CA . LEU A 1 379 ? 25.311 7.630 -16.977 1.00 95.88 379 LEU A CA 1
ATOM 2955 C C . LEU A 1 379 ? 25.256 9.150 -16.837 1.00 95.88 379 LEU A C 1
ATOM 2957 O O . LEU A 1 379 ? 26.291 9.813 -16.893 1.00 95.88 379 LEU A O 1
ATOM 2961 N N . LEU A 1 380 ? 24.064 9.681 -16.586 1.00 95.56 380 LEU A N 1
ATOM 2962 C CA . LEU A 1 380 ? 23.822 11.109 -16.428 1.00 95.56 380 LEU A CA 1
ATOM 2963 C C . LEU A 1 380 ? 23.174 11.401 -15.068 1.00 95.56 380 LEU A C 1
ATOM 2965 O O . LEU A 1 380 ? 22.309 10.636 -14.631 1.00 95.56 380 LEU A O 1
ATOM 2969 N N . PRO A 1 381 ? 23.561 12.498 -14.395 1.00 95.94 381 PRO A N 1
ATOM 2970 C CA . PRO A 1 381 ? 22.867 12.962 -13.206 1.00 95.94 381 PRO A CA 1
ATOM 2971 C C . PRO A 1 381 ? 21.481 13.506 -13.556 1.00 95.94 381 PRO A C 1
ATOM 2973 O O . PRO A 1 381 ? 21.302 14.208 -14.558 1.00 95.94 381 PRO A O 1
ATOM 2976 N N . LEU A 1 382 ? 20.512 13.199 -12.698 1.00 96.81 382 LEU A N 1
ATOM 2977 C CA . LEU A 1 382 ? 19.161 13.736 -12.752 1.00 96.81 382 LEU A CA 1
ATOM 2978 C C . LEU A 1 382 ? 18.969 14.826 -11.700 1.00 96.81 382 LEU A C 1
ATOM 2980 O O . LEU A 1 382 ? 19.425 14.697 -10.565 1.00 96.81 382 LEU A O 1
ATOM 2984 N N . ALA A 1 383 ? 18.235 15.871 -12.067 1.00 94.44 383 ALA A N 1
ATOM 2985 C CA . ALA A 1 383 ? 17.810 16.919 -11.150 1.00 94.44 383 ALA A CA 1
ATOM 2986 C C . ALA A 1 383 ? 16.338 17.277 -11.374 1.00 94.44 383 ALA A C 1
ATOM 2988 O O . ALA A 1 383 ? 15.828 17.208 -12.495 1.00 94.44 383 ALA A O 1
ATOM 2989 N N . PHE A 1 384 ? 15.663 17.679 -10.299 1.00 94.25 384 PHE A N 1
ATOM 2990 C CA . PHE A 1 384 ? 14.340 18.289 -10.377 1.00 94.25 384 PHE A CA 1
ATOM 2991 C C . PHE A 1 384 ? 14.491 19.791 -10.612 1.00 94.25 384 PHE A C 1
ATOM 2993 O O . PHE A 1 384 ? 15.338 20.441 -9.997 1.00 94.25 384 PHE A O 1
ATOM 3000 N N . TYR A 1 385 ? 13.674 20.332 -11.506 1.00 91.19 385 TYR A N 1
ATOM 3001 C CA . TYR A 1 385 ? 13.625 21.751 -11.817 1.00 91.19 385 TYR A CA 1
ATOM 3002 C C . TYR A 1 385 ? 12.183 22.237 -11.726 1.00 91.19 385 TYR A C 1
ATOM 3004 O O . TYR A 1 385 ? 11.351 21.865 -12.553 1.00 91.19 385 TYR A O 1
ATOM 3012 N N . ASP A 1 386 ? 11.892 23.058 -10.723 1.00 89.31 386 ASP A N 1
ATOM 3013 C CA . ASP A 1 386 ? 10.564 23.630 -10.533 1.00 89.31 386 ASP A CA 1
ATOM 3014 C C . ASP A 1 386 ? 10.376 24.862 -11.424 1.00 89.31 386 ASP A C 1
ATOM 3016 O O . ASP A 1 386 ? 11.217 25.763 -11.472 1.00 89.31 386 ASP A O 1
ATOM 3020 N N . THR A 1 387 ? 9.257 24.886 -12.137 1.00 86.31 387 THR A N 1
ATOM 3021 C CA . THR A 1 387 ? 8.749 26.045 -12.874 1.00 86.31 387 THR A CA 1
ATOM 3022 C C . THR A 1 387 ? 7.533 26.619 -12.146 1.00 86.31 387 THR A C 1
ATOM 3024 O O . THR A 1 387 ? 7.062 26.031 -11.174 1.00 86.31 387 THR A O 1
ATOM 3027 N N . ASP A 1 388 ? 7.010 27.758 -12.606 1.00 83.44 388 ASP A N 1
ATOM 3028 C CA . ASP A 1 388 ? 5.823 28.378 -11.995 1.00 83.44 388 ASP A CA 1
ATOM 3029 C C . ASP A 1 388 ? 4.584 27.456 -12.025 1.00 83.44 388 ASP A C 1
ATOM 3031 O O . ASP A 1 388 ? 3.730 27.561 -11.145 1.00 83.44 388 ASP A O 1
ATOM 3035 N N . ASP A 1 389 ? 4.508 26.543 -13.004 1.00 78.94 389 ASP A N 1
ATOM 3036 C CA . ASP A 1 389 ? 3.336 25.692 -13.252 1.00 78.94 389 ASP A CA 1
ATOM 3037 C C . ASP A 1 389 ? 3.578 24.192 -12.982 1.00 78.94 389 ASP A C 1
ATOM 3039 O O . ASP A 1 389 ? 2.634 23.485 -12.637 1.00 78.94 389 ASP A O 1
ATOM 3043 N N . ASP A 1 390 ? 4.814 23.696 -13.125 1.00 87.06 390 ASP A N 1
ATOM 3044 C CA . ASP A 1 390 ? 5.138 22.260 -13.064 1.00 87.06 390 ASP A CA 1
ATOM 3045 C C . ASP A 1 390 ? 6.570 21.976 -12.575 1.00 87.06 390 ASP A C 1
ATOM 3047 O O . ASP A 1 390 ? 7.489 22.778 -12.759 1.00 87.06 390 ASP A O 1
ATOM 3051 N N . THR A 1 391 ? 6.795 20.772 -12.044 1.00 90.88 391 THR A N 1
ATOM 3052 C CA . THR A 1 391 ? 8.142 20.224 -11.817 1.00 90.88 391 THR A CA 1
ATOM 3053 C C . THR A 1 391 ? 8.603 19.447 -13.051 1.00 90.88 391 THR A C 1
ATOM 3055 O O . THR A 1 391 ? 7.903 18.566 -13.552 1.00 90.88 391 THR A O 1
ATOM 3058 N N . LEU A 1 392 ? 9.817 19.728 -13.523 1.00 93.69 392 LEU A N 1
ATOM 3059 C CA . LEU A 1 392 ? 10.479 19.020 -14.616 1.00 93.69 392 LEU A CA 1
ATOM 3060 C C . LEU A 1 392 ? 11.599 18.125 -14.079 1.00 93.69 392 LEU A C 1
ATOM 3062 O O . LEU A 1 392 ? 12.281 18.471 -13.116 1.00 93.69 392 LEU A O 1
ATOM 3066 N N . LEU A 1 393 ? 11.831 16.996 -14.745 1.00 96.75 393 LEU A N 1
ATOM 3067 C CA . LEU A 1 393 ? 13.010 16.161 -14.530 1.00 96.75 393 LEU A CA 1
ATOM 3068 C C . LEU A 1 393 ? 14.012 16.440 -15.649 1.00 96.75 393 LEU A C 1
ATOM 3070 O O . LEU A 1 393 ? 13.673 16.302 -16.827 1.00 96.75 393 LEU A O 1
ATOM 3074 N N . VAL A 1 394 ? 15.234 16.828 -15.294 1.00 95.81 394 VAL A N 1
ATOM 3075 C CA . VAL A 1 394 ? 16.300 17.136 -16.254 1.00 95.81 394 VAL A CA 1
ATOM 3076 C C . VAL A 1 394 ? 17.474 16.175 -16.100 1.00 95.81 394 VAL A C 1
ATOM 3078 O O . VAL A 1 394 ? 17.839 15.815 -14.983 1.00 95.81 394 VAL A O 1
ATOM 3081 N N . ALA A 1 395 ? 18.064 15.769 -17.222 1.00 95.81 395 ALA A N 1
ATOM 3082 C CA . ALA A 1 395 ? 19.317 15.024 -17.280 1.00 95.81 395 ALA A CA 1
ATOM 3083 C C . ALA A 1 395 ? 20.425 15.980 -17.727 1.00 95.81 395 ALA A C 1
ATOM 3085 O O . ALA A 1 395 ? 20.351 16.544 -18.821 1.00 95.81 395 ALA A O 1
ATOM 3086 N N . VAL A 1 396 ? 21.426 16.198 -16.872 1.00 90.88 396 VAL A N 1
ATOM 3087 C CA . VAL A 1 396 ? 22.443 17.232 -17.104 1.00 90.88 396 VAL A CA 1
ATOM 3088 C C . VAL A 1 396 ? 23.671 16.624 -17.770 1.00 90.88 396 VAL A C 1
ATOM 3090 O O . VAL A 1 396 ? 24.315 15.737 -17.211 1.00 90.88 396 VAL A O 1
ATOM 3093 N N . THR A 1 397 ? 24.035 17.130 -18.947 1.00 86.19 397 THR A N 1
ATOM 3094 C CA . THR A 1 397 ? 25.338 16.843 -19.546 1.00 86.19 397 THR A CA 1
ATOM 3095 C C . THR A 1 397 ? 26.372 17.775 -18.918 1.00 86.19 397 THR A C 1
ATOM 3097 O O . THR A 1 397 ? 26.266 19.001 -18.980 1.00 86.19 397 THR A O 1
ATOM 3100 N N . HIS A 1 398 ? 27.388 17.213 -18.268 1.00 68.75 398 HIS A N 1
ATOM 3101 C CA . HIS A 1 398 ? 28.585 17.987 -17.968 1.00 68.75 398 HIS A CA 1
ATOM 3102 C C . HIS A 1 398 ? 29.451 17.983 -19.222 1.00 68.75 398 HIS A C 1
ATOM 3104 O O . HIS A 1 398 ? 29.855 16.915 -19.683 1.00 68.75 398 HIS A O 1
ATOM 3110 N N . GLY A 1 399 ? 29.743 19.161 -19.779 1.00 49.59 399 GLY A N 1
ATOM 3111 C CA . GLY A 1 399 ? 30.808 19.276 -20.764 1.00 49.59 399 GLY A CA 1
ATOM 3112 C C . GLY A 1 399 ? 32.078 18.690 -20.154 1.00 49.59 399 GLY A C 1
ATOM 3113 O O . GLY A 1 399 ? 32.523 19.146 -19.098 1.00 49.59 399 GLY A O 1
ATOM 3114 N N . ASN A 1 400 ? 32.634 17.647 -20.777 1.00 34.00 400 ASN A N 1
ATOM 3115 C CA . ASN A 1 400 ? 33.982 17.192 -20.455 1.00 34.00 400 ASN A CA 1
ATOM 3116 C C . ASN A 1 400 ? 34.893 18.426 -20.499 1.00 34.00 400 ASN A C 1
ATOM 3118 O O . ASN A 1 400 ? 35.046 19.038 -21.557 1.00 34.00 400 ASN A O 1
ATOM 3122 N N . ARG A 1 401 ? 35.432 18.823 -19.344 1.00 30.47 401 ARG A N 1
ATOM 3123 C CA . ARG A 1 401 ? 36.494 19.827 -19.285 1.00 30.47 401 ARG A CA 1
ATOM 3124 C C . ARG A 1 401 ? 37.787 19.273 -19.852 1.00 30.47 401 ARG A C 1
ATOM 3126 O O . ARG A 1 401 ? 38.096 18.099 -19.549 1.00 30.47 401 ARG A O 1
#

Radius of gyration: 24.56 Å; chains: 1; bounding box: 63×56×68 Å

Sequence (401 aa):
MPTFDYTNLPTWYIEQAANQTYPGLQTFVRDTNLTVEEAARYHVGSVIRADDYVVATPRVGGMATTHRFAILSNRMYDATDLADTVQGASCAPRTTRRAPRFKVLGILRAGGLTQIVLLHLLDDERWQIWQNTEFSVDSDIMESVRANFHEKAAAKPIPELKLHAWMKACEGAIGFAATGAPLPIGEDTKARLASTSSLDFRSISGHLIYIEDGKKALRLNESEWDEVYPGLIAYGYVDHVRGLCCAILASARLDTANQLEVRRDLDDMSIRIEAGALGDLRCAGVIDDVLGERAELVETMCFQKEEPESVEALRSIRALDPFRHRDYPDDVRALLVGDGIETPEAVWLRLEILTEGNDILARLLNEPAQRCGVHTGDLLPLAFYDTDDDTLLVAVTHGNR

Foldseek 3Di:
DPPFDLVLADPVLLVVQCVQFPPQWAKWKFAAEDDPLLVVVDDALDKFFFPAKAKTASPQAAHPYQEMETEIGNQWDQCCPPPLDAHRITIPHDDPPFTWMWGFLDWDDDPSHIYTYTRTGDRAACSVSSNPDDDPVSVVVVVVVRVSCVVRNPGDDDPSCPDPSNRVSSYDHGQADPVRHGDDRDDQQVVQWFFLLPDFLVQQASFWKKWAQVCQQVVHDPVPDDPVQRIWIWHWHQDLPQFIKTWTQFGWDQDPVSDIDTDPPQVVHTDMGQSVSSGGIIMHTDDHSSCSVCVVSCCVVHPPPPQPPFQVVVLVPPVQRVQADRRHRQKGWAWEDEPQDPDTDIFIWGFRGQDPVRWTKTFTCQQDPGPRPDGHGDIFTWDWDDDPVDIGIYTYDDDDD

pLDDT: mean 88.61, std 11.22, range [29.88, 98.44]